Protein AF-A0A536XJC6-F1 (afdb_monomer)

Sequence (655 aa):
GGSTFFTGIAMALMGKYRGGPAKIAIVGSSLFGSISGNIVSNVMTVGTVTIPLMKRAGFRPHLAAAIEACASTGGQITPPVMGIAAFIMAEFLQVPFYEVALAAVIPALLFYVALFIQVDLEAAKSKILPMPKEEIPRLGQVLREGWYFLLPLVALVYALFGLNYEPEMAGLVATAIVLVLGVVFPFQGKRIGLRDLYAMLRDAGTSVLDLFMLGAAAGIMIGALNYSGVGFTLTLVLILLAGGSLVALLVLSAIANIILGLGLPTVGVYIVLATLVAPALVKMGIAPMAAHMFIMYYGCLSMISPPVAIAAFVAANLAGADPNRTGWVAMAFGWTLFVIPFPRVLSGSQPASATASRACGYSCRRTPSAPDAGSMRRESAWPSRCSSGRRPSAGGLSPPGDEEPGSMVHKAEGVKIIRLVKRRADLTLAQFKDYWLTRHALHERRAIETTPLQKVVASIATGEVALGGTVPPFDGMVALHFGSLEDARAAMSGPGTAAMREDAKNFVDPRSSPQIFADEYLVSEKEDASGTIRRSGQLKTIRTITRRRDLTRAQFKDYWLNQHSRLEREVIETTGMQRIIASFALPENPVVPEFDGLAELYFAKVEDIRAMFAGPVPGMMRKDEENFVQMNAPAVRLVAEEYVIGDKDPTGSEK

Structure (mmCIF, N/CA/C/O backbone):
data_AF-A0A536XJC6-F1
#
_entry.id   AF-A0A536XJC6-F1
#
loop_
_atom_site.group_PDB
_atom_site.id
_atom_site.type_symbol
_atom_site.label_atom_id
_atom_site.label_alt_id
_atom_site.label_comp_id
_atom_site.label_asym_id
_atom_site.label_entity_id
_atom_site.label_seq_id
_atom_site.pdbx_PDB_ins_code
_atom_site.Cartn_x
_atom_site.Cartn_y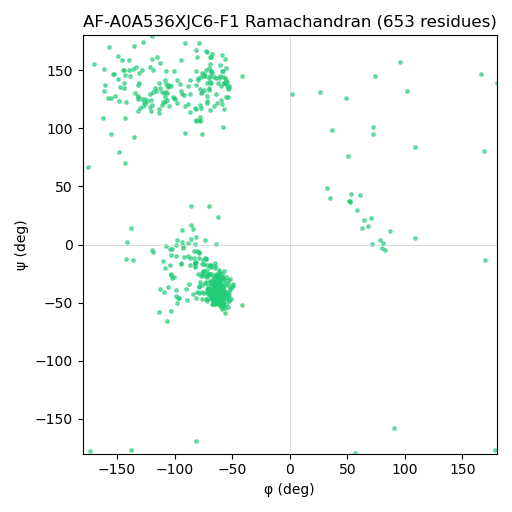
_atom_site.Cartn_z
_atom_site.occupancy
_atom_site.B_iso_or_equiv
_atom_site.auth_seq_id
_atom_site.auth_comp_id
_atom_site.auth_asym_id
_atom_site.auth_atom_id
_atom_site.pdbx_PDB_model_num
ATOM 1 N N . GLY A 1 1 ? -20.977 9.485 13.767 1.00 75.94 1 GLY A N 1
ATOM 2 C CA . GLY A 1 1 ? -21.673 8.433 13.003 1.00 75.94 1 GLY A CA 1
ATOM 3 C C . GLY A 1 1 ? -20.894 7.139 13.071 1.00 75.94 1 GLY A C 1
ATOM 4 O O . GLY A 1 1 ? -20.963 6.465 14.090 1.00 75.94 1 GLY A O 1
ATOM 5 N N . GLY A 1 2 ? -20.084 6.851 12.046 1.00 80.06 2 GLY A N 1
ATOM 6 C CA . GLY A 1 2 ? -19.340 5.588 11.919 1.00 80.06 2 GLY A CA 1
ATOM 7 C C . GLY A 1 2 ? -18.487 5.207 13.134 1.00 80.06 2 GLY A C 1
ATOM 8 O O . GLY A 1 2 ? -18.622 4.098 13.631 1.00 80.06 2 GLY A O 1
ATOM 9 N N . SER A 1 3 ? -17.681 6.127 13.682 1.00 76.88 3 SER A N 1
ATOM 10 C CA . SER A 1 3 ? -16.865 5.854 14.885 1.00 76.88 3 SER A CA 1
ATOM 11 C C . SER A 1 3 ? -17.708 5.355 16.073 1.00 76.88 3 SER A C 1
ATOM 13 O O . SER A 1 3 ? -17.364 4.353 16.697 1.00 76.88 3 SER A O 1
ATOM 15 N N . THR A 1 4 ? -18.867 5.968 16.333 1.00 82.44 4 THR A N 1
ATOM 16 C CA . THR A 1 4 ? -19.795 5.542 17.395 1.00 82.44 4 THR A CA 1
ATOM 17 C C . THR A 1 4 ? -20.373 4.154 17.126 1.00 82.44 4 THR A C 1
ATOM 19 O O . THR A 1 4 ? -20.483 3.349 18.046 1.00 82.44 4 THR A O 1
ATOM 22 N N . PHE A 1 5 ? -20.703 3.850 15.869 1.00 86.81 5 PHE A N 1
ATOM 23 C CA . PHE A 1 5 ? -21.199 2.536 15.462 1.00 86.81 5 PHE A CA 1
ATOM 24 C C . PHE A 1 5 ? -20.136 1.438 15.626 1.00 86.81 5 PHE A C 1
ATOM 26 O O . PHE A 1 5 ? -20.393 0.438 16.296 1.00 86.81 5 PHE A O 1
ATOM 33 N N . PHE A 1 6 ? -18.924 1.637 15.096 1.00 87.38 6 PHE A N 1
ATOM 34 C CA . PHE A 1 6 ? -17.830 0.665 15.219 1.00 87.38 6 PHE A CA 1
ATOM 35 C C . PHE A 1 6 ? -17.394 0.472 16.674 1.00 87.38 6 PHE A C 1
ATOM 37 O O . PHE A 1 6 ? -17.200 -0.662 17.112 1.00 87.38 6 PHE A O 1
ATOM 44 N N . THR A 1 7 ? -17.321 1.555 17.455 1.00 85.56 7 THR A N 1
ATOM 45 C CA . THR A 1 7 ? -17.036 1.465 18.894 1.00 85.56 7 THR A CA 1
ATOM 46 C C . THR A 1 7 ? -18.169 0.748 19.632 1.00 85.56 7 THR A C 1
ATOM 48 O O . THR A 1 7 ? -17.899 -0.072 20.501 1.00 85.56 7 THR A O 1
ATOM 51 N N . GLY A 1 8 ? -19.433 0.968 19.259 1.00 89.62 8 GLY A N 1
ATOM 52 C CA . GLY A 1 8 ? -20.581 0.246 19.817 1.00 89.62 8 GLY A CA 1
ATOM 53 C C . GLY A 1 8 ? -20.545 -1.259 19.530 1.00 89.62 8 GLY A C 1
ATOM 54 O O . GLY A 1 8 ? -20.809 -2.061 20.427 1.00 89.62 8 GLY A O 1
ATOM 55 N N . ILE A 1 9 ? -20.152 -1.660 18.314 1.00 91.50 9 ILE A N 1
ATOM 56 C CA . ILE A 1 9 ? -19.907 -3.071 17.968 1.00 91.50 9 ILE A CA 1
ATOM 57 C C . ILE A 1 9 ? -18.784 -3.629 18.843 1.00 91.50 9 ILE A C 1
ATOM 59 O O . ILE A 1 9 ? -18.946 -4.688 19.451 1.00 91.50 9 ILE A O 1
ATOM 63 N N . ALA A 1 10 ? -17.667 -2.907 18.951 1.00 92.50 10 ALA A N 1
ATOM 64 C CA . ALA A 1 10 ? -16.544 -3.308 19.787 1.00 92.50 10 ALA A CA 1
ATOM 65 C C . ALA A 1 10 ? -16.967 -3.482 21.258 1.00 92.50 10 ALA A C 1
ATOM 67 O O . ALA A 1 10 ? -16.645 -4.507 21.860 1.00 92.50 10 ALA A O 1
ATOM 68 N N . MET A 1 11 ? -17.754 -2.550 21.812 1.00 91.50 11 MET A N 1
ATOM 69 C CA . MET A 1 11 ? -18.333 -2.634 23.161 1.00 91.50 11 MET A CA 1
ATOM 70 C C . MET A 1 11 ? -19.196 -3.882 23.339 1.00 91.50 11 M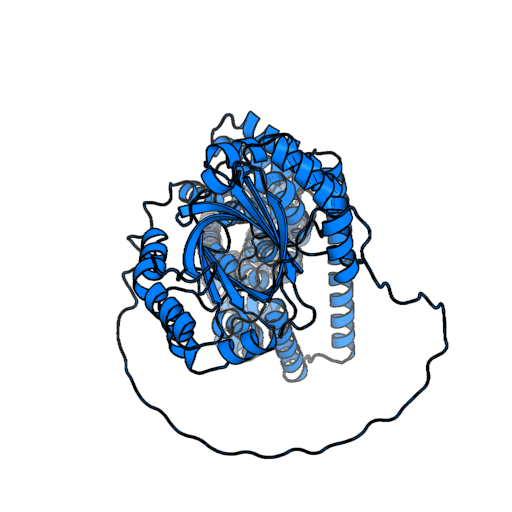ET A C 1
ATOM 72 O O . MET A 1 11 ? -18.979 -4.644 24.282 1.00 91.50 11 MET A O 1
ATOM 76 N N . ALA A 1 12 ? -20.125 -4.129 22.415 1.00 92.88 12 ALA A N 1
ATOM 77 C CA . ALA A 1 12 ? -21.025 -5.276 22.473 1.00 92.88 12 ALA A CA 1
ATOM 78 C C . ALA A 1 12 ? -20.282 -6.623 22.387 1.00 92.88 12 ALA A C 1
ATOM 80 O O . ALA A 1 12 ? -20.664 -7.593 23.046 1.00 92.88 12 ALA A O 1
ATOM 81 N N . LEU A 1 13 ? -19.215 -6.696 21.585 1.00 93.50 13 LEU A N 1
ATOM 82 C CA . LEU A 1 13 ? -18.425 -7.916 21.413 1.00 93.50 13 LEU A CA 1
ATOM 83 C C . LEU A 1 13 ? -17.460 -8.157 22.579 1.00 93.50 13 LEU A C 1
ATOM 85 O O . LEU A 1 13 ? -17.317 -9.301 23.019 1.00 93.50 13 LEU A O 1
ATOM 89 N N . MET A 1 14 ? -16.804 -7.102 23.074 1.00 94.75 14 MET A N 1
ATOM 90 C CA . MET A 1 14 ? -15.635 -7.224 23.949 1.00 94.75 14 MET A CA 1
ATOM 91 C C . MET A 1 14 ? -15.879 -6.856 25.416 1.00 94.75 14 MET A C 1
ATOM 93 O O . MET A 1 14 ? -15.129 -7.319 26.277 1.00 94.75 14 MET A O 1
ATOM 97 N N . GLY A 1 15 ? -16.924 -6.086 25.737 1.00 90.44 15 GLY A N 1
ATOM 98 C CA . GLY A 1 15 ? -17.149 -5.543 27.086 1.00 90.44 15 GLY A CA 1
ATOM 99 C C . GLY A 1 15 ? -17.291 -6.596 28.192 1.00 90.44 15 GLY A C 1
ATOM 100 O O . GLY A 1 15 ? -16.908 -6.352 29.335 1.00 90.44 15 GLY A O 1
ATOM 101 N N . LYS A 1 16 ? -17.767 -7.799 27.845 1.00 92.00 16 LYS A N 1
ATOM 102 C CA . LYS A 1 16 ? -17.973 -8.922 28.779 1.00 92.00 16 LYS A CA 1
ATOM 103 C C . LYS A 1 16 ? -16.691 -9.640 29.213 1.00 92.00 16 LYS A C 1
ATOM 105 O O . LYS A 1 16 ? -16.739 -10.463 30.124 1.00 92.00 16 LYS A O 1
ATOM 110 N N . TYR A 1 17 ? -15.566 -9.395 28.546 1.00 92.44 17 TYR A N 1
ATOM 111 C CA . TYR A 1 17 ? -14.306 -10.069 28.851 1.00 92.44 17 TYR A CA 1
ATOM 112 C C . TYR A 1 17 ? -13.451 -9.250 29.820 1.00 92.44 17 TYR A C 1
ATOM 114 O O . TYR A 1 17 ? -13.577 -8.029 29.923 1.00 92.44 17 TYR A O 1
ATOM 122 N N . ARG A 1 18 ? -12.517 -9.925 30.498 1.00 91.06 18 ARG A N 1
ATOM 123 C CA . ARG A 1 18 ? -11.459 -9.266 31.277 1.00 91.06 18 ARG A CA 1
ATOM 124 C C . ARG A 1 18 ? -10.696 -8.275 30.397 1.00 91.06 18 ARG A C 1
ATOM 126 O O . ARG A 1 18 ? -10.386 -8.591 29.245 1.00 91.06 18 ARG A O 1
ATOM 133 N N . GLY A 1 19 ? -10.421 -7.082 30.929 1.00 90.19 19 GLY A N 1
ATOM 134 C CA . GLY A 1 19 ? -9.799 -5.999 30.161 1.00 90.19 19 GLY A CA 1
ATOM 135 C C . GLY A 1 19 ? -10.673 -5.477 29.015 1.00 90.19 19 GLY A C 1
ATOM 136 O O . GLY A 1 19 ? -10.143 -4.883 28.078 1.00 90.19 19 GLY A O 1
ATOM 137 N N . GLY A 1 20 ? -11.992 -5.707 29.073 1.00 92.25 20 GLY A N 1
ATOM 138 C CA . GLY A 1 20 ? -12.970 -5.341 28.046 1.00 92.25 20 GLY A CA 1
ATOM 139 C C . GLY A 1 20 ? -12.744 -3.951 27.444 1.00 92.25 20 GLY A C 1
ATOM 140 O O . GLY A 1 20 ? -12.573 -3.873 26.234 1.00 92.25 20 GLY A O 1
ATOM 141 N N . PRO A 1 21 ? -12.617 -2.873 28.238 1.00 92.62 21 PRO A N 1
ATOM 142 C CA . PRO A 1 21 ? -12.362 -1.514 27.742 1.00 92.62 21 PRO A CA 1
ATOM 143 C C . PRO A 1 21 ? -11.156 -1.368 26.812 1.00 92.62 21 PRO A C 1
ATOM 145 O O . PRO A 1 21 ? -11.234 -0.678 25.800 1.00 92.62 21 PRO A O 1
ATOM 148 N N . ALA A 1 22 ? -10.052 -2.048 27.112 1.00 94.69 22 ALA A N 1
ATOM 149 C CA . ALA A 1 22 ? -8.863 -2.011 26.271 1.00 94.69 22 ALA A CA 1
ATOM 150 C C . ALA A 1 22 ? -9.011 -2.903 25.029 1.00 94.69 22 ALA A C 1
ATOM 152 O O . ALA A 1 22 ? -8.544 -2.554 23.951 1.00 94.69 22 ALA A O 1
ATOM 153 N N . LYS A 1 23 ? -9.745 -4.016 25.125 1.00 95.62 23 LYS A N 1
ATOM 154 C CA . LYS A 1 23 ? -10.125 -4.820 23.950 1.00 95.62 23 LYS A CA 1
ATOM 155 C C . LYS A 1 23 ? -11.090 -4.072 23.026 1.00 95.62 23 LYS A C 1
ATOM 157 O O . LYS A 1 23 ? -11.012 -4.223 21.812 1.00 95.62 23 LYS A O 1
ATOM 162 N N . ILE A 1 24 ? -11.967 -3.241 23.588 1.00 94.62 24 ILE A N 1
ATOM 163 C CA . ILE A 1 24 ? -12.851 -2.339 22.842 1.00 94.62 24 ILE A CA 1
ATOM 164 C C . ILE A 1 24 ? -12.018 -1.315 22.072 1.00 94.62 24 ILE A C 1
ATOM 166 O O . ILE A 1 24 ? -12.289 -1.113 20.894 1.00 94.62 24 ILE A O 1
ATOM 170 N N . ALA A 1 25 ? -10.987 -0.740 22.704 1.00 94.75 25 ALA A N 1
ATOM 171 C CA . ALA A 1 25 ? -10.012 0.120 22.033 1.00 94.75 25 ALA A CA 1
ATOM 172 C C . ALA A 1 25 ? -9.364 -0.594 20.840 1.00 94.75 25 ALA A C 1
ATOM 174 O O . ALA A 1 25 ? -9.425 -0.111 19.717 1.00 94.75 25 ALA A O 1
ATOM 175 N N . ILE A 1 26 ? -8.852 -1.811 21.048 1.00 95.44 26 ILE A N 1
ATOM 176 C CA . ILE A 1 26 ? -8.211 -2.586 19.979 1.00 95.44 26 ILE A CA 1
ATOM 177 C C . ILE A 1 26 ? -9.163 -2.840 18.801 1.00 95.44 26 ILE A C 1
ATOM 179 O O . ILE A 1 26 ? -8.820 -2.537 17.660 1.00 95.44 26 ILE A O 1
ATOM 183 N N . VAL A 1 27 ? -10.365 -3.369 19.056 1.00 94.44 27 VAL A N 1
ATOM 184 C CA . VAL A 1 27 ? -11.327 -3.678 17.983 1.00 94.44 27 VAL A CA 1
ATOM 185 C C . VAL A 1 27 ? -11.824 -2.405 17.309 1.00 94.44 27 VAL A C 1
ATOM 187 O O . VAL A 1 27 ? -11.809 -2.330 16.083 1.00 94.44 27 VAL A O 1
ATOM 190 N N . GLY A 1 28 ? -12.229 -1.401 18.087 1.00 92.38 28 GLY A N 1
ATOM 191 C CA . GLY A 1 28 ? -12.745 -0.135 17.572 1.00 92.38 28 GLY A CA 1
ATOM 192 C C . GLY A 1 28 ? -11.730 0.565 16.674 1.00 92.38 28 GLY A C 1
ATOM 193 O O . GLY A 1 28 ? -12.053 0.892 15.531 1.00 92.38 28 GLY A O 1
ATOM 194 N N . SER A 1 29 ? -10.489 0.706 17.145 1.00 93.06 29 SER A N 1
ATOM 195 C CA . SER A 1 29 ? -9.424 1.378 16.399 1.00 93.06 29 SER A CA 1
ATOM 196 C C . SER A 1 29 ? -8.914 0.527 15.235 1.00 93.06 29 SER A C 1
ATOM 198 O O . SER A 1 29 ? -8.505 1.094 14.227 1.00 93.06 29 SER A O 1
ATOM 200 N N . SER A 1 30 ? -8.997 -0.809 15.287 1.00 92.19 30 SER A N 1
ATOM 201 C CA . SER A 1 30 ? -8.696 -1.661 14.120 1.00 92.19 30 SER A CA 1
ATOM 202 C C . SER A 1 30 ? -9.728 -1.513 12.997 1.00 92.19 30 SER A C 1
ATOM 204 O O . SER A 1 30 ? -9.362 -1.314 11.838 1.00 92.19 30 SER A O 1
ATOM 206 N N . LEU A 1 31 ? -11.023 -1.526 13.331 1.00 89.62 31 LEU A N 1
ATOM 207 C CA . LEU A 1 31 ? -12.110 -1.376 12.363 1.00 89.62 31 LEU A CA 1
ATOM 208 C C . LEU A 1 31 ? -12.129 0.033 11.773 1.00 89.62 31 LEU A C 1
ATOM 210 O O . LEU A 1 31 ? -12.213 0.192 10.563 1.00 89.62 31 LEU A O 1
ATOM 214 N N . PHE A 1 32 ? -12.017 1.063 12.611 1.00 87.44 32 PHE A N 1
ATOM 215 C CA . PHE A 1 32 ? -11.993 2.440 12.129 1.00 87.44 32 PHE A CA 1
ATOM 216 C C . PHE A 1 32 ? -10.674 2.778 11.417 1.00 87.44 32 PHE A C 1
ATOM 218 O O . PHE A 1 32 ? -10.667 3.474 10.402 1.00 87.44 32 PHE A O 1
ATOM 225 N N . GLY A 1 33 ? -9.549 2.271 11.919 1.00 87.44 33 GLY A N 1
ATOM 226 C CA . GLY A 1 33 ? -8.215 2.530 11.380 1.00 87.44 33 GLY A CA 1
ATOM 227 C C . GLY A 1 33 ? -7.969 1.883 10.023 1.00 87.44 33 GLY A C 1
ATOM 228 O O . GLY A 1 33 ? -7.412 2.539 9.150 1.00 87.44 33 GLY A O 1
ATOM 229 N N . SER A 1 34 ? -8.449 0.655 9.815 1.00 87.75 34 SER A N 1
ATOM 230 C CA . SER A 1 34 ? -8.354 -0.040 8.518 1.00 87.75 34 SER A CA 1
ATOM 231 C C . SER A 1 34 ? -9.147 0.632 7.394 1.00 87.75 34 SER A C 1
ATOM 233 O O . SER A 1 34 ? -8.912 0.336 6.223 1.00 87.75 34 SER A O 1
ATOM 235 N N . ILE A 1 35 ? -10.070 1.536 7.750 1.00 83.06 35 ILE A N 1
ATOM 236 C CA . ILE A 1 35 ? -10.866 2.346 6.822 1.00 83.06 35 ILE A CA 1
ATOM 237 C C . ILE A 1 35 ? -10.265 3.745 6.660 1.00 83.06 35 ILE A C 1
ATOM 239 O O . ILE A 1 35 ? -10.098 4.224 5.545 1.00 83.06 35 ILE A O 1
ATOM 243 N N . SER A 1 36 ? -9.970 4.420 7.774 1.00 80.12 36 SER A N 1
ATOM 244 C CA . SER A 1 36 ? -9.485 5.808 7.771 1.00 80.12 36 SER A CA 1
ATOM 245 C C . SER A 1 36 ? -8.016 5.938 7.376 1.00 80.12 36 SER A C 1
ATOM 247 O O . SER A 1 36 ? -7.604 6.999 6.911 1.00 80.12 36 SER A O 1
ATOM 249 N N . GLY A 1 37 ? -7.206 4.900 7.602 1.00 80.25 37 GLY A N 1
ATOM 250 C CA . GLY A 1 37 ? -5.807 4.865 7.193 1.00 80.25 37 GLY A CA 1
ATOM 251 C C . GLY A 1 37 ? -4.911 5.927 7.850 1.00 80.25 37 GLY A C 1
ATOM 252 O O . GLY A 1 37 ? -3.798 6.159 7.375 1.00 80.25 37 GLY A O 1
ATOM 253 N N . ASN A 1 38 ? -5.377 6.589 8.917 1.00 85.62 38 ASN A N 1
ATOM 254 C CA . ASN A 1 38 ? -4.702 7.707 9.579 1.00 85.62 38 ASN A CA 1
ATOM 255 C C . ASN A 1 38 ? -4.674 7.507 11.100 1.00 85.62 38 ASN A C 1
ATOM 257 O O . ASN A 1 38 ? -5.707 7.541 11.769 1.00 85.62 38 ASN A O 1
ATOM 261 N N . ILE A 1 39 ? -3.468 7.346 11.649 1.00 89.88 39 ILE A N 1
ATOM 262 C CA . ILE A 1 39 ? -3.247 7.017 13.064 1.00 89.88 39 ILE A CA 1
ATOM 263 C C . ILE A 1 39 ? -3.751 8.128 13.987 1.00 89.88 39 ILE A C 1
ATOM 265 O O . ILE A 1 39 ? -4.463 7.849 14.947 1.00 89.88 39 ILE A O 1
ATOM 269 N N . VAL A 1 40 ? -3.407 9.389 13.711 1.00 88.00 40 VAL A N 1
ATOM 270 C CA . VAL A 1 40 ? -3.755 10.514 14.595 1.00 88.00 40 VAL A CA 1
ATOM 271 C C . VAL A 1 40 ? -5.261 10.765 14.571 1.00 88.00 40 VAL A C 1
ATOM 273 O O . VAL A 1 40 ? -5.868 10.953 15.622 1.00 88.00 40 VAL A O 1
ATOM 276 N N . SER A 1 41 ? -5.883 10.695 13.391 1.00 86.94 41 SER A N 1
ATOM 277 C CA . SER A 1 41 ? -7.342 10.787 13.256 1.00 86.94 41 SER A CA 1
ATOM 278 C C . SER A 1 41 ? -8.057 9.675 14.031 1.00 86.94 41 SER A C 1
ATOM 280 O O . SER A 1 41 ? -9.044 9.931 14.720 1.00 86.94 41 SER A O 1
ATOM 282 N N . ASN A 1 42 ? -7.526 8.451 13.990 1.00 91.50 42 ASN A N 1
ATOM 283 C CA . ASN A 1 42 ? -8.065 7.320 14.740 1.00 91.50 42 ASN A CA 1
ATOM 284 C C . ASN A 1 42 ? -8.002 7.560 16.260 1.00 91.50 42 ASN A C 1
ATOM 286 O O . ASN A 1 42 ? -9.028 7.485 16.936 1.00 91.50 42 ASN A O 1
ATOM 290 N N . VAL A 1 43 ? -6.851 8.005 16.781 1.00 93.19 43 VAL A N 1
ATOM 291 C CA . VAL A 1 43 ? -6.703 8.382 18.200 1.00 93.19 43 VAL A CA 1
ATOM 292 C C . VAL A 1 43 ? -7.675 9.505 18.587 1.00 93.19 43 VAL A C 1
ATOM 294 O O . VAL A 1 43 ? -8.321 9.436 19.629 1.00 93.19 43 VAL A O 1
ATOM 297 N N . MET A 1 44 ? -7.830 10.535 17.751 1.00 90.38 44 MET A N 1
ATOM 298 C CA . MET A 1 44 ? -8.736 11.661 18.024 1.00 90.38 44 MET A CA 1
ATOM 299 C C . MET A 1 44 ? -10.222 11.319 17.880 1.00 90.38 44 MET A C 1
ATOM 301 O O . MET A 1 44 ? -11.068 12.110 18.286 1.00 90.38 44 MET A O 1
ATOM 305 N N . THR A 1 45 ? -10.567 10.170 17.304 1.00 89.56 45 THR A N 1
ATOM 306 C CA . THR A 1 45 ? -11.962 9.753 17.128 1.00 89.56 45 THR A CA 1
ATOM 307 C C . THR A 1 45 ? -12.307 8.637 18.098 1.00 89.56 45 THR A C 1
ATOM 309 O O . THR A 1 45 ? -13.088 8.859 19.021 1.00 89.56 45 THR A O 1
ATOM 312 N N . VAL A 1 46 ? -11.695 7.463 17.957 1.00 92.06 46 VAL A N 1
ATOM 313 C CA . VAL A 1 46 ? -11.950 6.307 18.823 1.00 92.06 46 VAL A CA 1
ATOM 314 C C . VAL A 1 46 ? -11.406 6.554 20.234 1.00 92.06 46 VAL A C 1
ATOM 316 O O . VAL A 1 46 ? -12.135 6.366 21.213 1.00 92.06 46 VAL A O 1
ATOM 319 N N . GLY A 1 47 ? -10.192 7.105 20.342 1.00 92.06 47 GLY A N 1
ATOM 320 C CA . GLY A 1 47 ? -9.531 7.405 21.617 1.00 92.06 47 GLY A CA 1
ATOM 321 C C . GLY A 1 47 ? -10.310 8.333 22.549 1.00 92.06 47 GLY A C 1
ATOM 322 O O . GLY A 1 47 ? -10.234 8.180 23.768 1.00 92.06 47 GLY A O 1
ATOM 323 N N . THR A 1 48 ? -11.126 9.246 22.012 1.00 91.50 48 THR A N 1
ATOM 324 C CA . THR A 1 48 ? -11.971 10.140 22.833 1.00 91.50 48 THR A CA 1
ATOM 325 C C . THR A 1 48 ? -13.008 9.387 23.663 1.00 91.50 48 THR A C 1
ATOM 327 O O . THR A 1 48 ? -13.419 9.865 24.718 1.00 91.50 48 THR A O 1
ATOM 330 N N . VAL A 1 49 ? -13.401 8.190 23.221 1.00 89.94 49 VAL A N 1
ATOM 331 C CA . VAL A 1 49 ? -14.351 7.321 23.922 1.00 89.94 49 VAL A CA 1
ATOM 332 C C . VAL A 1 49 ? -13.613 6.240 24.709 1.00 89.94 49 VAL A C 1
ATOM 334 O O . VAL A 1 49 ? -13.941 5.973 25.868 1.00 89.94 49 VAL A O 1
ATOM 337 N N . THR A 1 50 ? -12.606 5.614 24.105 1.00 93.19 50 THR A N 1
ATOM 338 C CA . THR A 1 50 ? -11.945 4.423 24.654 1.00 93.19 50 THR A CA 1
ATOM 339 C C . THR A 1 50 ? -10.946 4.754 25.759 1.00 93.19 50 THR A C 1
ATOM 341 O O . THR A 1 50 ? -10.891 4.023 26.748 1.00 93.19 50 THR A O 1
ATOM 344 N N . ILE A 1 51 ? -10.216 5.873 25.680 1.00 95.81 51 ILE A N 1
ATOM 345 C CA . ILE A 1 51 ? -9.261 6.278 26.726 1.00 95.81 51 ILE A CA 1
ATOM 346 C C . ILE A 1 51 ? -9.981 6.570 28.053 1.00 95.81 51 ILE A C 1
ATOM 348 O O . ILE A 1 51 ? -9.598 5.980 29.071 1.00 95.81 51 ILE A O 1
ATOM 352 N N . PRO A 1 52 ? -11.048 7.399 28.103 1.00 93.25 52 PRO A N 1
ATOM 353 C CA . PRO A 1 52 ? -11.805 7.593 29.339 1.00 93.25 52 PRO A CA 1
ATOM 354 C C . PRO A 1 52 ? -12.450 6.302 29.851 1.00 93.25 52 PRO A C 1
ATOM 356 O O . PRO A 1 52 ? -12.506 6.085 31.061 1.00 93.25 52 PRO A O 1
ATOM 359 N N . LEU A 1 53 ? -12.921 5.427 28.956 1.00 91.75 53 LEU A N 1
ATOM 360 C CA . LEU A 1 53 ? -13.482 4.128 29.328 1.00 91.75 53 LEU A CA 1
ATOM 361 C C . LEU A 1 53 ? -12.438 3.231 30.012 1.00 91.75 53 LEU A C 1
ATOM 363 O O . LEU A 1 53 ? -12.701 2.696 31.086 1.00 91.75 53 LEU A O 1
ATOM 367 N N . MET A 1 54 ? -11.237 3.118 29.438 1.00 95.25 54 MET A N 1
ATOM 368 C CA . MET A 1 54 ? -10.119 2.383 30.035 1.00 95.25 54 MET A CA 1
ATOM 369 C C . MET A 1 54 ? -9.734 2.958 31.402 1.00 95.25 54 MET A C 1
ATOM 371 O O . MET A 1 54 ? -9.581 2.207 32.366 1.00 95.25 54 MET A O 1
ATOM 375 N N . LYS A 1 55 ? -9.637 4.288 31.520 1.00 95.44 55 LYS A N 1
ATOM 376 C CA . LYS A 1 55 ? -9.329 4.952 32.796 1.00 95.44 55 LYS A CA 1
ATOM 377 C C . LYS A 1 55 ? -10.373 4.647 33.874 1.00 95.44 55 LYS A C 1
ATOM 379 O O . LYS A 1 55 ? -9.996 4.294 34.986 1.00 95.44 55 LYS A O 1
ATOM 384 N N . ARG A 1 56 ? -11.671 4.734 33.549 1.00 92.25 56 ARG A N 1
ATOM 385 C CA . ARG A 1 56 ? -12.766 4.418 34.490 1.00 92.25 56 ARG A CA 1
ATOM 386 C C . ARG A 1 56 ? -12.738 2.967 34.966 1.00 92.25 56 ARG A C 1
ATOM 388 O O . ARG A 1 56 ? -13.076 2.702 36.111 1.00 92.25 56 ARG A O 1
ATOM 395 N N . ALA A 1 57 ? -12.287 2.049 34.116 1.00 90.62 57 ALA A N 1
ATOM 396 C CA . ALA A 1 57 ? -12.138 0.642 34.470 1.00 90.62 57 ALA A CA 1
ATOM 397 C C . ALA A 1 57 ? -10.874 0.320 35.288 1.00 90.62 57 ALA A C 1
ATOM 399 O O . ALA A 1 57 ? -10.725 -0.808 35.748 1.00 90.62 57 ALA A O 1
ATOM 400 N N . GLY A 1 58 ? -9.967 1.285 35.474 1.00 92.25 58 GLY A N 1
ATOM 401 C CA . GLY A 1 58 ? -8.775 1.134 36.314 1.00 92.25 58 GLY A CA 1
ATOM 402 C C . GLY A 1 58 ? -7.445 1.052 35.562 1.00 92.25 58 GLY A C 1
ATOM 403 O O . GLY A 1 58 ? -6.407 0.865 36.197 1.00 92.25 58 GLY A O 1
ATOM 404 N N . PHE A 1 59 ? -7.419 1.224 34.234 1.00 94.94 59 PHE A N 1
ATOM 405 C CA . PHE A 1 59 ? -6.148 1.367 33.517 1.00 94.94 59 PHE A CA 1
ATOM 406 C C . PHE A 1 59 ? -5.469 2.690 33.890 1.00 94.94 59 PHE A C 1
ATOM 408 O O . PHE A 1 59 ? -6.099 3.749 33.955 1.00 94.94 59 PHE A O 1
ATOM 415 N N . ARG A 1 60 ? -4.145 2.652 34.079 1.00 95.44 60 ARG A N 1
ATOM 416 C CA . ARG A 1 60 ? -3.352 3.868 34.306 1.00 95.44 60 ARG A CA 1
ATOM 417 C C . ARG A 1 60 ? -3.452 4.801 33.087 1.00 95.44 60 ARG A C 1
ATOM 419 O O . ARG A 1 60 ? -3.408 4.299 31.965 1.00 95.44 60 ARG A O 1
ATOM 426 N N . PRO A 1 61 ? -3.484 6.137 33.264 1.00 96.88 61 PRO A N 1
ATOM 427 C CA . PRO A 1 61 ? -3.661 7.079 32.154 1.00 96.88 61 PRO A CA 1
ATOM 428 C C . PRO A 1 61 ? -2.667 6.901 30.993 1.00 96.88 61 PRO A C 1
ATOM 430 O O . PRO A 1 61 ? -3.080 6.811 29.842 1.00 96.88 61 PRO A O 1
ATOM 433 N N . HIS A 1 62 ? -1.371 6.766 31.293 1.00 96.25 62 HIS A N 1
ATOM 434 C CA . HIS A 1 62 ? -0.324 6.550 30.283 1.00 96.25 62 HIS A CA 1
ATOM 435 C C . HIS A 1 62 ? -0.461 5.201 29.564 1.00 96.25 62 HIS A C 1
ATOM 437 O O . HIS A 1 62 ? -0.156 5.101 28.383 1.00 96.25 62 HIS A O 1
ATOM 443 N N . LEU A 1 63 ? -0.940 4.163 30.256 1.00 95.88 63 LEU A N 1
ATOM 444 C CA . LEU A 1 63 ? -1.156 2.849 29.654 1.00 95.88 63 LEU A CA 1
ATOM 445 C C . LEU A 1 63 ? -2.391 2.853 28.744 1.00 95.88 63 LEU A C 1
ATOM 447 O O . LEU A 1 63 ? -2.332 2.318 27.645 1.00 95.88 63 LEU A O 1
ATOM 451 N N . ALA A 1 64 ? -3.484 3.495 29.165 1.00 97.00 64 ALA A N 1
ATOM 452 C CA . ALA A 1 64 ? -4.675 3.666 28.333 1.00 97.00 64 ALA A CA 1
ATOM 453 C C . ALA A 1 64 ? -4.347 4.422 27.033 1.00 97.00 64 ALA A C 1
ATOM 455 O O . ALA A 1 64 ? -4.731 3.986 25.950 1.00 97.00 64 ALA A O 1
ATOM 456 N N . ALA A 1 65 ? -3.579 5.512 27.133 1.00 97.06 65 ALA A N 1
ATOM 457 C CA . ALA A 1 65 ? -3.094 6.250 25.970 1.00 97.06 65 ALA A CA 1
ATOM 458 C C . ALA A 1 65 ? -2.176 5.403 25.072 1.00 97.06 65 ALA A C 1
ATOM 460 O O . ALA A 1 65 ? -2.336 5.403 23.854 1.00 97.06 65 ALA A O 1
ATOM 461 N N . ALA A 1 66 ? -1.246 4.647 25.663 1.00 96.69 66 ALA A N 1
ATOM 462 C CA . ALA A 1 66 ? -0.335 3.776 24.926 1.00 96.69 66 ALA A CA 1
ATOM 463 C C . ALA A 1 66 ? -1.066 2.662 24.158 1.00 96.69 66 ALA A C 1
ATOM 465 O O . ALA A 1 66 ? -0.755 2.427 22.991 1.00 96.69 66 ALA A O 1
ATOM 466 N N . ILE A 1 67 ? -2.052 2.006 24.781 1.00 96.50 67 ILE A N 1
ATOM 467 C CA . ILE A 1 67 ? -2.870 0.963 24.142 1.00 96.50 67 ILE A CA 1
ATOM 468 C C . ILE A 1 67 ? -3.624 1.542 22.943 1.00 96.50 67 ILE A C 1
ATOM 470 O O . ILE A 1 67 ? -3.582 0.956 21.863 1.00 96.50 67 ILE A O 1
ATOM 474 N N . GLU A 1 68 ? -4.266 2.701 23.114 1.00 96.00 68 GLU A N 1
ATOM 475 C CA . GLU A 1 68 ? -4.997 3.372 22.035 1.00 96.00 68 GLU A CA 1
ATOM 476 C C . GLU A 1 68 ? -4.071 3.772 20.878 1.00 96.00 68 GLU A C 1
ATOM 478 O O . GLU A 1 68 ? -4.385 3.522 19.713 1.00 96.00 68 GLU A O 1
ATOM 483 N N . ALA A 1 69 ? -2.899 4.334 21.186 1.00 95.38 69 ALA A N 1
ATOM 484 C CA . ALA A 1 69 ? -1.910 4.714 20.181 1.00 95.38 69 ALA A CA 1
ATOM 485 C C . ALA A 1 69 ? -1.382 3.494 19.405 1.00 95.38 69 ALA A C 1
ATOM 487 O O . ALA A 1 69 ? -1.283 3.539 18.177 1.00 95.38 69 ALA A O 1
ATOM 488 N N . CYS A 1 70 ? -1.102 2.379 20.089 1.00 95.19 70 CYS A N 1
ATOM 489 C CA . CYS A 1 70 ? -0.676 1.131 19.448 1.00 95.19 70 CYS A CA 1
ATOM 490 C C . CYS A 1 70 ? -1.784 0.539 18.567 1.00 95.19 70 CYS A C 1
ATOM 492 O O . CYS A 1 70 ? -1.536 0.187 17.414 1.00 95.19 70 CYS A O 1
ATOM 494 N N . ALA A 1 71 ? -3.015 0.464 19.082 1.00 94.88 71 ALA A N 1
ATOM 495 C CA . ALA A 1 71 ? -4.164 -0.048 18.340 1.00 94.88 71 ALA A CA 1
ATOM 496 C C . ALA A 1 71 ? -4.450 0.786 17.082 1.00 94.88 71 ALA A C 1
ATOM 498 O O . ALA A 1 71 ? -4.703 0.224 16.013 1.00 94.88 71 ALA A O 1
ATOM 499 N N . SER A 1 72 ? -4.345 2.111 17.202 1.00 93.50 72 SER A N 1
ATOM 500 C CA . SER A 1 72 ? -4.493 3.052 16.091 1.00 93.50 72 SER A CA 1
ATOM 501 C C . SER A 1 72 ? -3.383 2.914 15.051 1.00 93.50 72 SER A C 1
ATOM 503 O O . SER A 1 72 ? -3.664 2.969 13.855 1.00 93.50 72 SER A O 1
ATOM 505 N N . THR A 1 73 ? -2.143 2.682 15.497 1.00 91.75 73 THR A N 1
ATOM 506 C CA . THR A 1 73 ? -0.979 2.456 14.621 1.00 91.75 73 THR A CA 1
ATOM 507 C C . THR A 1 73 ? -1.151 1.195 13.781 1.00 91.75 73 THR A C 1
ATOM 509 O O . THR A 1 73 ? -0.959 1.235 12.567 1.00 91.75 73 THR A O 1
ATOM 512 N N . GLY A 1 74 ? -1.614 0.099 14.390 1.00 90.44 74 GLY A N 1
ATOM 513 C CA . GLY A 1 74 ? -1.952 -1.120 13.650 1.00 90.44 74 GLY A CA 1
ATOM 514 C C . GLY A 1 74 ? -3.052 -0.919 12.610 1.00 90.44 74 GLY A C 1
ATOM 515 O O . GLY A 1 74 ? -3.032 -1.558 11.561 1.00 90.44 74 GLY A O 1
ATOM 516 N N . GLY A 1 75 ? -3.983 0.006 12.856 1.00 89.38 75 GLY A N 1
ATOM 517 C CA . GLY A 1 75 ? -5.109 0.249 11.959 1.00 89.38 75 GLY A CA 1
ATOM 518 C C . GLY A 1 75 ? -4.650 0.727 10.583 1.00 89.38 75 GLY A C 1
ATOM 519 O O . GLY A 1 75 ? -5.182 0.281 9.573 1.00 89.38 75 GLY A O 1
ATOM 520 N N . GLN A 1 76 ? -3.599 1.551 10.532 1.00 88.94 76 GLN A N 1
ATOM 521 C CA . GLN A 1 76 ? -3.053 2.081 9.279 1.00 88.94 76 GLN A CA 1
ATOM 522 C C . GLN A 1 76 ? -2.427 1.000 8.381 1.00 88.94 76 GLN A C 1
ATOM 524 O O . GLN A 1 76 ? -2.422 1.148 7.158 1.00 88.94 76 GLN A O 1
ATOM 529 N N . ILE A 1 77 ? -1.925 -0.087 8.968 1.00 87.81 77 ILE A N 1
ATOM 530 C CA . ILE A 1 77 ? -1.309 -1.206 8.236 1.00 87.81 77 ILE A CA 1
ATOM 531 C C . ILE A 1 77 ? -2.276 -2.376 8.013 1.00 87.81 77 ILE A C 1
ATOM 533 O O . ILE A 1 77 ? -1.872 -3.413 7.493 1.00 87.81 77 ILE A O 1
ATOM 537 N N . THR A 1 78 ? -3.543 -2.232 8.407 1.00 90.69 78 THR A N 1
ATOM 538 C CA . THR A 1 78 ? -4.538 -3.306 8.343 1.00 90.69 78 THR A CA 1
ATOM 539 C C . THR A 1 78 ? -5.455 -3.127 7.129 1.00 90.69 78 THR A C 1
ATOM 541 O O . THR A 1 78 ? -6.041 -2.055 6.972 1.00 90.69 78 THR A O 1
ATOM 544 N N . PRO A 1 79 ? -5.612 -4.153 6.270 1.00 88.56 79 PRO A N 1
ATOM 545 C CA . PRO A 1 79 ? -6.594 -4.151 5.178 1.00 88.56 79 PRO A CA 1
ATOM 546 C C . PRO A 1 79 ? -8.029 -3.895 5.680 1.00 88.56 79 PRO A C 1
ATOM 548 O O . PRO A 1 79 ? -8.335 -4.272 6.813 1.00 88.56 79 PRO A O 1
ATOM 551 N N . PRO A 1 80 ? -8.938 -3.312 4.870 1.00 79.56 80 PRO A N 1
ATOM 552 C CA . PRO A 1 80 ? -8.898 -3.298 3.404 1.00 79.56 80 PRO A CA 1
ATOM 553 C C . PRO A 1 80 ? -8.440 -1.995 2.739 1.00 79.56 80 PRO A C 1
ATOM 555 O O . PRO A 1 80 ? -7.954 -2.079 1.620 1.00 79.56 80 PRO A O 1
ATOM 558 N N . VAL A 1 81 ? -8.589 -0.819 3.365 1.00 81.00 81 VAL A N 1
ATOM 559 C CA . VAL A 1 81 ? -8.137 0.452 2.753 1.00 81.00 81 VAL A CA 1
ATOM 560 C C . VAL A 1 81 ? -6.659 0.658 3.023 1.00 81.00 81 VAL A C 1
ATOM 562 O O . VAL A 1 81 ? -5.920 1.055 2.128 1.00 81.00 81 VAL A O 1
ATOM 565 N N . MET A 1 82 ? -6.237 0.368 4.260 1.00 84.00 82 MET A N 1
ATOM 566 C CA . MET A 1 82 ? -4.916 0.750 4.762 1.00 84.00 82 MET A CA 1
ATOM 567 C C . MET A 1 82 ? -4.709 2.281 4.650 1.00 84.00 82 MET A C 1
ATOM 569 O O . MET A 1 82 ? -5.606 3.036 4.283 1.00 84.00 82 MET A O 1
ATOM 573 N N . GLY A 1 83 ? -3.550 2.800 5.048 1.00 79.81 83 GLY A N 1
ATOM 574 C CA . GLY A 1 83 ? -3.213 4.212 4.821 1.00 79.81 83 GLY A CA 1
ATOM 575 C C . GLY A 1 83 ? -2.970 4.551 3.349 1.00 79.81 83 GLY A C 1
ATOM 576 O O . GLY A 1 83 ? -2.591 3.680 2.573 1.00 79.81 83 GLY A O 1
ATOM 577 N N . ILE A 1 84 ? -3.045 5.844 2.992 1.00 79.62 84 ILE A N 1
ATOM 578 C CA . ILE A 1 84 ? -2.671 6.363 1.652 1.00 79.62 84 ILE A CA 1
ATOM 579 C C . ILE A 1 84 ? -1.295 5.847 1.204 1.00 79.62 84 ILE A C 1
ATOM 581 O O . ILE A 1 84 ? -1.078 5.532 0.037 1.00 79.62 84 ILE A O 1
ATOM 585 N N . ALA A 1 85 ? -0.371 5.699 2.151 1.00 82.81 85 ALA A N 1
ATOM 586 C CA . ALA A 1 85 ? 0.965 5.188 1.894 1.00 82.81 85 ALA A CA 1
ATOM 587 C C . ALA A 1 85 ? 0.973 3.766 1.279 1.00 82.81 85 ALA A C 1
ATOM 589 O O . ALA A 1 85 ? 1.914 3.427 0.569 1.00 82.81 85 ALA A O 1
ATOM 590 N N . ALA A 1 86 ? -0.058 2.940 1.494 1.00 86.94 86 ALA A N 1
ATOM 591 C CA . ALA A 1 86 ? -0.175 1.619 0.872 1.00 86.94 86 ALA A CA 1
ATOM 592 C C . ALA A 1 86 ? -0.539 1.700 -0.623 1.00 86.94 86 ALA A C 1
ATOM 594 O O . ALA A 1 86 ? -0.048 0.891 -1.407 1.00 86.94 86 ALA A O 1
ATOM 595 N N . PHE A 1 87 ? -1.326 2.699 -1.042 1.00 83.50 87 PHE A N 1
ATOM 596 C CA . PHE A 1 87 ? -1.559 2.974 -2.467 1.00 83.50 87 PHE A CA 1
ATOM 597 C C . PHE A 1 87 ? -0.283 3.455 -3.146 1.00 83.50 87 PHE A C 1
ATOM 599 O O . PHE A 1 87 ? 0.098 2.928 -4.185 1.00 83.50 87 PHE A O 1
ATOM 606 N N . ILE A 1 88 ? 0.438 4.370 -2.492 1.00 83.56 88 ILE A N 1
ATOM 607 C CA . ILE A 1 88 ? 1.747 4.826 -2.969 1.00 83.56 88 ILE A CA 1
ATOM 608 C C . ILE A 1 88 ? 2.712 3.636 -3.045 1.00 83.56 88 ILE A C 1
ATOM 610 O O . ILE A 1 88 ? 3.495 3.536 -3.977 1.00 83.56 88 ILE A O 1
ATOM 614 N N . MET A 1 89 ? 2.645 2.680 -2.115 1.00 88.56 89 MET A N 1
ATOM 615 C CA . MET A 1 89 ? 3.429 1.449 -2.208 1.00 88.56 89 MET A CA 1
ATOM 616 C C . MET A 1 89 ? 3.079 0.594 -3.420 1.00 88.56 89 MET A C 1
ATOM 618 O O . MET A 1 89 ? 3.998 0.146 -4.103 1.00 88.56 89 MET A O 1
ATOM 622 N N . ALA A 1 90 ? 1.792 0.381 -3.688 1.00 84.38 90 ALA A N 1
ATOM 623 C CA . ALA A 1 90 ? 1.341 -0.346 -4.870 1.00 84.38 90 ALA A CA 1
ATOM 624 C C . ALA A 1 90 ? 1.867 0.313 -6.156 1.00 84.38 90 ALA A C 1
ATOM 626 O O . ALA A 1 90 ? 2.396 -0.371 -7.028 1.00 84.38 90 ALA A O 1
ATOM 627 N N . GLU A 1 91 ? 1.828 1.646 -6.217 1.00 80.25 91 GLU A N 1
ATOM 628 C CA . GLU A 1 91 ? 2.354 2.421 -7.339 1.00 80.25 91 GLU A CA 1
ATOM 629 C C . GLU A 1 91 ? 3.885 2.347 -7.440 1.00 80.25 91 GLU A C 1
ATOM 631 O O . GLU A 1 91 ? 4.414 2.060 -8.507 1.00 80.25 91 GLU A O 1
ATOM 636 N N . PHE A 1 92 ? 4.628 2.498 -6.342 1.00 81.88 92 PHE A N 1
ATOM 637 C CA . PHE A 1 92 ? 6.092 2.347 -6.353 1.00 81.88 92 PHE A CA 1
ATOM 638 C C . PHE A 1 92 ? 6.536 0.947 -6.794 1.00 81.88 92 PHE A C 1
ATOM 640 O O . PHE A 1 92 ? 7.540 0.808 -7.488 1.00 81.88 92 PHE A O 1
ATOM 647 N N . LEU A 1 93 ? 5.805 -0.090 -6.380 1.00 85.06 93 LEU A N 1
ATOM 648 C CA . LEU A 1 93 ? 6.089 -1.479 -6.736 1.00 85.06 93 LEU A CA 1
ATOM 649 C C . LEU A 1 93 ? 5.521 -1.878 -8.104 1.00 85.06 93 LEU A C 1
ATOM 651 O O . LEU A 1 93 ? 5.887 -2.941 -8.601 1.00 85.06 93 LEU A O 1
ATOM 655 N N . GLN A 1 94 ? 4.658 -1.047 -8.701 1.00 81.31 94 GLN A N 1
ATOM 656 C CA . GLN A 1 94 ? 3.922 -1.336 -9.936 1.00 81.31 94 GLN A CA 1
ATOM 657 C C . GLN A 1 94 ? 3.145 -2.661 -9.852 1.00 81.31 94 GLN A C 1
ATOM 659 O O . GLN A 1 94 ? 3.147 -3.469 -10.779 1.00 81.31 94 GLN A O 1
ATOM 664 N N . VAL A 1 95 ? 2.487 -2.892 -8.713 1.00 81.88 95 VAL A N 1
ATOM 665 C CA . VAL A 1 95 ? 1.646 -4.073 -8.470 1.00 81.88 95 VAL A CA 1
ATOM 666 C C . VAL A 1 95 ? 0.216 -3.654 -8.146 1.00 81.88 95 VAL A C 1
ATOM 668 O O . VAL A 1 95 ? 0.002 -2.577 -7.583 1.00 81.88 95 VAL A O 1
ATOM 671 N N . PRO A 1 96 ? -0.785 -4.501 -8.431 1.00 80.81 96 PRO A N 1
ATOM 672 C CA . PRO A 1 96 ? -2.146 -4.249 -7.984 1.00 80.81 96 PRO A CA 1
ATOM 673 C C . PRO A 1 96 ? -2.227 -4.088 -6.458 1.00 80.81 96 PRO A C 1
ATOM 675 O O . PRO A 1 96 ? -1.628 -4.856 -5.703 1.00 80.81 96 PRO A O 1
ATOM 678 N N . PHE A 1 97 ? -3.029 -3.133 -5.977 1.00 83.06 97 PHE A N 1
ATOM 679 C CA . PHE A 1 97 ? -3.163 -2.857 -4.538 1.00 83.06 97 PHE A CA 1
ATOM 680 C C . PHE A 1 97 ? -3.593 -4.082 -3.716 1.00 83.06 97 PHE A C 1
ATOM 682 O O . PHE A 1 97 ? -3.164 -4.237 -2.571 1.00 83.06 97 PHE A O 1
ATOM 689 N N . TYR A 1 98 ? -4.405 -4.980 -4.286 1.00 81.12 98 TYR A N 1
ATOM 690 C CA . TYR A 1 98 ? -4.834 -6.187 -3.581 1.00 81.12 98 TYR A CA 1
ATOM 691 C C . TYR A 1 98 ? -3.637 -7.044 -3.130 1.00 81.12 98 TYR A C 1
ATOM 693 O O . TYR A 1 98 ? -3.730 -7.707 -2.099 1.00 81.12 98 TYR A O 1
ATOM 701 N N . GLU A 1 99 ? -2.504 -7.017 -3.844 1.00 83.75 99 GLU A N 1
ATOM 702 C CA . GLU A 1 99 ? -1.293 -7.751 -3.458 1.00 83.75 99 GLU A CA 1
ATOM 703 C C . GLU A 1 99 ? -0.652 -7.158 -2.207 1.00 83.75 99 GLU A C 1
ATOM 705 O O . GLU A 1 99 ? -0.267 -7.898 -1.298 1.00 83.75 99 GLU A O 1
ATOM 710 N N . VAL A 1 100 ? -0.603 -5.825 -2.124 1.00 87.69 100 VAL A N 1
ATOM 711 C CA . VAL A 1 100 ? -0.162 -5.101 -0.923 1.00 87.69 100 VAL A CA 1
ATOM 712 C C . VAL A 1 100 ? -1.093 -5.431 0.244 1.00 87.69 100 VAL A C 1
ATOM 714 O O . VAL A 1 100 ? -0.628 -5.807 1.323 1.00 87.69 100 VAL A O 1
ATOM 717 N N . ALA A 1 101 ? -2.408 -5.376 0.021 1.00 87.38 101 ALA A N 1
ATOM 718 C CA . ALA A 1 101 ? -3.398 -5.689 1.043 1.00 87.38 101 ALA A CA 1
ATOM 719 C C . ALA A 1 101 ? -3.262 -7.133 1.552 1.00 87.38 101 ALA A C 1
ATOM 721 O O . ALA A 1 101 ? -3.164 -7.354 2.759 1.00 87.38 101 ALA A O 1
ATOM 722 N N . LEU A 1 102 ? -3.175 -8.120 0.655 1.00 85.50 102 LEU A N 1
ATOM 723 C CA . LEU A 1 102 ? -2.993 -9.528 1.019 1.00 85.50 102 LEU A CA 1
ATOM 724 C C . LEU A 1 102 ? -1.677 -9.766 1.767 1.00 85.50 102 LEU A C 1
ATOM 726 O O . LEU A 1 102 ? -1.655 -10.514 2.747 1.00 85.50 102 LEU A O 1
ATOM 730 N N . ALA A 1 103 ? -0.593 -9.104 1.356 1.00 87.12 103 ALA A N 1
ATOM 731 C CA . ALA A 1 103 ? 0.694 -9.201 2.034 1.00 87.12 103 ALA A CA 1
ATOM 732 C C . ALA A 1 103 ? 0.648 -8.668 3.480 1.00 87.12 103 ALA A C 1
ATOM 734 O O . ALA A 1 103 ? 1.410 -9.153 4.321 1.00 87.12 103 ALA A O 1
ATOM 735 N N . ALA A 1 104 ? -0.251 -7.724 3.785 1.00 89.38 104 ALA A N 1
ATOM 736 C CA . ALA A 1 104 ? -0.419 -7.141 5.115 1.00 89.38 104 ALA A CA 1
ATOM 737 C C . ALA A 1 104 ? -1.363 -7.923 6.048 1.00 89.38 104 ALA A C 1
ATOM 739 O O . ALA A 1 104 ? -1.280 -7.743 7.263 1.00 89.38 104 ALA A O 1
ATOM 740 N N . VAL A 1 105 ? -2.218 -8.818 5.531 1.00 88.81 105 VAL A N 1
ATOM 741 C CA . VAL A 1 105 ? -3.214 -9.549 6.346 1.00 88.81 105 VAL A CA 1
ATOM 742 C C . VAL A 1 105 ? -2.563 -10.325 7.491 1.00 88.81 105 VAL A C 1
ATOM 744 O O . VAL A 1 105 ? -2.941 -10.157 8.649 1.00 88.81 105 VAL A O 1
ATOM 747 N N . ILE A 1 106 ? -1.582 -11.182 7.185 1.00 87.88 106 ILE A N 1
ATOM 748 C CA . ILE A 1 106 ? -0.947 -12.040 8.197 1.00 87.88 106 ILE A CA 1
ATOM 749 C C . ILE A 1 106 ? -0.223 -11.192 9.258 1.00 87.88 106 ILE A C 1
ATOM 751 O O . ILE A 1 106 ? -0.489 -11.395 10.445 1.00 87.88 106 ILE A O 1
ATOM 755 N N . PRO A 1 107 ? 0.642 -10.227 8.886 1.00 87.19 107 PRO A N 1
ATOM 756 C CA . PRO A 1 107 ? 1.265 -9.342 9.863 1.00 87.19 107 PRO A CA 1
ATOM 757 C C . PRO A 1 107 ? 0.275 -8.567 10.740 1.00 87.19 107 PRO A C 1
ATOM 759 O O . PRO A 1 107 ? 0.469 -8.501 11.954 1.00 87.19 107 PRO A O 1
ATOM 762 N N . ALA A 1 108 ? -0.799 -8.026 10.157 1.00 90.19 108 ALA A N 1
ATOM 763 C CA . ALA A 1 108 ? -1.817 -7.281 10.893 1.00 90.19 108 ALA A CA 1
ATOM 764 C C . ALA A 1 108 ? -2.545 -8.166 11.918 1.00 90.19 108 ALA A C 1
ATOM 766 O O . ALA A 1 108 ? -2.723 -7.772 13.073 1.00 90.19 108 ALA A O 1
ATOM 767 N N . LEU A 1 109 ? -2.911 -9.392 11.529 1.00 90.56 109 LEU A N 1
ATOM 768 C CA . LEU A 1 109 ? -3.529 -10.361 12.436 1.00 90.56 109 LEU A CA 1
ATOM 769 C C . LEU A 1 109 ? -2.592 -10.730 13.588 1.00 90.56 109 LEU A C 1
ATOM 771 O O . LEU A 1 109 ? -3.015 -10.715 14.743 1.00 90.56 109 LEU A O 1
ATOM 775 N N . LEU A 1 110 ? -1.321 -11.022 13.295 1.00 90.75 110 LEU A N 1
ATOM 776 C CA . LEU A 1 110 ? -0.326 -11.340 14.322 1.00 90.75 110 LEU A CA 1
ATOM 777 C C . LEU A 1 110 ? -0.133 -10.178 15.299 1.00 90.75 110 LEU A C 1
ATOM 779 O O . LEU A 1 110 ? -0.099 -10.403 16.509 1.00 90.75 110 LEU A O 1
ATOM 783 N N . PHE A 1 111 ? -0.061 -8.946 14.787 1.00 91.06 111 PHE A N 1
ATOM 784 C CA . PHE A 1 111 ? 0.040 -7.751 15.617 1.00 91.06 111 PHE A CA 1
ATOM 785 C C . PHE A 1 111 ? -1.143 -7.642 16.578 1.00 91.06 111 PHE A C 1
ATOM 787 O O . PHE A 1 111 ? -0.946 -7.539 17.789 1.00 91.06 111 PHE A O 1
ATOM 794 N N . TYR A 1 112 ? -2.371 -7.711 16.062 1.00 93.06 112 TYR A N 1
ATOM 795 C CA . TYR A 1 112 ? -3.546 -7.550 16.905 1.00 93.06 112 TYR A CA 1
ATOM 796 C C . TYR A 1 112 ? -3.723 -8.695 17.891 1.00 93.06 112 TYR A C 1
ATOM 798 O O . TYR A 1 112 ? -4.030 -8.428 19.048 1.00 93.06 112 TYR A O 1
ATOM 806 N N . VAL A 1 113 ? -3.471 -9.945 17.495 1.00 93.19 113 VAL A N 1
ATOM 807 C CA . VAL A 1 113 ? -3.490 -11.086 18.424 1.00 93.19 113 VAL A CA 1
ATOM 808 C C . VAL A 1 113 ? -2.494 -10.866 19.561 1.00 93.19 113 VAL A C 1
ATOM 810 O O . VAL A 1 113 ? -2.847 -11.029 20.730 1.00 93.19 113 VAL A O 1
ATOM 813 N N . ALA A 1 114 ? -1.272 -10.435 19.248 1.00 92.94 114 ALA A N 1
ATOM 814 C CA . ALA A 1 114 ? -0.273 -10.164 20.268 1.00 92.94 114 ALA A CA 1
ATOM 815 C C . ALA A 1 114 ? -0.675 -8.980 21.168 1.00 92.94 114 ALA A C 1
ATOM 817 O O . ALA A 1 114 ? -0.511 -9.050 22.385 1.00 92.94 114 ALA A O 1
ATOM 818 N N . LEU A 1 115 ? -1.258 -7.919 20.604 1.00 93.31 115 LEU A N 1
ATOM 819 C CA . LEU A 1 115 ? -1.778 -6.777 21.360 1.00 93.31 115 LEU A CA 1
ATOM 820 C C . LEU A 1 115 ? -2.935 -7.186 22.292 1.00 93.31 115 LEU A C 1
ATOM 822 O O . LEU A 1 115 ? -2.983 -6.764 23.447 1.00 93.31 115 LEU A O 1
ATOM 826 N N . PHE A 1 116 ? -3.826 -8.064 21.825 1.00 93.88 116 PHE A N 1
ATOM 827 C CA . PHE A 1 116 ? -4.918 -8.641 22.611 1.00 93.88 116 PHE A CA 1
ATOM 828 C C . PHE A 1 116 ? -4.410 -9.445 23.805 1.00 93.88 116 PHE A C 1
ATOM 830 O O . PHE A 1 116 ? -4.917 -9.273 24.915 1.00 93.88 116 PHE A O 1
ATOM 837 N N . ILE A 1 117 ? -3.414 -10.308 23.584 1.00 93.88 117 ILE A N 1
ATOM 838 C CA . ILE A 1 117 ? -2.794 -11.107 24.646 1.00 93.88 117 ILE A CA 1
ATOM 839 C C . ILE A 1 117 ? -2.140 -10.182 25.676 1.00 93.88 117 ILE A C 1
ATOM 841 O O . ILE A 1 117 ? -2.380 -10.334 26.871 1.00 93.88 117 ILE A O 1
ATOM 845 N N . GLN A 1 118 ? -1.372 -9.184 25.231 1.00 93.88 118 GLN A N 1
ATOM 846 C CA . GLN A 1 118 ? -0.709 -8.233 26.127 1.00 93.88 118 GLN A CA 1
ATOM 847 C C . GLN A 1 118 ? -1.706 -7.455 26.993 1.00 93.88 118 GLN A C 1
ATOM 849 O O . GLN A 1 118 ? -1.518 -7.351 28.205 1.00 93.88 118 GLN A O 1
ATOM 854 N N . VAL A 1 119 ? -2.797 -6.958 26.403 1.00 94.88 119 VAL A N 1
ATOM 855 C CA . VAL A 1 119 ? -3.855 -6.263 27.151 1.00 94.88 119 VAL A CA 1
ATOM 856 C C . VAL A 1 119 ? -4.539 -7.187 28.152 1.00 94.88 119 VAL A C 1
ATOM 858 O O . VAL A 1 119 ? -4.835 -6.766 29.270 1.00 94.88 119 VAL A O 1
ATOM 861 N N . ASP A 1 120 ? -4.801 -8.437 27.777 1.00 94.38 120 ASP A N 1
ATOM 862 C CA . ASP A 1 120 ? -5.452 -9.395 28.668 1.00 94.38 120 ASP A CA 1
ATOM 863 C C . ASP A 1 120 ? -4.569 -9.757 29.873 1.00 94.38 120 ASP A C 1
ATOM 865 O O . ASP A 1 120 ? -5.062 -9.798 31.004 1.00 94.38 120 ASP A O 1
ATOM 869 N N . LEU A 1 121 ? -3.264 -9.945 29.647 1.00 94.00 121 LEU A N 1
ATOM 870 C CA . LEU A 1 121 ? -2.273 -10.188 30.699 1.00 94.00 121 LEU A CA 1
ATOM 871 C C . LEU A 1 121 ? -2.112 -8.977 31.623 1.00 94.00 121 LEU A C 1
ATOM 873 O O . LEU A 1 121 ? -2.076 -9.132 32.844 1.00 94.00 121 LEU A O 1
ATOM 877 N N . GLU A 1 122 ? -2.070 -7.768 31.067 1.00 93.88 122 GLU A N 1
ATOM 878 C CA . GLU A 1 122 ? -1.964 -6.541 31.858 1.00 93.88 122 GLU A CA 1
ATOM 879 C C . GLU A 1 122 ? -3.238 -6.287 32.678 1.00 93.88 122 GLU A C 1
ATOM 881 O O . GLU A 1 122 ? -3.163 -5.929 33.854 1.00 93.88 122 GLU A O 1
ATOM 886 N N . ALA A 1 123 ? -4.417 -6.570 32.113 1.00 93.62 123 ALA A N 1
ATOM 887 C CA . ALA A 1 123 ? -5.679 -6.533 32.846 1.00 93.62 123 ALA A CA 1
ATOM 888 C C . ALA A 1 123 ? -5.727 -7.583 33.968 1.00 93.62 123 ALA A C 1
ATOM 890 O O . ALA A 1 123 ? -6.242 -7.297 35.048 1.00 93.62 123 ALA A O 1
ATOM 891 N N . ALA A 1 124 ? -5.164 -8.778 33.753 1.00 93.19 124 ALA A N 1
ATOM 892 C CA . ALA A 1 124 ? -5.032 -9.805 34.787 1.00 93.19 124 ALA A CA 1
ATOM 893 C C . ALA A 1 124 ? -4.145 -9.335 35.944 1.00 93.19 124 ALA A C 1
ATOM 895 O O . ALA A 1 124 ? -4.536 -9.419 37.108 1.00 93.19 124 ALA A O 1
ATOM 896 N N . LYS A 1 125 ? -2.968 -8.799 35.608 1.00 92.88 125 LYS A N 1
ATOM 897 C CA . LYS A 1 125 ? -1.982 -8.284 36.560 1.00 92.88 125 LYS A CA 1
ATOM 898 C C . LYS A 1 125 ? -2.536 -7.117 37.375 1.00 92.88 125 LYS A C 1
ATOM 900 O O . LYS A 1 125 ? -2.350 -7.071 38.589 1.00 92.88 125 LYS A O 1
ATOM 905 N N . SER A 1 126 ? -3.256 -6.214 36.717 1.00 91.19 126 SER A N 1
ATOM 906 C CA . SER A 1 126 ? -3.878 -5.038 37.332 1.00 91.19 126 SER A CA 1
ATOM 907 C C . SER A 1 126 ? -5.268 -5.314 37.924 1.00 91.19 126 SER A C 1
ATOM 909 O O . SER A 1 126 ? -5.912 -4.388 38.408 1.00 91.19 126 SER A O 1
ATOM 911 N N . LYS A 1 127 ? -5.733 -6.576 37.917 1.00 91.88 127 LYS A N 1
ATOM 912 C CA . LYS A 1 127 ? -7.040 -7.019 38.445 1.00 91.88 127 LYS A CA 1
ATOM 913 C C . LYS A 1 127 ? -8.235 -6.224 37.892 1.00 91.88 127 LYS A C 1
ATOM 915 O O . LYS A 1 127 ? -9.209 -5.977 38.598 1.00 91.88 127 LYS A O 1
ATOM 920 N N . ILE A 1 128 ? -8.167 -5.841 36.618 1.00 91.56 128 ILE A N 1
ATOM 921 C CA . ILE A 1 128 ? -9.210 -5.068 35.939 1.00 91.56 128 ILE A CA 1
ATOM 922 C C . ILE A 1 128 ? -10.363 -5.997 35.559 1.00 91.56 128 ILE A C 1
ATOM 924 O O . ILE A 1 128 ? -10.188 -6.961 34.806 1.00 91.56 128 ILE A O 1
ATOM 928 N N . LEU A 1 129 ? -11.550 -5.696 36.080 1.00 86.50 129 LEU A N 1
ATOM 929 C CA . LEU A 1 129 ? -12.757 -6.491 35.873 1.00 86.50 129 LEU A CA 1
ATOM 930 C C . LEU A 1 129 ? -13.421 -6.199 34.511 1.00 86.50 129 LEU A C 1
ATOM 932 O O . LEU A 1 129 ? -13.135 -5.176 33.881 1.00 86.50 129 LEU A O 1
ATOM 936 N N . PRO A 1 130 ? -14.293 -7.102 34.025 1.00 89.25 130 PRO A N 1
ATOM 937 C CA . PRO A 1 130 ? -15.175 -6.822 32.894 1.00 89.25 130 PRO A CA 1
ATOM 938 C C . PRO A 1 130 ? -16.102 -5.627 33.154 1.00 89.25 130 PRO A C 1
ATOM 940 O O . PRO A 1 130 ? -16.326 -5.244 34.302 1.00 89.25 130 PRO A O 1
ATOM 943 N N . MET A 1 131 ? -16.680 -5.070 32.088 1.00 89.50 131 MET A N 1
ATOM 944 C CA . MET A 1 131 ? -17.659 -3.988 32.224 1.00 89.50 131 MET A CA 1
ATOM 945 C C . MET A 1 131 ? -18.970 -4.486 32.862 1.00 89.50 131 MET A C 1
ATOM 947 O O . MET A 1 131 ? -19.356 -5.638 32.621 1.00 89.50 131 MET A O 1
ATOM 951 N N . PRO A 1 132 ? -19.686 -3.631 33.620 1.00 89.56 132 PRO A N 1
ATOM 952 C CA . PRO A 1 132 ? -21.046 -3.920 34.070 1.00 89.56 132 PRO A CA 1
ATOM 953 C C . PRO A 1 132 ? -21.951 -4.266 32.885 1.00 89.56 132 PRO A C 1
ATOM 955 O O . PRO A 1 132 ? -21.857 -3.644 31.824 1.00 89.56 132 PRO A O 1
ATOM 958 N N . LYS A 1 133 ? -22.838 -5.255 33.045 1.00 87.56 133 LYS A N 1
ATOM 959 C CA . LYS A 1 133 ? -23.705 -5.730 31.950 1.00 87.56 133 LYS A CA 1
ATOM 960 C C . LYS A 1 133 ? -24.643 -4.637 31.438 1.00 87.56 133 LYS A C 1
ATOM 962 O O . LYS A 1 133 ? -25.038 -4.676 30.278 1.00 87.56 133 LYS A O 1
ATOM 967 N N . GLU A 1 134 ? -24.970 -3.679 32.293 1.00 89.31 134 GLU A N 1
ATOM 968 C CA . GLU A 1 134 ? -25.854 -2.546 32.042 1.00 89.31 134 GLU A CA 1
ATOM 969 C C . GLU A 1 134 ? -25.211 -1.514 31.104 1.00 89.31 134 GLU A C 1
ATOM 971 O O . GLU A 1 134 ? -25.915 -0.841 30.356 1.00 89.31 134 GLU A O 1
ATOM 976 N N . GLU A 1 135 ? -23.877 -1.419 31.099 1.00 86.56 135 GLU A N 1
ATOM 977 C CA . GLU A 1 135 ? -23.121 -0.526 30.213 1.00 86.56 135 GLU A CA 1
ATOM 978 C C . GLU A 1 135 ? -22.813 -1.163 28.848 1.00 86.56 135 GLU A C 1
ATOM 980 O O . GLU A 1 135 ? -22.370 -0.474 27.928 1.00 86.56 135 GLU A O 1
ATOM 985 N N . ILE A 1 136 ? -23.030 -2.475 28.696 1.00 91.19 136 ILE A N 1
ATOM 986 C CA . ILE A 1 136 ? -22.750 -3.195 27.451 1.00 91.19 136 ILE A CA 1
ATOM 987 C C . ILE A 1 136 ? -23.973 -3.089 26.525 1.00 91.19 136 ILE A C 1
ATOM 989 O O . ILE A 1 136 ? -25.022 -3.671 26.818 1.00 91.19 136 ILE A O 1
ATOM 993 N N . PRO A 1 137 ? -23.862 -2.407 25.369 1.00 90.31 137 PRO A N 1
ATOM 994 C CA . PRO A 1 137 ? -24.970 -2.312 24.433 1.00 90.31 137 PRO A CA 1
ATOM 995 C C . PRO A 1 137 ? -25.277 -3.679 23.811 1.00 90.31 137 PRO A C 1
ATOM 997 O O . PRO A 1 137 ? -24.392 -4.504 23.567 1.00 90.31 137 PRO A O 1
ATOM 1000 N N . ARG A 1 138 ? -26.553 -3.927 23.499 1.00 91.12 138 ARG A N 1
ATOM 1001 C CA . ARG A 1 138 ? -26.962 -5.163 22.818 1.00 91.12 138 ARG A CA 1
ATOM 1002 C C . ARG A 1 138 ? -26.507 -5.121 21.361 1.00 91.12 138 ARG A C 1
ATOM 1004 O O . ARG A 1 138 ? -26.931 -4.242 20.615 1.00 91.12 138 ARG A O 1
ATOM 1011 N N . LEU A 1 139 ? -25.734 -6.120 20.925 1.00 90.12 139 LEU A N 1
ATOM 1012 C CA . LEU A 1 139 ? -25.209 -6.190 19.551 1.00 90.12 139 LEU A CA 1
ATOM 1013 C C . LEU A 1 139 ? -26.310 -6.041 18.489 1.00 90.12 139 LEU A C 1
ATOM 1015 O O . LEU A 1 139 ? -26.147 -5.292 17.532 1.00 90.12 139 LEU A O 1
ATOM 1019 N N . GLY A 1 140 ? -27.456 -6.701 18.684 1.00 90.00 140 GLY A N 1
ATOM 1020 C CA . GLY A 1 140 ? -28.586 -6.611 17.755 1.00 90.00 140 GLY A CA 1
ATOM 1021 C C . GLY A 1 140 ? -29.189 -5.206 17.642 1.00 90.00 140 GLY A C 1
ATOM 1022 O O . GLY A 1 140 ? -29.655 -4.838 16.568 1.00 90.00 140 GLY A O 1
ATOM 1023 N N . GLN A 1 141 ? -29.151 -4.407 18.714 1.00 88.25 141 GLN A N 1
ATOM 1024 C CA . GLN A 1 141 ? -29.597 -3.013 18.680 1.00 88.25 141 GLN A CA 1
ATOM 1025 C C . GLN A 1 141 ? -28.600 -2.147 17.906 1.00 88.25 141 GLN A C 1
ATOM 1027 O O . GLN A 1 141 ? -29.003 -1.441 16.987 1.00 88.25 141 GLN A O 1
ATOM 1032 N N . VAL A 1 142 ? -27.303 -2.272 18.209 1.00 89.94 142 VAL A N 1
ATOM 1033 C CA . VAL A 1 142 ? -26.242 -1.521 17.516 1.00 89.94 142 VAL A CA 1
ATOM 1034 C C . VAL A 1 142 ? -26.264 -1.808 16.014 1.00 89.94 142 VAL A C 1
ATOM 1036 O O . VAL A 1 142 ? -26.241 -0.881 15.207 1.00 89.94 142 VAL A O 1
ATOM 1039 N N . LEU A 1 143 ? -26.370 -3.086 15.626 1.00 90.19 143 LEU A N 1
ATOM 1040 C CA . LEU A 1 143 ? -26.472 -3.482 14.222 1.00 90.19 143 LEU A CA 1
ATOM 1041 C C . LEU A 1 143 ? -27.736 -2.920 13.567 1.00 90.19 143 LEU A C 1
ATOM 1043 O O . LEU A 1 143 ? -27.653 -2.389 12.468 1.00 90.19 143 LEU A O 1
ATOM 1047 N N . ARG A 1 144 ? -28.894 -2.966 14.234 1.00 87.75 144 ARG A N 1
ATOM 1048 C CA . ARG A 1 144 ? -30.137 -2.406 13.684 1.00 87.75 144 ARG A CA 1
ATOM 1049 C C . ARG A 1 144 ? -30.049 -0.894 13.456 1.00 87.75 144 ARG A C 1
ATOM 1051 O O . ARG A 1 144 ? -30.569 -0.410 12.458 1.00 87.75 144 ARG A O 1
ATOM 1058 N N . GLU A 1 145 ? -29.392 -0.165 14.353 1.00 85.00 145 GLU A N 1
ATOM 1059 C CA . GLU A 1 145 ? -29.260 1.294 14.273 1.00 85.00 145 GLU A CA 1
ATOM 1060 C C . GLU A 1 145 ? -28.239 1.763 13.224 1.00 85.00 145 GLU A C 1
ATOM 1062 O O . GLU A 1 145 ? -28.354 2.886 12.740 1.00 85.00 145 GLU A O 1
ATOM 1067 N N . GLY A 1 146 ? -27.251 0.936 12.858 1.00 85.25 146 GLY A N 1
ATOM 1068 C CA . GLY A 1 146 ? -26.143 1.367 11.996 1.00 85.25 146 GLY A CA 1
ATOM 1069 C C . GLY A 1 146 ? -25.695 0.391 10.907 1.00 85.25 146 GLY A C 1
ATOM 1070 O O . GLY A 1 146 ? -24.625 0.597 10.342 1.00 85.25 146 GLY A O 1
ATOM 1071 N N . TRP A 1 147 ? -26.472 -0.649 10.579 1.00 87.19 147 TRP A N 1
ATOM 1072 C CA . TRP A 1 147 ? -26.110 -1.672 9.576 1.00 87.19 147 TRP A CA 1
ATOM 1073 C C . TRP A 1 147 ? -25.625 -1.084 8.243 1.00 87.19 147 TRP A C 1
ATOM 1075 O O . TRP A 1 147 ? -24.726 -1.632 7.609 1.00 87.19 147 TRP A O 1
ATOM 1085 N N . TYR A 1 148 ? -26.178 0.058 7.835 1.00 87.62 148 TYR A N 1
ATOM 1086 C CA . TYR A 1 148 ? -25.841 0.733 6.587 1.00 87.62 148 TYR A CA 1
ATOM 1087 C C . TYR A 1 148 ? -24.417 1.314 6.572 1.00 87.62 148 TYR A C 1
ATOM 1089 O O . TYR A 1 148 ? -23.881 1.527 5.492 1.00 87.62 148 TYR A O 1
ATOM 1097 N N . PHE A 1 149 ? -23.744 1.497 7.718 1.00 86.31 149 PHE A N 1
ATOM 1098 C CA . PHE A 1 149 ? -22.314 1.845 7.750 1.00 86.31 149 PHE A CA 1
ATOM 1099 C C . PHE A 1 149 ? -21.404 0.698 7.287 1.00 86.31 149 PHE A C 1
ATOM 1101 O O . PHE A 1 149 ? -20.256 0.947 6.925 1.00 86.31 149 PHE A O 1
ATOM 1108 N N . LEU A 1 150 ? -21.901 -0.545 7.262 1.00 88.00 150 LEU A N 1
ATOM 1109 C CA . LEU A 1 150 ? -21.166 -1.685 6.709 1.00 88.00 150 LEU A CA 1
ATOM 1110 C C . LEU A 1 150 ? -21.245 -1.735 5.179 1.00 88.00 150 LEU A C 1
ATOM 1112 O O . LEU A 1 150 ? -20.334 -2.266 4.551 1.00 88.00 150 LEU A O 1
ATOM 1116 N N . LEU A 1 151 ? -22.291 -1.167 4.564 1.00 90.75 151 LEU A N 1
ATOM 1117 C CA . LEU A 1 151 ? -22.476 -1.211 3.110 1.00 90.75 151 LEU A CA 1
ATOM 1118 C C . LEU A 1 151 ? -21.332 -0.537 2.330 1.00 90.75 151 LEU A C 1
ATOM 1120 O O . LEU A 1 151 ? -20.820 -1.186 1.422 1.00 90.75 151 LEU A O 1
ATOM 1124 N N . PRO A 1 152 ? -20.870 0.689 2.664 1.00 88.81 152 PRO A N 1
ATOM 1125 C CA . PRO A 1 152 ? -19.708 1.291 2.010 1.00 88.81 152 PRO A CA 1
ATOM 1126 C C . PRO A 1 152 ? -18.451 0.428 2.116 1.00 88.81 152 PRO A C 1
ATOM 1128 O O . PRO A 1 152 ? -17.702 0.324 1.153 1.00 88.81 152 PRO A O 1
ATOM 1131 N N . LEU A 1 153 ? -18.234 -0.217 3.268 1.00 87.19 153 LEU A N 1
ATOM 1132 C CA . LEU A 1 153 ? -17.081 -1.089 3.487 1.00 87.19 153 LEU A CA 1
ATOM 1133 C C . LEU A 1 153 ? -17.160 -2.347 2.617 1.00 87.19 153 LEU A C 1
ATOM 1135 O O . LEU A 1 153 ? -16.186 -2.709 1.966 1.00 87.19 153 LEU A O 1
ATOM 1139 N N . VAL A 1 154 ? -18.323 -3.000 2.578 1.00 90.25 154 VAL A N 1
ATOM 1140 C CA . VAL A 1 154 ? -18.548 -4.176 1.727 1.00 90.25 154 VAL A CA 1
ATOM 1141 C C . VAL A 1 154 ? -18.427 -3.801 0.254 1.00 90.25 154 VAL A C 1
ATOM 1143 O O . VAL A 1 154 ? -17.781 -4.523 -0.497 1.00 90.25 154 VAL A O 1
ATOM 1146 N N . ALA A 1 155 ? -18.993 -2.666 -0.157 1.00 90.69 155 ALA A N 1
ATOM 1147 C CA . ALA A 1 155 ? -18.905 -2.178 -1.527 1.00 90.69 155 ALA A CA 1
ATOM 1148 C C . ALA A 1 155 ? -17.466 -1.843 -1.928 1.00 90.69 155 ALA A C 1
ATOM 1150 O O . ALA A 1 155 ? -17.051 -2.209 -3.021 1.00 90.69 155 ALA A O 1
ATOM 1151 N N . LEU A 1 156 ? -16.693 -1.219 -1.037 1.00 87.69 156 LEU A N 1
ATOM 1152 C CA . LEU A 1 156 ? -15.270 -0.969 -1.240 1.00 87.69 156 LEU A CA 1
ATOM 1153 C C . LEU A 1 156 ? -14.504 -2.282 -1.452 1.00 87.69 156 LEU A C 1
ATOM 1155 O O . LEU A 1 156 ? -13.796 -2.429 -2.443 1.00 87.69 156 LEU A O 1
ATOM 1159 N N . VAL A 1 157 ? -14.653 -3.239 -0.530 1.00 87.12 157 VAL A N 1
ATOM 1160 C CA . VAL A 1 157 ? -13.976 -4.543 -0.601 1.00 87.12 157 VAL A CA 1
ATOM 1161 C C . VAL A 1 157 ? -14.395 -5.286 -1.871 1.00 87.12 157 VAL A C 1
ATOM 1163 O O . VAL A 1 157 ? -13.556 -5.828 -2.581 1.00 87.12 157 VAL A O 1
ATOM 1166 N N . TYR A 1 158 ? -15.682 -5.282 -2.209 1.00 89.12 158 TYR A N 1
ATOM 1167 C CA . TYR A 1 158 ? -16.180 -5.938 -3.413 1.00 89.12 158 TYR A CA 1
ATOM 1168 C C . TYR A 1 158 ? -15.700 -5.257 -4.700 1.00 89.12 158 TYR A C 1
ATOM 1170 O O . TYR A 1 158 ? -15.310 -5.947 -5.637 1.00 89.12 158 TYR A O 1
ATOM 1178 N N . ALA A 1 159 ? -15.662 -3.925 -4.752 1.00 87.88 159 ALA A N 1
ATOM 1179 C CA . ALA A 1 159 ? -15.118 -3.199 -5.896 1.00 87.88 159 ALA A CA 1
ATOM 1180 C C . ALA A 1 159 ? -13.629 -3.517 -6.091 1.00 87.88 159 ALA A C 1
ATOM 1182 O O . ALA A 1 159 ? -13.198 -3.796 -7.206 1.00 87.88 159 ALA A O 1
ATOM 1183 N N . LEU A 1 160 ? -12.866 -3.554 -4.999 1.00 79.94 160 LEU A N 1
ATOM 1184 C CA . LEU A 1 160 ? -11.426 -3.774 -5.034 1.00 79.94 160 LEU A CA 1
ATOM 1185 C C . LEU A 1 160 ? -11.042 -5.224 -5.373 1.00 79.94 160 LEU A C 1
ATOM 1187 O O . LEU A 1 160 ? -10.173 -5.445 -6.207 1.00 79.94 160 LEU A O 1
ATOM 1191 N N . PHE A 1 161 ? -11.678 -6.213 -4.736 1.00 80.94 161 PHE A N 1
ATOM 1192 C CA . PHE A 1 161 ? -11.300 -7.630 -4.868 1.00 80.94 161 PHE A CA 1
ATOM 1193 C C . PHE A 1 161 ? -12.223 -8.437 -5.789 1.00 80.94 161 PHE A C 1
ATOM 1195 O O . PHE A 1 161 ? -11.803 -9.441 -6.355 1.00 80.94 161 PHE A O 1
ATOM 1202 N N . GLY A 1 162 ? -13.494 -8.050 -5.905 1.00 82.38 162 GLY A N 1
ATOM 1203 C CA . GLY A 1 162 ? -14.483 -8.746 -6.733 1.00 82.38 162 GLY A CA 1
ATOM 1204 C C . GLY A 1 162 ? -14.514 -8.223 -8.165 1.00 82.38 162 GLY A C 1
ATOM 1205 O O . GLY A 1 162 ? -14.473 -9.009 -9.108 1.00 82.38 162 GLY A O 1
ATOM 1206 N N . LEU A 1 163 ? -14.564 -6.897 -8.325 1.00 83.19 163 LEU A N 1
ATOM 1207 C CA . LEU A 1 163 ? -14.597 -6.237 -9.636 1.00 83.19 163 LEU A CA 1
ATOM 1208 C C . LEU A 1 163 ? -13.203 -5.873 -10.170 1.00 83.19 163 LEU A C 1
ATOM 1210 O O . LEU A 1 163 ? -13.092 -5.508 -11.336 1.00 83.19 163 LEU A O 1
ATOM 1214 N N . ASN A 1 164 ? -12.156 -5.983 -9.342 1.00 78.25 164 ASN A N 1
ATOM 1215 C CA . ASN A 1 164 ? -10.792 -5.538 -9.654 1.00 78.25 164 ASN A CA 1
ATOM 1216 C C . ASN A 1 164 ? -10.733 -4.077 -10.125 1.00 78.25 164 ASN A C 1
ATOM 1218 O O . ASN A 1 164 ? -9.976 -3.738 -11.033 1.00 78.25 164 ASN A O 1
ATOM 1222 N N . TYR A 1 165 ? -11.559 -3.212 -9.534 1.00 82.50 165 TYR A N 1
ATOM 1223 C CA . TYR A 1 165 ? -11.492 -1.782 -9.807 1.00 82.50 165 TYR A CA 1
ATOM 1224 C C . TYR A 1 165 ? -10.206 -1.193 -9.242 1.00 82.50 165 TYR A C 1
ATOM 1226 O O . TYR A 1 165 ? -9.706 -1.619 -8.197 1.00 82.50 165 TYR A O 1
ATOM 1234 N N . GLU A 1 166 ? -9.712 -0.158 -9.916 1.00 79.56 166 GLU A N 1
ATOM 1235 C CA . GLU A 1 166 ? -8.628 0.660 -9.393 1.00 79.56 166 GLU A CA 1
ATOM 1236 C C . GLU A 1 166 ? -9.034 1.259 -8.033 1.00 79.56 166 GLU A C 1
ATOM 1238 O O . GLU A 1 166 ? -10.212 1.587 -7.823 1.00 79.56 166 GLU A O 1
ATOM 1243 N N . PRO A 1 167 ? -8.097 1.401 -7.077 1.00 77.31 167 PRO A N 1
ATOM 1244 C CA . PRO A 1 167 ? -8.456 1.782 -5.714 1.00 77.31 167 PRO A CA 1
ATOM 1245 C C . PRO A 1 167 ? -9.163 3.131 -5.587 1.00 77.31 167 PRO A C 1
ATOM 1247 O O . PRO A 1 167 ? -10.039 3.296 -4.738 1.00 77.31 167 PRO A O 1
ATOM 1250 N N . GLU A 1 168 ? -8.819 4.079 -6.455 1.00 82.25 168 GLU A N 1
ATOM 1251 C CA . GLU A 1 168 ? -9.474 5.383 -6.552 1.00 82.25 168 GLU A CA 1
ATOM 1252 C C . GLU A 1 168 ? -10.959 5.262 -6.920 1.00 82.25 168 GLU A C 1
ATOM 1254 O O . GLU A 1 168 ? -11.816 5.849 -6.255 1.00 82.25 168 GLU A O 1
ATOM 1259 N N . MET A 1 169 ? -11.290 4.408 -7.893 1.00 85.44 169 MET A N 1
ATOM 1260 C CA . MET A 1 169 ? -12.672 4.127 -8.286 1.00 85.44 169 MET A CA 1
ATOM 1261 C C . MET A 1 169 ? -13.435 3.385 -7.187 1.00 85.44 169 MET A C 1
ATOM 1263 O O . MET A 1 169 ? -14.586 3.721 -6.899 1.00 85.44 169 MET A O 1
ATOM 1267 N N . ALA A 1 170 ? -12.800 2.414 -6.525 1.00 86.25 170 ALA A N 1
ATOM 1268 C CA . ALA A 1 170 ? -13.399 1.712 -5.390 1.00 86.25 170 ALA A CA 1
ATOM 1269 C C . ALA A 1 170 ? -13.724 2.679 -4.232 1.00 86.25 170 ALA A C 1
ATOM 1271 O O . ALA A 1 170 ? -14.815 2.621 -3.654 1.00 86.25 170 ALA A O 1
ATOM 1272 N N . GLY A 1 171 ? -12.813 3.613 -3.936 1.00 86.00 171 GLY A N 1
ATOM 1273 C CA . GLY A 1 171 ? -13.009 4.669 -2.943 1.00 86.00 171 GLY A CA 1
ATOM 1274 C C . GLY A 1 171 ? -14.141 5.634 -3.305 1.00 86.00 171 GLY A C 1
ATOM 1275 O O . GLY A 1 171 ? -14.963 5.965 -2.445 1.00 86.00 171 GLY A O 1
ATOM 1276 N N . LEU A 1 172 ? -14.243 6.038 -4.576 1.00 89.19 172 LEU A N 1
ATOM 1277 C CA . LEU A 1 172 ? -15.333 6.887 -5.071 1.00 89.19 172 LEU A CA 1
ATOM 1278 C C . LEU A 1 172 ? -16.698 6.208 -4.928 1.00 89.19 172 LEU A C 1
ATOM 1280 O O . LEU A 1 172 ? -17.636 6.826 -4.423 1.00 89.19 172 LEU A O 1
ATOM 1284 N N . VAL A 1 173 ? -16.806 4.929 -5.300 1.00 90.75 173 VAL A N 1
ATOM 1285 C CA . VAL A 1 173 ? -18.044 4.148 -5.148 1.00 90.75 173 VAL A CA 1
ATOM 1286 C C . VAL A 1 173 ? -18.448 4.051 -3.676 1.00 90.75 173 VAL A C 1
ATOM 1288 O O . VAL A 1 173 ? -19.595 4.337 -3.330 1.00 90.75 173 VAL A O 1
ATOM 1291 N N . ALA A 1 174 ? -17.514 3.712 -2.784 1.00 89.94 174 ALA A N 1
ATOM 1292 C CA . ALA A 1 174 ? -17.785 3.629 -1.350 1.00 89.94 174 ALA A CA 1
ATOM 1293 C C . ALA A 1 174 ? -18.213 4.983 -0.755 1.00 89.94 174 ALA A C 1
ATOM 1295 O O . ALA A 1 174 ? -19.152 5.049 0.045 1.00 89.94 174 ALA A O 1
ATOM 1296 N N . THR A 1 175 ? -17.571 6.071 -1.188 1.00 89.50 175 THR A N 1
ATOM 1297 C CA . THR A 1 175 ? -17.903 7.440 -0.769 1.00 89.50 175 THR A CA 1
ATOM 1298 C C . THR A 1 175 ? -19.290 7.852 -1.262 1.00 89.50 175 THR A C 1
ATOM 1300 O O . THR A 1 175 ? -20.093 8.371 -0.488 1.00 89.50 175 THR A O 1
ATOM 1303 N N . ALA A 1 176 ? -19.629 7.568 -2.520 1.00 91.44 176 ALA A N 1
ATOM 1304 C CA . ALA A 1 176 ? -20.961 7.835 -3.054 1.00 91.44 176 ALA A CA 1
ATOM 1305 C C . ALA A 1 176 ? -22.040 7.077 -2.264 1.00 91.44 176 ALA A C 1
ATOM 1307 O O . ALA A 1 176 ? -23.047 7.663 -1.867 1.00 91.44 176 ALA A O 1
ATOM 1308 N N . ILE A 1 177 ? -21.797 5.800 -1.954 1.00 92.06 177 ILE A N 1
ATOM 1309 C CA . ILE A 1 177 ? -22.713 4.978 -1.158 1.00 92.06 177 ILE A CA 1
ATOM 1310 C C . ILE A 1 177 ? -22.896 5.567 0.246 1.00 92.06 177 ILE A C 1
ATOM 1312 O O . ILE A 1 177 ? -24.035 5.716 0.688 1.00 92.06 177 ILE A O 1
ATOM 1316 N N . VAL A 1 178 ? -21.822 5.949 0.952 1.00 89.12 178 VAL A N 1
ATOM 1317 C CA . VAL A 1 178 ? -21.962 6.505 2.312 1.00 89.12 178 VAL A CA 1
ATOM 1318 C C . VAL A 1 178 ? -22.684 7.854 2.316 1.00 89.12 178 VAL A C 1
ATOM 1320 O O . VAL A 1 178 ? -23.477 8.108 3.223 1.00 89.12 178 VAL A O 1
ATOM 1323 N N . LEU A 1 179 ? -22.469 8.693 1.296 1.00 89.19 179 LEU A N 1
ATOM 1324 C CA . LEU A 1 179 ? -23.161 9.975 1.147 1.00 89.19 179 LEU A CA 1
ATOM 1325 C C . LEU A 1 179 ? -24.659 9.777 0.907 1.00 89.19 179 LEU A C 1
ATOM 1327 O O . LEU A 1 179 ? -25.473 10.370 1.615 1.00 89.19 179 LEU A O 1
ATOM 1331 N N . VAL A 1 180 ? -25.033 8.899 -0.029 1.00 90.44 180 VAL A N 1
ATOM 1332 C CA . VAL A 1 180 ? -26.443 8.578 -0.306 1.00 90.44 180 VAL A CA 1
ATOM 1333 C C . VAL A 1 180 ? -27.118 8.026 0.950 1.00 90.44 180 VAL A C 1
ATOM 1335 O O . VAL A 1 180 ? -28.175 8.512 1.354 1.00 90.44 180 VAL A O 1
ATOM 1338 N N . LEU A 1 181 ? -26.487 7.062 1.624 1.00 89.62 181 LEU A N 1
ATOM 1339 C CA . LEU A 1 181 ? -27.043 6.461 2.835 1.00 89.62 181 LEU A CA 1
ATOM 1340 C C . LEU A 1 181 ? -27.162 7.467 3.986 1.00 89.62 181 LEU A C 1
ATOM 1342 O O . LEU A 1 181 ? -28.157 7.435 4.703 1.00 89.62 181 LEU A O 1
ATOM 1346 N N . GLY A 1 182 ? -26.198 8.376 4.155 1.00 86.00 182 GLY A N 1
ATOM 1347 C CA . GLY A 1 182 ? -26.226 9.389 5.214 1.00 86.00 182 GLY A CA 1
ATOM 1348 C C . GLY A 1 182 ? -27.257 10.507 5.003 1.00 86.00 182 GLY A C 1
ATOM 1349 O O . GLY A 1 182 ? -27.686 11.139 5.973 1.00 86.00 182 GLY A O 1
ATOM 1350 N N . VAL A 1 183 ? -27.688 10.738 3.759 1.00 87.06 183 VAL A N 1
ATOM 1351 C CA . VAL A 1 183 ? -28.814 11.633 3.437 1.00 87.06 183 VAL A CA 1
ATOM 1352 C C . VAL A 1 183 ? -30.158 10.921 3.644 1.00 87.06 183 VAL A C 1
ATOM 1354 O O . VAL A 1 183 ? -31.094 11.511 4.188 1.00 87.06 183 VAL A O 1
ATOM 1357 N N . VAL A 1 184 ? -30.257 9.648 3.245 1.00 86.94 184 VAL A N 1
ATOM 1358 C CA . VAL A 1 184 ? -31.504 8.863 3.299 1.00 86.94 184 VAL A CA 1
ATOM 1359 C C . VAL A 1 184 ? -31.837 8.402 4.723 1.00 86.94 184 VAL A C 1
ATOM 1361 O O . VAL A 1 184 ? -32.976 8.558 5.175 1.00 86.94 184 VAL A O 1
ATOM 1364 N N . PHE A 1 185 ? -30.861 7.853 5.449 1.00 85.62 185 PHE A N 1
ATOM 1365 C CA . PHE A 1 185 ? -31.065 7.229 6.756 1.00 85.62 185 PHE A CA 1
ATOM 1366 C C . PHE A 1 185 ? -30.567 8.128 7.900 1.00 85.62 185 PHE A C 1
ATOM 1368 O O . PHE A 1 185 ? -29.374 8.431 7.975 1.00 85.62 185 PHE A O 1
ATOM 1375 N N . PRO A 1 186 ? -31.444 8.546 8.836 1.00 82.50 186 PRO A N 1
ATOM 1376 C CA . PRO A 1 186 ? -31.016 9.292 10.013 1.00 82.50 186 PRO A CA 1
ATOM 1377 C C . PRO A 1 186 ? -30.228 8.397 10.977 1.00 82.50 186 PRO A C 1
ATOM 1379 O O . PRO A 1 186 ? -30.697 7.325 11.349 1.00 82.50 186 PRO A O 1
ATOM 1382 N N . PHE A 1 187 ? -29.081 8.880 11.459 1.00 80.81 187 PHE A N 1
ATOM 1383 C CA . PHE A 1 187 ? -28.340 8.254 12.556 1.00 80.81 187 PHE A CA 1
ATOM 1384 C C . PHE A 1 187 ? -28.505 9.086 13.825 1.00 80.81 187 PHE A C 1
ATOM 1386 O O . PHE A 1 187 ? -28.203 10.279 13.816 1.00 80.81 187 PHE A O 1
ATOM 1393 N N . GLN A 1 188 ? -28.977 8.480 14.920 1.00 76.81 188 GLN A N 1
ATOM 1394 C CA . GLN A 1 188 ? -29.200 9.183 16.198 1.00 76.81 188 GLN A CA 1
ATOM 1395 C C . GLN A 1 188 ? -30.048 10.467 16.045 1.00 76.81 188 GLN A C 1
ATOM 1397 O O . GLN A 1 188 ? -29.782 11.491 16.671 1.00 76.81 188 GLN A O 1
ATOM 1402 N N . GLY A 1 189 ? -31.049 10.433 15.158 1.00 77.00 189 GLY A N 1
ATOM 1403 C CA . GLY A 1 189 ? -31.947 11.563 14.898 1.00 77.00 189 GLY A CA 1
ATOM 1404 C C . GLY A 1 189 ? -31.373 12.677 14.013 1.00 77.00 189 GLY A C 1
ATOM 1405 O O . GLY A 1 189 ? -32.062 13.667 13.788 1.00 77.00 189 GLY A O 1
ATOM 1406 N N . LYS A 1 190 ? -30.152 12.533 13.476 1.00 79.88 190 LYS A N 1
ATOM 1407 C CA . LYS A 1 190 ? -29.527 13.509 12.566 1.00 79.88 190 LYS A CA 1
ATOM 1408 C C . LYS A 1 190 ? -29.352 12.930 11.160 1.00 79.88 190 LYS A C 1
ATOM 1410 O O . LYS A 1 190 ? -28.965 11.773 11.007 1.00 79.88 190 LYS A O 1
ATOM 1415 N N . ARG A 1 191 ? -29.623 13.746 10.138 1.00 82.62 191 ARG A N 1
ATOM 1416 C CA . ARG A 1 191 ? -29.334 13.465 8.718 1.00 82.62 191 ARG A CA 1
ATOM 1417 C C . ARG A 1 191 ? -28.257 14.419 8.220 1.00 82.62 191 ARG A C 1
ATOM 1419 O O . ARG A 1 191 ? -28.123 15.506 8.778 1.00 82.62 191 ARG A O 1
ATOM 1426 N N . ILE A 1 192 ? -27.531 14.025 7.176 1.00 84.19 192 ILE A N 1
ATOM 1427 C CA . ILE A 1 192 ? -26.587 14.920 6.497 1.00 84.19 192 ILE A CA 1
ATOM 1428 C C . ILE A 1 192 ? -27.388 15.997 5.755 1.00 84.19 192 ILE A C 1
ATOM 1430 O O . ILE A 1 192 ? -28.160 15.686 4.848 1.00 84.19 192 ILE A O 1
ATOM 1434 N N . GLY A 1 193 ? -27.225 17.258 6.156 1.00 86.88 193 GLY A N 1
ATOM 1435 C CA . GLY A 1 193 ? -27.787 18.409 5.451 1.00 86.88 193 GLY A CA 1
ATOM 1436 C C . GLY A 1 193 ? -26.831 18.986 4.403 1.00 86.88 193 GLY A C 1
ATOM 1437 O O . GLY A 1 193 ? -25.656 18.632 4.337 1.00 86.88 193 GLY A O 1
ATOM 1438 N N . LEU A 1 194 ? -27.307 19.958 3.616 1.00 87.19 194 LEU A N 1
ATOM 1439 C CA . LEU A 1 194 ? -26.477 20.661 2.620 1.00 87.19 194 LEU A CA 1
ATOM 1440 C C . LEU A 1 194 ? -25.264 21.365 3.247 1.00 87.19 194 LEU A C 1
ATOM 1442 O O . LEU A 1 194 ? -24.187 21.396 2.658 1.00 87.19 194 LEU A O 1
ATOM 1446 N N . ARG A 1 195 ? -25.425 21.901 4.463 1.00 90.25 195 ARG A N 1
ATOM 1447 C CA . ARG A 1 195 ? -24.333 22.541 5.207 1.00 90.25 195 ARG A CA 1
ATOM 1448 C C . ARG A 1 195 ? -23.254 21.537 5.613 1.00 90.25 195 ARG A C 1
ATOM 1450 O O . ARG A 1 195 ? -22.075 21.866 5.535 1.00 90.25 195 ARG A O 1
ATOM 1457 N N . ASP A 1 196 ? -23.656 20.333 6.011 1.00 87.62 196 ASP A N 1
ATOM 1458 C CA . ASP A 1 196 ? -22.725 19.259 6.359 1.00 87.62 196 ASP A CA 1
ATOM 1459 C C . ASP A 1 196 ? -22.001 18.759 5.109 1.00 87.62 196 ASP A C 1
ATOM 1461 O O . ASP A 1 196 ? -20.794 18.561 5.149 1.00 87.62 196 ASP A O 1
ATOM 1465 N N . LEU A 1 197 ? -22.708 18.637 3.979 1.00 87.75 197 LEU A N 1
ATOM 1466 C CA . LEU A 1 197 ? -22.109 18.246 2.703 1.00 87.75 197 LEU A CA 1
ATOM 1467 C C . LEU A 1 197 ? -21.054 19.262 2.237 1.00 87.75 197 LEU A C 1
ATOM 1469 O O . LEU A 1 197 ? -19.958 18.876 1.839 1.00 87.75 197 LEU A O 1
ATOM 1473 N N . TYR A 1 198 ? -21.353 20.561 2.346 1.00 90.56 198 TYR A N 1
ATOM 1474 C CA . TYR A 1 198 ? -20.384 21.622 2.062 1.00 90.56 198 TYR A CA 1
ATOM 1475 C C . TYR A 1 198 ? -19.179 21.568 3.010 1.00 90.56 198 TYR A C 1
ATOM 1477 O O . TYR A 1 198 ? -18.041 21.699 2.564 1.00 90.56 198 TYR A O 1
ATOM 1485 N N . ALA A 1 199 ? -19.408 21.338 4.307 1.00 89.25 199 ALA A N 1
ATOM 1486 C CA . ALA A 1 199 ? -18.327 21.178 5.275 1.00 89.25 199 ALA A CA 1
ATOM 1487 C C . ALA A 1 199 ? -17.448 19.958 4.949 1.00 89.25 199 ALA A C 1
ATOM 1489 O O . ALA A 1 199 ? -16.230 20.086 4.939 1.00 89.25 199 ALA A O 1
ATOM 1490 N N . MET A 1 200 ? -18.046 18.818 4.587 1.00 88.38 200 MET A N 1
ATOM 1491 C CA . MET A 1 200 ? -17.321 17.614 4.166 1.00 88.38 200 MET A CA 1
ATOM 1492 C C . MET A 1 200 ? -16.475 17.858 2.911 1.00 88.38 200 MET A C 1
ATOM 1494 O O . MET A 1 200 ? -15.321 17.448 2.877 1.00 88.38 200 MET A O 1
ATOM 1498 N N . LEU A 1 201 ? -17.016 18.550 1.902 1.00 89.12 201 LEU A N 1
ATOM 1499 C CA . LEU A 1 201 ? -16.277 18.947 0.695 1.00 89.12 201 LEU A CA 1
ATOM 1500 C C . LEU A 1 201 ? -15.105 19.875 1.023 1.00 89.12 201 LEU A C 1
ATOM 1502 O O . LEU A 1 201 ? -14.004 19.678 0.511 1.00 89.12 201 LEU A O 1
ATOM 1506 N N . ARG A 1 202 ? -15.326 20.862 1.898 1.00 91.12 202 ARG A N 1
ATOM 1507 C CA . ARG A 1 202 ? -14.274 21.770 2.366 1.00 91.12 202 ARG A CA 1
ATOM 1508 C C . ARG A 1 202 ? -13.168 21.002 3.088 1.00 91.12 202 ARG A C 1
ATOM 1510 O O . ARG A 1 202 ? -12.003 21.185 2.755 1.00 91.12 202 ARG A O 1
ATOM 1517 N N . ASP A 1 203 ? -13.533 20.145 4.037 1.00 83.50 203 ASP A N 1
ATOM 1518 C CA . ASP A 1 203 ? -12.586 19.396 4.866 1.00 83.50 203 ASP A CA 1
ATOM 1519 C C . ASP A 1 203 ? -11.823 18.337 4.038 1.00 83.50 203 ASP A C 1
ATOM 1521 O O . ASP A 1 203 ? -10.628 18.106 4.250 1.00 83.50 203 ASP A O 1
ATOM 1525 N N . ALA A 1 204 ? -12.478 17.737 3.035 1.00 85.50 204 ALA A N 1
ATOM 1526 C CA . ALA A 1 204 ? -11.826 16.886 2.042 1.00 85.50 204 ALA A CA 1
ATOM 1527 C C . ALA A 1 204 ? -10.828 17.687 1.192 1.00 85.50 204 ALA A C 1
ATOM 1529 O O . ALA A 1 204 ? -9.684 17.267 1.036 1.00 85.50 204 ALA A O 1
ATOM 1530 N N . GLY A 1 205 ? -11.225 18.869 0.708 1.00 87.06 205 GLY A N 1
ATOM 1531 C CA . GLY A 1 205 ? -10.357 19.769 -0.051 1.00 87.06 205 GLY A CA 1
ATOM 1532 C C . GLY A 1 205 ? -9.113 20.190 0.733 1.00 87.06 205 GLY A C 1
ATOM 1533 O O . GLY A 1 205 ? -8.004 20.095 0.214 1.00 87.06 205 GLY A O 1
ATOM 1534 N N . THR A 1 206 ? -9.263 20.576 2.004 1.00 83.69 206 THR A N 1
ATOM 1535 C CA . THR A 1 206 ? -8.116 20.910 2.865 1.00 83.69 206 THR A CA 1
ATOM 1536 C C . THR A 1 206 ? -7.210 19.706 3.110 1.00 83.69 206 THR A C 1
ATOM 1538 O O . THR A 1 206 ? -5.994 19.844 3.044 1.00 83.69 206 THR A O 1
ATOM 1541 N N . SER A 1 207 ? -7.783 18.512 3.298 1.00 73.94 207 SER A N 1
ATOM 1542 C CA . SER A 1 207 ? -6.996 17.281 3.477 1.00 73.94 207 SER A CA 1
ATOM 1543 C C . SER A 1 207 ? -6.169 16.930 2.232 1.00 73.94 207 SER A C 1
ATOM 1545 O O . SER A 1 207 ? -5.042 16.450 2.346 1.00 73.94 207 SER A O 1
ATOM 1547 N N . VAL A 1 208 ? -6.707 17.184 1.033 1.00 82.69 208 VAL A N 1
ATOM 1548 C CA . VAL A 1 208 ? -5.988 16.985 -0.238 1.00 82.69 208 VAL A CA 1
ATOM 1549 C C . VAL A 1 208 ? -4.875 18.022 -0.417 1.00 82.69 208 VAL A C 1
ATOM 1551 O O . VAL A 1 208 ? -3.788 17.668 -0.873 1.00 82.69 208 VAL A O 1
ATOM 1554 N N . LEU A 1 209 ? -5.100 19.281 -0.023 1.00 83.81 209 LEU A N 1
ATOM 1555 C CA . LEU A 1 209 ? -4.065 20.321 -0.073 1.00 83.81 209 LEU A CA 1
ATOM 1556 C C . LEU A 1 209 ? -2.850 19.959 0.789 1.00 83.81 209 LEU A C 1
ATOM 1558 O O . LEU A 1 209 ? -1.719 20.103 0.323 1.00 83.81 209 LEU A O 1
ATOM 1562 N N . ASP A 1 210 ? -3.067 19.427 1.995 1.00 70.06 210 ASP A N 1
ATOM 1563 C CA . ASP A 1 210 ? -1.980 18.946 2.857 1.00 70.06 210 ASP A CA 1
ATOM 1564 C C . ASP A 1 210 ? -1.164 17.835 2.175 1.00 70.06 210 ASP A C 1
ATOM 1566 O O . ASP A 1 210 ? 0.068 17.826 2.242 1.00 70.06 210 ASP A O 1
ATOM 1570 N N . LEU A 1 211 ? -1.836 16.930 1.454 1.00 69.62 211 LEU A N 1
ATOM 1571 C CA . LEU A 1 211 ? -1.185 15.856 0.703 1.00 69.62 211 LEU A CA 1
ATOM 1572 C C . LEU A 1 211 ? -0.351 16.396 -0.469 1.00 69.62 211 LEU A C 1
ATOM 1574 O O . LEU A 1 211 ? 0.774 15.939 -0.678 1.00 69.62 211 LEU A O 1
ATOM 1578 N N . PHE A 1 212 ? -0.861 17.387 -1.205 1.00 80.44 212 PHE A N 1
ATOM 1579 C CA . PHE A 1 212 ? -0.124 18.032 -2.296 1.00 80.44 212 PHE A CA 1
ATOM 1580 C C . PHE A 1 212 ? 1.096 18.802 -1.801 1.00 80.44 212 PHE A C 1
ATOM 1582 O O . PHE A 1 212 ? 2.167 18.677 -2.393 1.00 80.44 212 PHE A O 1
ATOM 1589 N N . MET A 1 213 ? 0.972 19.554 -0.704 1.00 79.94 213 MET A N 1
ATOM 1590 C CA . MET A 1 213 ? 2.107 20.261 -0.105 1.00 79.94 213 MET A CA 1
ATOM 1591 C C . MET A 1 213 ? 3.187 19.280 0.366 1.00 79.94 213 MET A C 1
ATOM 1593 O O . MET A 1 213 ? 4.370 19.488 0.089 1.00 79.94 213 MET A O 1
ATOM 1597 N N . LEU A 1 214 ? 2.788 18.177 1.009 1.00 68.44 214 LEU A N 1
ATOM 1598 C CA . LEU A 1 214 ? 3.710 17.126 1.438 1.00 68.44 214 LEU A CA 1
ATOM 1599 C C . LEU A 1 214 ? 4.397 16.446 0.246 1.00 68.44 214 LEU A C 1
ATOM 1601 O O . LEU A 1 214 ? 5.608 16.236 0.279 1.00 68.44 214 LEU A O 1
ATOM 1605 N N . GLY A 1 215 ? 3.643 16.135 -0.812 1.00 70.56 215 GLY A N 1
ATOM 1606 C CA . GLY A 1 215 ? 4.170 15.554 -2.046 1.00 70.56 215 GLY A CA 1
ATOM 1607 C C . GLY A 1 215 ? 5.146 16.485 -2.766 1.00 70.56 215 GLY A C 1
ATOM 1608 O O . GLY A 1 215 ? 6.210 16.041 -3.188 1.00 70.56 215 GLY A O 1
ATOM 1609 N N . ALA A 1 216 ? 4.839 17.783 -2.844 1.00 80.69 216 ALA A N 1
ATOM 1610 C CA . ALA A 1 216 ? 5.725 18.786 -3.431 1.00 80.69 216 ALA A CA 1
ATOM 1611 C C . ALA A 1 216 ? 7.033 18.927 -2.636 1.00 80.69 216 ALA A C 1
ATOM 1613 O O . ALA A 1 216 ? 8.114 18.888 -3.221 1.00 80.69 216 ALA A O 1
ATOM 1614 N N . ALA A 1 217 ? 6.954 19.020 -1.304 1.00 76.38 217 ALA A N 1
ATOM 1615 C CA . ALA A 1 217 ? 8.131 19.092 -0.440 1.00 76.38 217 ALA A CA 1
ATOM 1616 C C . ALA A 1 217 ? 8.989 17.819 -0.532 1.00 76.38 217 ALA A C 1
ATOM 1618 O O . ALA A 1 217 ? 10.207 17.904 -0.699 1.00 76.38 217 ALA A O 1
ATOM 1619 N N . ALA A 1 218 ? 8.359 16.640 -0.494 1.00 67.25 218 ALA A N 1
ATOM 1620 C CA . ALA A 1 218 ? 9.046 15.366 -0.675 1.00 67.25 218 ALA A CA 1
ATOM 1621 C C . ALA A 1 218 ? 9.675 15.256 -2.072 1.00 67.25 218 ALA A C 1
ATOM 1623 O O . ALA A 1 218 ? 10.803 14.794 -2.187 1.00 67.25 218 ALA A O 1
ATOM 1624 N N . GLY A 1 219 ? 8.998 15.732 -3.120 1.00 71.94 219 GLY A N 1
ATOM 1625 C CA . GLY A 1 219 ? 9.513 15.766 -4.489 1.00 71.94 219 GLY A CA 1
ATOM 1626 C C . GLY A 1 219 ? 10.738 16.670 -4.645 1.00 71.94 219 GLY A C 1
ATOM 1627 O O . GLY A 1 219 ? 11.729 16.243 -5.231 1.00 71.94 219 GLY A O 1
ATOM 1628 N N . ILE A 1 220 ? 10.716 17.877 -4.066 1.00 83.00 220 ILE A N 1
ATOM 1629 C CA . ILE A 1 220 ? 11.879 18.784 -4.024 1.00 83.00 220 ILE A CA 1
ATOM 1630 C C . ILE A 1 220 ? 13.039 18.119 -3.281 1.00 83.00 220 ILE A C 1
ATOM 1632 O O . ILE A 1 220 ? 14.169 18.120 -3.766 1.00 83.00 220 ILE A O 1
ATOM 1636 N N . MET A 1 221 ? 12.758 17.514 -2.127 1.00 73.06 221 MET A N 1
ATOM 1637 C CA . MET A 1 221 ? 13.758 16.809 -1.333 1.00 73.06 221 MET A CA 1
ATOM 1638 C C . MET A 1 221 ? 14.355 15.623 -2.107 1.00 73.06 221 MET A C 1
ATOM 1640 O O . MET A 1 221 ? 15.574 15.515 -2.189 1.00 73.06 221 MET A O 1
ATOM 1644 N N . ILE A 1 222 ? 13.534 14.772 -2.733 1.00 69.38 222 ILE A N 1
ATOM 1645 C CA . ILE A 1 222 ? 13.991 13.656 -3.580 1.00 69.38 222 ILE A CA 1
ATOM 1646 C C . ILE A 1 222 ? 14.812 14.176 -4.763 1.00 69.38 222 ILE A C 1
ATOM 1648 O O . ILE A 1 222 ? 15.867 13.623 -5.062 1.00 69.38 222 ILE A O 1
ATOM 1652 N N . GLY A 1 223 ? 14.368 15.253 -5.414 1.00 73.62 223 GLY A N 1
ATOM 1653 C CA . GLY A 1 223 ? 15.095 15.901 -6.503 1.00 73.62 223 GLY A CA 1
ATOM 1654 C C . GLY A 1 223 ? 16.480 16.380 -6.064 1.00 73.62 223 GLY A C 1
ATOM 1655 O O . GLY A 1 223 ? 17.471 16.064 -6.718 1.00 73.62 223 GLY A O 1
ATOM 1656 N N . ALA A 1 224 ? 16.571 17.056 -4.916 1.00 82.12 224 ALA A N 1
ATOM 1657 C CA . ALA A 1 224 ? 17.835 17.503 -4.337 1.00 82.12 224 ALA A CA 1
ATOM 1658 C C . ALA A 1 224 ? 18.741 16.330 -3.919 1.00 82.12 224 ALA A C 1
ATOM 1660 O O . ALA A 1 224 ? 19.950 16.369 -4.146 1.00 82.12 224 ALA A O 1
ATOM 1661 N N . LEU A 1 225 ? 18.175 15.263 -3.347 1.00 73.50 225 LEU A N 1
ATOM 1662 C CA . LEU A 1 225 ? 18.904 14.049 -2.959 1.00 73.50 225 LEU A CA 1
ATOM 1663 C C . LEU A 1 225 ? 19.450 13.285 -4.171 1.00 73.50 225 LEU A C 1
ATOM 1665 O O . LEU A 1 225 ? 20.572 12.782 -4.121 1.00 73.50 225 LEU A O 1
ATOM 1669 N N . ASN A 1 226 ? 18.678 13.220 -5.257 1.00 70.94 226 ASN A N 1
ATOM 1670 C CA . ASN A 1 226 ? 19.102 12.603 -6.511 1.00 70.94 226 ASN A CA 1
ATOM 1671 C C . ASN A 1 226 ? 20.170 13.448 -7.210 1.00 70.94 226 ASN A C 1
ATOM 1673 O O . ASN A 1 226 ? 21.172 12.900 -7.657 1.00 70.94 226 ASN A O 1
ATOM 1677 N N . TYR A 1 227 ? 19.998 14.773 -7.245 1.00 81.44 227 TYR A N 1
ATOM 1678 C CA . TYR A 1 227 ? 20.975 15.694 -7.830 1.00 81.44 227 TYR A CA 1
ATOM 1679 C C . TYR A 1 227 ? 22.307 15.695 -7.066 1.00 81.44 227 TYR A C 1
ATOM 1681 O O . TYR A 1 227 ? 23.374 15.694 -7.670 1.00 81.44 227 TYR A O 1
ATOM 1689 N N . SER A 1 228 ? 22.257 15.652 -5.732 1.00 83.75 228 SER A N 1
ATOM 1690 C CA . SER A 1 228 ? 23.452 15.590 -4.878 1.00 83.75 228 SER A CA 1
ATOM 1691 C C . SER A 1 228 ? 24.083 14.194 -4.784 1.00 83.75 228 SER A C 1
ATOM 1693 O O . SER A 1 228 ? 25.178 14.059 -4.244 1.00 83.75 228 SER A O 1
ATOM 1695 N N . GLY A 1 229 ? 23.400 13.142 -5.254 1.00 76.94 229 GLY A N 1
ATOM 1696 C CA . GLY A 1 229 ? 23.841 11.748 -5.129 1.00 76.94 229 GLY A CA 1
ATOM 1697 C C . GLY A 1 229 ? 23.762 11.171 -3.706 1.00 76.94 229 GLY A C 1
ATOM 1698 O O . GLY A 1 229 ? 24.075 9.997 -3.502 1.00 76.94 229 GLY A O 1
ATOM 1699 N N . VAL A 1 230 ? 23.303 11.951 -2.719 1.00 77.38 230 VAL A N 1
ATOM 1700 C CA . VAL A 1 230 ? 23.246 11.553 -1.300 1.00 77.38 230 VAL A CA 1
ATOM 1701 C C . VAL A 1 230 ? 22.366 10.321 -1.088 1.00 77.38 230 VAL A C 1
ATOM 1703 O O . VAL A 1 230 ? 22.706 9.473 -0.264 1.00 77.38 230 VAL A O 1
ATOM 1706 N N . GLY A 1 231 ? 21.279 10.168 -1.853 1.00 70.12 231 GLY A N 1
ATOM 1707 C CA . GLY A 1 231 ? 20.408 8.992 -1.740 1.00 70.12 231 GLY A CA 1
ATOM 1708 C C . GLY A 1 231 ? 21.123 7.678 -2.072 1.00 70.12 231 GLY A C 1
ATOM 1709 O O . GLY A 1 231 ? 20.987 6.683 -1.355 1.00 70.12 231 GLY A O 1
ATOM 1710 N N . PHE A 1 232 ? 21.971 7.695 -3.103 1.00 72.00 232 PHE A N 1
ATOM 1711 C CA . PHE A 1 232 ? 22.801 6.549 -3.466 1.00 72.00 232 PHE A CA 1
ATOM 1712 C C . PHE A 1 232 ? 23.908 6.309 -2.433 1.00 72.00 232 PHE A C 1
ATOM 1714 O O . PHE A 1 232 ? 24.145 5.165 -2.039 1.00 72.00 232 PHE A O 1
ATOM 1721 N N . THR A 1 233 ? 24.534 7.380 -1.938 1.00 81.62 233 THR A N 1
ATOM 1722 C CA . THR A 1 233 ? 25.563 7.309 -0.892 1.00 81.62 233 THR A CA 1
ATOM 1723 C C . THR A 1 233 ? 25.020 6.704 0.397 1.00 81.62 233 THR A C 1
ATOM 1725 O O . THR A 1 233 ? 25.660 5.819 0.955 1.00 81.62 233 THR A O 1
ATOM 1728 N N . LEU A 1 234 ? 23.829 7.099 0.855 1.00 81.62 234 LEU A N 1
ATOM 1729 C CA . LEU A 1 234 ? 23.223 6.536 2.065 1.00 81.62 234 LEU A CA 1
ATOM 1730 C C . LEU A 1 234 ? 22.949 5.036 1.910 1.00 81.62 234 LEU A C 1
ATOM 1732 O O . LEU A 1 234 ? 23.274 4.256 2.803 1.00 81.62 234 LEU A O 1
ATOM 1736 N N . THR A 1 235 ? 22.428 4.620 0.751 1.00 81.31 235 THR A N 1
ATOM 1737 C CA . THR A 1 235 ? 22.260 3.199 0.422 1.00 81.31 235 THR A CA 1
ATOM 1738 C C . THR A 1 235 ? 23.589 2.438 0.517 1.00 81.31 235 THR A C 1
ATOM 1740 O O . THR A 1 235 ? 23.645 1.373 1.130 1.00 81.31 235 THR A O 1
ATOM 1743 N N . LEU A 1 236 ? 24.672 2.980 -0.051 1.00 83.56 236 LEU A N 1
ATOM 1744 C CA . LEU A 1 236 ? 25.996 2.353 0.011 1.00 83.56 236 LEU A CA 1
ATOM 1745 C C . LEU A 1 236 ? 26.562 2.311 1.431 1.00 83.56 236 LEU A C 1
ATOM 1747 O O . LEU A 1 236 ? 27.101 1.284 1.830 1.00 83.56 236 LEU A O 1
ATOM 1751 N N . VAL A 1 237 ? 26.420 3.394 2.198 1.00 87.62 237 VAL A N 1
ATOM 1752 C CA . VAL A 1 237 ? 26.885 3.472 3.588 1.00 87.62 237 VAL A CA 1
ATOM 1753 C C . VAL A 1 237 ? 26.175 2.431 4.447 1.00 87.62 237 VAL A C 1
ATOM 1755 O O . VAL A 1 237 ? 26.837 1.736 5.210 1.00 87.62 237 VAL A O 1
ATOM 1758 N N . LEU A 1 238 ? 24.857 2.260 4.295 1.00 87.12 238 LEU A N 1
ATOM 1759 C CA . LEU A 1 238 ? 24.110 1.232 5.024 1.00 87.12 238 LEU A CA 1
ATOM 1760 C C . LEU A 1 238 ? 24.616 -0.181 4.704 1.00 87.12 238 LEU A C 1
ATOM 1762 O O . LEU A 1 238 ? 24.816 -0.973 5.621 1.00 87.12 238 LEU A O 1
ATOM 1766 N N . ILE A 1 239 ? 24.868 -0.487 3.428 1.00 84.88 239 ILE A N 1
ATOM 1767 C CA . ILE A 1 239 ? 25.401 -1.793 3.001 1.00 84.88 239 ILE A CA 1
ATOM 1768 C C . ILE A 1 239 ? 26.833 -2.000 3.520 1.00 84.88 239 ILE A C 1
ATOM 1770 O O . ILE A 1 239 ? 27.163 -3.085 4.000 1.00 84.88 239 ILE A O 1
ATOM 1774 N N . LEU A 1 240 ? 27.672 -0.962 3.455 1.00 88.88 240 LEU A N 1
ATOM 1775 C CA . LEU A 1 240 ? 29.055 -0.996 3.928 1.00 88.88 240 LEU A CA 1
ATOM 1776 C C . LEU A 1 240 ? 29.117 -1.230 5.441 1.00 88.88 240 LEU A C 1
ATOM 1778 O O . LEU A 1 240 ? 29.830 -2.123 5.891 1.00 88.88 240 LEU A O 1
ATOM 1782 N N . LEU A 1 241 ? 28.335 -0.473 6.217 1.00 90.06 241 LEU A N 1
ATOM 1783 C CA . LEU A 1 241 ? 28.231 -0.628 7.670 1.00 90.06 241 LEU A CA 1
ATOM 1784 C C . LEU A 1 241 ? 27.629 -1.980 8.064 1.00 90.06 241 LEU A C 1
ATOM 1786 O O . LEU A 1 241 ? 28.002 -2.538 9.093 1.00 90.06 241 LEU A O 1
ATOM 1790 N N . ALA A 1 242 ? 26.722 -2.524 7.250 1.00 89.19 242 ALA A N 1
ATOM 1791 C CA . ALA A 1 242 ? 26.173 -3.856 7.466 1.00 89.19 242 ALA A CA 1
ATOM 1792 C C . ALA A 1 242 ? 27.211 -4.972 7.252 1.00 89.19 242 ALA A C 1
ATOM 1794 O O . ALA A 1 242 ? 26.992 -6.093 7.716 1.00 89.19 242 ALA A O 1
ATOM 1795 N N . GLY A 1 243 ? 28.321 -4.703 6.551 1.00 83.75 243 GLY A N 1
ATOM 1796 C CA . GLY A 1 243 ? 29.411 -5.662 6.352 1.00 83.75 243 GLY A CA 1
ATOM 1797 C C . GLY A 1 243 ? 28.968 -6.964 5.676 1.00 83.75 243 GLY A C 1
ATOM 1798 O O . GLY A 1 243 ? 29.504 -8.027 5.974 1.00 83.75 243 GLY A O 1
ATOM 1799 N N . GLY A 1 244 ? 27.934 -6.907 4.829 1.00 79.31 244 GLY A N 1
ATOM 1800 C CA . GLY A 1 244 ? 27.329 -8.081 4.186 1.00 79.31 244 GLY A CA 1
ATOM 1801 C C . GLY A 1 244 ? 26.348 -8.880 5.060 1.00 79.31 244 GLY A C 1
ATOM 1802 O O . GLY A 1 244 ? 25.713 -9.807 4.560 1.00 79.31 244 GLY A O 1
ATOM 1803 N N . SER A 1 245 ? 26.155 -8.521 6.334 1.00 86.12 245 SER A N 1
ATOM 1804 C CA . SER A 1 245 ? 25.154 -9.154 7.201 1.00 86.12 245 SER A CA 1
ATOM 1805 C C . SER A 1 245 ? 23.762 -8.571 6.959 1.00 86.12 245 SER A C 1
ATOM 1807 O O . SER A 1 245 ? 23.493 -7.406 7.253 1.00 86.12 245 SER A O 1
ATOM 1809 N N . LEU A 1 246 ? 22.839 -9.411 6.481 1.00 84.00 246 LEU A N 1
ATOM 1810 C CA . LEU A 1 246 ? 21.438 -9.034 6.266 1.00 84.00 246 LEU A CA 1
ATOM 1811 C C . LEU A 1 246 ? 20.769 -8.537 7.555 1.00 84.00 246 LEU A C 1
ATOM 1813 O O . LEU A 1 246 ? 20.030 -7.556 7.541 1.00 84.00 246 LEU A O 1
ATOM 1817 N N . VAL A 1 247 ? 21.052 -9.189 8.686 1.00 86.06 247 VAL A N 1
ATOM 1818 C CA . VAL A 1 247 ? 20.498 -8.801 9.991 1.00 86.06 247 VAL A CA 1
ATOM 1819 C C . VAL A 1 247 ? 21.029 -7.433 10.413 1.00 86.06 247 VAL A C 1
ATOM 1821 O O . VAL A 1 247 ? 20.251 -6.599 10.873 1.00 86.06 247 VAL A O 1
ATOM 1824 N N . ALA A 1 248 ? 22.325 -7.173 10.209 1.00 87.75 248 ALA A N 1
ATOM 1825 C CA . ALA A 1 248 ? 22.907 -5.866 10.500 1.00 87.75 248 ALA A CA 1
ATOM 1826 C C . ALA A 1 248 ? 22.278 -4.774 9.626 1.00 87.75 248 ALA A C 1
ATOM 1828 O O . ALA A 1 248 ? 21.902 -3.728 10.154 1.00 87.75 248 ALA A O 1
ATOM 1829 N N . LEU A 1 249 ? 22.066 -5.037 8.328 1.00 88.50 249 LEU A N 1
ATOM 1830 C CA . LEU A 1 249 ? 21.381 -4.088 7.450 1.00 88.50 249 LEU A CA 1
ATOM 1831 C C . LEU A 1 249 ? 19.961 -3.796 7.941 1.00 88.50 249 LEU A C 1
ATOM 1833 O O . LEU A 1 249 ? 19.560 -2.636 7.949 1.00 88.50 249 LEU A O 1
ATOM 1837 N N . LEU A 1 250 ? 19.201 -4.810 8.361 1.00 87.94 250 LEU A N 1
ATOM 1838 C CA . LEU A 1 250 ? 17.837 -4.608 8.853 1.00 87.94 250 LEU A CA 1
ATOM 1839 C C . LEU A 1 250 ? 17.804 -3.764 10.125 1.00 87.94 250 LEU A C 1
ATOM 1841 O O . LEU A 1 250 ? 16.961 -2.879 10.237 1.00 87.94 250 LEU A O 1
ATOM 1845 N N . VAL A 1 251 ? 18.733 -3.986 11.056 1.00 88.31 251 VAL A N 1
ATOM 1846 C CA . VAL A 1 251 ? 18.837 -3.176 12.279 1.00 88.31 251 VAL A CA 1
ATOM 1847 C C . VAL A 1 251 ? 19.240 -1.736 11.954 1.00 88.31 251 VAL A C 1
ATOM 1849 O O . VAL A 1 251 ? 18.605 -0.801 12.436 1.00 88.31 251 VAL A O 1
ATOM 1852 N N . LEU A 1 252 ? 20.243 -1.535 11.095 1.00 89.88 252 LEU A N 1
ATOM 1853 C CA . LEU A 1 252 ? 20.661 -0.198 10.661 1.00 89.88 252 LEU A CA 1
ATOM 1854 C C . LEU A 1 252 ? 19.536 0.530 9.916 1.00 89.88 252 LEU A C 1
ATOM 1856 O O . LEU A 1 252 ? 19.277 1.702 10.176 1.00 89.88 252 LEU A O 1
ATOM 1860 N N . SER A 1 253 ? 18.821 -0.185 9.047 1.00 87.81 253 SER A N 1
ATOM 1861 C CA . SER A 1 253 ? 17.666 0.333 8.312 1.00 87.81 253 SER A CA 1
ATOM 1862 C C . SER A 1 253 ? 16.516 0.674 9.254 1.00 87.81 253 SER A C 1
ATOM 1864 O O . SER A 1 253 ? 15.897 1.714 9.094 1.00 87.81 253 SER A O 1
ATOM 1866 N N . ALA A 1 254 ? 16.246 -0.146 10.271 1.00 86.00 254 ALA A N 1
ATOM 1867 C CA . ALA A 1 254 ? 15.251 0.143 11.302 1.00 86.00 254 ALA A CA 1
ATOM 1868 C C . ALA A 1 254 ? 15.572 1.436 12.067 1.00 86.00 254 ALA A C 1
ATOM 1870 O O . ALA A 1 254 ? 14.692 2.276 12.250 1.00 86.00 254 ALA A O 1
ATOM 1871 N N . ILE A 1 255 ? 16.832 1.620 12.474 1.00 86.25 255 ILE A N 1
ATOM 1872 C CA . ILE A 1 255 ? 17.289 2.839 13.154 1.00 86.25 255 ILE A CA 1
ATOM 1873 C C . ILE A 1 255 ? 17.148 4.048 12.224 1.00 86.25 255 ILE A C 1
ATOM 1875 O O . ILE A 1 255 ? 16.555 5.055 12.613 1.00 86.25 255 ILE A O 1
ATOM 1879 N N . ALA A 1 256 ? 17.632 3.936 10.984 1.00 84.75 256 ALA A N 1
ATOM 1880 C CA . ALA A 1 256 ? 17.503 4.987 9.982 1.00 84.75 256 ALA A CA 1
ATOM 1881 C C . ALA A 1 256 ? 16.031 5.339 9.726 1.00 84.75 256 ALA A C 1
ATOM 1883 O O . ALA A 1 256 ? 15.689 6.514 9.693 1.00 84.75 256 ALA A O 1
ATOM 1884 N N . ASN A 1 257 ? 15.147 4.343 9.629 1.00 83.31 257 ASN A N 1
ATOM 1885 C CA . ASN A 1 257 ? 13.716 4.544 9.419 1.00 83.31 257 ASN A CA 1
ATOM 1886 C C . ASN A 1 257 ? 13.063 5.310 10.568 1.00 83.31 257 ASN A C 1
ATOM 1888 O O . ASN A 1 257 ? 12.244 6.190 10.321 1.00 83.31 257 ASN A O 1
ATOM 1892 N N . ILE A 1 258 ? 13.423 4.994 11.816 1.00 80.81 258 ILE A N 1
ATOM 1893 C CA . ILE A 1 258 ? 12.899 5.712 12.980 1.00 80.81 258 ILE A CA 1
ATOM 1894 C C . ILE A 1 258 ? 13.362 7.167 12.942 1.00 80.81 258 ILE A C 1
ATOM 1896 O O . ILE A 1 258 ? 12.523 8.041 13.112 1.00 80.81 258 ILE A O 1
ATOM 1900 N N . ILE A 1 259 ? 14.650 7.425 12.673 1.00 82.31 259 ILE A N 1
ATOM 1901 C CA . ILE A 1 259 ? 15.240 8.776 12.644 1.00 82.31 259 ILE A CA 1
ATOM 1902 C C . ILE A 1 259 ? 14.685 9.614 11.484 1.00 82.31 259 ILE A C 1
ATOM 1904 O O . ILE A 1 259 ? 14.267 10.751 11.682 1.00 82.31 259 ILE A O 1
ATOM 1908 N N . LEU A 1 260 ? 14.662 9.056 10.274 1.00 78.06 260 LEU A N 1
ATOM 1909 C CA . LEU A 1 260 ? 14.145 9.724 9.077 1.00 78.06 260 LEU A CA 1
ATOM 1910 C C . LEU A 1 260 ? 12.619 9.870 9.118 1.00 78.06 260 LEU A C 1
ATOM 1912 O O . LEU A 1 260 ? 12.064 10.766 8.489 1.00 78.06 260 LEU A O 1
ATOM 1916 N N . GLY A 1 261 ? 11.938 8.999 9.864 1.00 72.38 261 GLY A N 1
ATOM 1917 C CA . GLY A 1 261 ? 10.498 9.042 10.073 1.00 72.38 261 GLY A CA 1
ATOM 1918 C C . GLY A 1 261 ? 10.038 10.019 11.157 1.00 72.38 261 GLY A C 1
ATOM 1919 O O . GLY A 1 261 ? 8.836 10.094 11.424 1.00 72.38 261 GLY A O 1
ATOM 1920 N N . LEU A 1 262 ? 10.954 10.741 11.813 1.00 72.12 262 LEU A N 1
ATOM 1921 C CA . LEU A 1 262 ? 10.623 11.680 12.884 1.00 72.12 262 LEU A CA 1
ATOM 1922 C C . LEU A 1 262 ? 9.942 12.938 12.328 1.00 72.12 262 LEU A C 1
ATOM 1924 O O . LEU A 1 262 ? 10.516 13.679 11.537 1.00 72.12 262 LEU A O 1
ATOM 1928 N N . GLY A 1 263 ? 8.727 13.215 12.805 1.00 63.12 263 GLY A N 1
ATOM 1929 C CA . GLY A 1 263 ? 8.055 14.506 12.605 1.00 63.12 263 GLY A CA 1
ATOM 1930 C C . GLY A 1 263 ? 7.355 14.690 11.256 1.00 63.12 263 GLY A C 1
ATOM 1931 O O . GLY A 1 263 ? 6.765 15.744 11.032 1.00 63.12 263 GLY A O 1
ATOM 1932 N N . LEU A 1 264 ? 7.373 13.682 10.380 1.00 72.19 264 LEU A N 1
ATOM 1933 C CA . LEU A 1 264 ? 6.673 13.706 9.095 1.00 72.19 264 LEU A CA 1
ATOM 1934 C C . LEU A 1 264 ? 5.350 12.916 9.165 1.00 72.19 264 LEU A C 1
ATOM 1936 O O . LEU A 1 264 ? 5.263 11.917 9.880 1.00 72.19 264 LEU A O 1
ATOM 1940 N N . PRO A 1 265 ? 4.316 13.300 8.394 1.00 75.12 265 PRO A N 1
ATOM 1941 C CA . PRO A 1 265 ? 3.144 12.453 8.174 1.00 75.12 265 PRO A CA 1
ATOM 1942 C C . PRO A 1 265 ? 3.540 11.112 7.534 1.00 75.12 265 PRO A C 1
ATOM 1944 O O . PRO A 1 265 ? 4.471 11.079 6.728 1.00 75.12 265 PRO A O 1
ATOM 1947 N N . THR A 1 266 ? 2.806 10.022 7.803 1.00 80.25 266 THR A N 1
ATOM 1948 C CA . THR A 1 266 ? 3.157 8.658 7.338 1.00 80.25 266 THR A CA 1
ATOM 1949 C C . THR A 1 266 ? 3.456 8.575 5.839 1.00 80.25 266 THR A C 1
ATOM 1951 O O . THR A 1 266 ? 4.358 7.854 5.427 1.00 80.25 266 THR A O 1
ATOM 1954 N N . VAL A 1 267 ? 2.719 9.326 5.015 1.00 81.31 267 VAL A N 1
ATOM 1955 C CA . VAL A 1 267 ? 2.948 9.392 3.564 1.00 81.31 267 VAL A CA 1
ATOM 1956 C C . VAL A 1 267 ? 4.338 9.944 3.243 1.00 81.31 267 VAL A C 1
ATOM 1958 O O . VAL A 1 267 ? 5.064 9.353 2.449 1.00 81.31 267 VAL A O 1
ATOM 1961 N N . GLY A 1 268 ? 4.726 11.040 3.895 1.00 78.56 268 GLY A N 1
ATOM 1962 C CA . GLY A 1 268 ? 6.035 11.661 3.724 1.00 78.56 268 GLY A CA 1
ATOM 1963 C C . GLY A 1 268 ? 7.145 10.734 4.197 1.00 78.56 268 GLY A C 1
ATOM 1964 O O . GLY A 1 268 ? 8.096 10.508 3.455 1.00 78.56 268 GLY A O 1
ATOM 1965 N N . VAL A 1 269 ? 6.970 10.120 5.375 1.00 82.56 269 VAL A N 1
ATOM 1966 C CA . VAL A 1 269 ? 7.890 9.095 5.893 1.00 82.56 269 VAL A CA 1
ATOM 1967 C C . VAL A 1 269 ? 8.083 7.992 4.857 1.00 82.56 269 VAL A C 1
ATOM 1969 O O . VAL A 1 269 ? 9.207 7.717 4.456 1.00 82.56 269 VAL A O 1
ATOM 1972 N N . TYR A 1 270 ? 6.997 7.395 4.367 1.00 87.75 270 TYR A N 1
ATOM 1973 C CA . TYR A 1 270 ? 7.079 6.299 3.409 1.00 87.75 270 TYR A CA 1
ATOM 1974 C C . TYR A 1 270 ? 7.826 6.695 2.127 1.00 87.75 270 TYR A C 1
ATOM 1976 O O . TYR A 1 270 ? 8.715 5.963 1.703 1.00 87.75 270 TYR A O 1
ATOM 1984 N N . ILE A 1 271 ? 7.528 7.862 1.548 1.00 83.94 271 ILE A N 1
ATOM 1985 C CA . ILE A 1 271 ? 8.196 8.358 0.334 1.00 83.94 271 ILE A CA 1
ATOM 1986 C C . ILE A 1 271 ? 9.710 8.532 0.562 1.00 83.94 271 ILE A C 1
ATOM 1988 O O . ILE A 1 271 ? 10.521 8.103 -0.265 1.00 83.94 271 ILE A O 1
ATOM 1992 N N . VAL A 1 272 ? 10.110 9.110 1.699 1.00 82.44 272 VAL A N 1
ATOM 1993 C CA . VAL A 1 272 ? 11.528 9.275 2.070 1.00 82.44 272 VAL A CA 1
ATOM 1994 C C . VAL A 1 272 ? 12.207 7.911 2.212 1.00 82.44 272 VAL A C 1
ATOM 1996 O O . VAL A 1 272 ? 13.273 7.674 1.650 1.00 82.44 272 VAL A O 1
ATOM 1999 N N . LEU A 1 273 ? 11.588 6.976 2.934 1.00 87.12 273 LEU A N 1
ATOM 2000 C CA . LEU A 1 273 ? 12.190 5.668 3.189 1.00 87.12 273 LEU A CA 1
ATOM 2001 C C . LEU A 1 273 ? 12.232 4.786 1.933 1.00 87.12 273 LEU A C 1
ATOM 2003 O O . LEU A 1 273 ? 13.203 4.055 1.730 1.00 87.12 273 LEU A O 1
ATOM 2007 N N . ALA A 1 274 ? 11.219 4.869 1.068 1.00 87.88 274 ALA A N 1
ATOM 2008 C CA . ALA A 1 274 ? 11.158 4.134 -0.195 1.00 87.88 274 ALA A CA 1
ATOM 2009 C C . ALA A 1 274 ? 12.242 4.587 -1.176 1.00 87.88 274 ALA A C 1
ATOM 2011 O O . ALA A 1 274 ? 12.727 3.787 -1.970 1.00 87.88 274 ALA A O 1
ATOM 2012 N N . THR A 1 275 ? 12.657 5.851 -1.100 1.00 82.62 275 THR A N 1
ATOM 2013 C CA . THR A 1 275 ? 13.719 6.394 -1.956 1.00 82.62 275 THR A CA 1
ATOM 2014 C C . THR A 1 275 ? 15.115 6.192 -1.374 1.00 82.62 275 THR A C 1
ATOM 2016 O O . THR A 1 275 ? 16.057 5.964 -2.129 1.00 82.62 275 THR A O 1
ATOM 2019 N N . LEU A 1 276 ? 15.263 6.231 -0.047 1.00 84.25 276 LEU A N 1
ATOM 2020 C CA . LEU A 1 276 ? 16.569 6.198 0.618 1.00 84.25 276 LEU A CA 1
ATOM 2021 C C . LEU A 1 276 ? 16.992 4.825 1.151 1.00 84.25 276 LEU A C 1
ATOM 2023 O O . LEU A 1 276 ? 18.173 4.483 1.085 1.00 84.25 276 LEU A O 1
ATOM 2027 N N . VAL A 1 277 ? 16.054 4.056 1.708 1.00 88.56 277 VAL A N 1
ATOM 2028 C CA . VAL A 1 277 ? 16.347 2.835 2.480 1.00 88.56 277 VAL A CA 1
ATOM 2029 C C . VAL A 1 277 ? 15.929 1.573 1.729 1.00 88.56 277 VAL A C 1
ATOM 2031 O O . VAL A 1 277 ? 16.684 0.600 1.706 1.00 88.56 277 VAL A O 1
ATOM 2034 N N . ALA A 1 278 ? 14.768 1.575 1.064 1.00 89.50 278 ALA A N 1
ATOM 2035 C CA . ALA A 1 278 ? 14.312 0.408 0.302 1.00 89.50 278 ALA A CA 1
ATOM 2036 C C . ALA A 1 278 ? 15.331 -0.086 -0.748 1.00 89.50 278 ALA A C 1
ATOM 2038 O O . ALA A 1 278 ? 15.545 -1.300 -0.809 1.00 89.50 278 ALA A O 1
ATOM 2039 N N . PRO A 1 279 ? 16.040 0.779 -1.510 1.00 87.00 279 PRO A N 1
ATOM 2040 C CA . PRO A 1 279 ? 17.040 0.316 -2.471 1.00 87.00 279 PRO A CA 1
ATOM 2041 C C . PRO A 1 279 ? 18.191 -0.467 -1.827 1.00 87.00 279 PRO A C 1
ATOM 2043 O O . PRO A 1 279 ? 18.695 -1.411 -2.434 1.00 87.00 279 PRO A O 1
ATOM 2046 N N . ALA A 1 280 ? 18.595 -0.122 -0.599 1.00 87.50 280 ALA A N 1
ATOM 2047 C CA . ALA A 1 280 ? 19.636 -0.846 0.132 1.00 87.50 280 ALA A CA 1
ATOM 2048 C C . ALA A 1 280 ? 19.193 -2.269 0.487 1.00 87.50 280 ALA A C 1
ATOM 2050 O O . ALA A 1 280 ? 19.934 -3.228 0.268 1.00 87.50 280 ALA A O 1
ATOM 2051 N N . LEU A 1 281 ? 17.955 -2.404 0.971 1.00 88.81 281 LEU A N 1
ATOM 2052 C CA . LEU A 1 281 ? 17.345 -3.693 1.298 1.00 88.81 281 LEU A CA 1
ATOM 2053 C C . LEU A 1 281 ? 17.210 -4.576 0.050 1.00 88.81 281 LEU A C 1
ATOM 2055 O O . LEU A 1 281 ? 17.611 -5.740 0.072 1.00 88.81 281 LEU A O 1
ATOM 2059 N N . VAL A 1 282 ? 16.710 -4.014 -1.054 1.00 88.44 282 VAL A N 1
ATOM 2060 C CA . VAL A 1 282 ? 16.532 -4.745 -2.320 1.00 88.44 282 VAL A CA 1
ATOM 2061 C C . VAL A 1 282 ? 17.874 -5.187 -2.910 1.00 88.44 282 VAL A C 1
ATOM 2063 O O . VAL A 1 282 ? 18.002 -6.332 -3.339 1.00 88.44 282 VAL A O 1
ATOM 2066 N N . LYS A 1 283 ? 18.910 -4.337 -2.867 1.00 83.88 283 LYS A N 1
ATOM 2067 C CA . LYS A 1 283 ? 20.265 -4.700 -3.324 1.00 83.88 283 LYS A CA 1
ATOM 2068 C C . LYS A 1 283 ? 20.879 -5.861 -2.544 1.00 83.88 283 LYS A C 1
ATOM 2070 O O . LYS A 1 283 ? 21.670 -6.607 -3.110 1.00 83.88 283 LYS A O 1
ATOM 2075 N N . MET A 1 284 ? 20.509 -6.039 -1.276 1.00 81.19 284 MET A N 1
ATOM 2076 C CA . MET A 1 284 ? 20.931 -7.189 -0.468 1.00 81.19 284 MET A CA 1
ATOM 2077 C C . MET A 1 284 ? 20.063 -8.443 -0.677 1.00 81.19 284 MET A C 1
ATOM 2079 O O . MET A 1 284 ? 20.165 -9.400 0.089 1.00 81.19 284 MET A O 1
ATOM 2083 N N . GLY A 1 285 ? 19.234 -8.466 -1.724 1.00 80.44 285 GLY A N 1
ATOM 2084 C CA . GLY A 1 285 ? 18.459 -9.638 -2.130 1.00 80.44 285 GLY A CA 1
ATOM 2085 C C . GLY A 1 285 ? 17.103 -9.773 -1.438 1.00 80.44 285 GLY A C 1
ATOM 2086 O O . GLY A 1 285 ? 16.470 -10.820 -1.552 1.00 80.44 285 GLY A O 1
ATOM 2087 N N . ILE A 1 286 ? 16.632 -8.743 -0.725 1.00 85.75 286 ILE A N 1
ATOM 2088 C CA . ILE A 1 286 ? 15.282 -8.743 -0.153 1.00 85.75 286 ILE A CA 1
ATOM 2089 C C . ILE A 1 286 ? 14.264 -8.479 -1.266 1.00 85.75 286 ILE A C 1
ATOM 2091 O O . ILE A 1 286 ? 14.382 -7.510 -2.015 1.00 85.75 286 ILE A O 1
ATOM 2095 N N . ALA A 1 287 ? 13.216 -9.303 -1.335 1.00 86.88 287 ALA A N 1
ATOM 2096 C CA . ALA A 1 287 ? 12.107 -9.089 -2.260 1.00 86.88 287 ALA A CA 1
ATOM 2097 C C . ALA A 1 287 ? 11.506 -7.667 -2.108 1.00 86.88 287 ALA A C 1
ATOM 2099 O O . ALA A 1 287 ? 11.211 -7.267 -0.976 1.00 86.88 287 ALA A O 1
ATOM 2100 N N . PRO A 1 288 ? 11.241 -6.925 -3.204 1.00 89.44 288 PRO A N 1
ATOM 2101 C CA . PRO A 1 288 ? 10.762 -5.539 -3.143 1.00 89.44 288 PRO A CA 1
ATOM 2102 C C . PRO A 1 288 ? 9.542 -5.337 -2.239 1.00 89.44 288 PRO A C 1
ATOM 2104 O O . PRO A 1 288 ? 9.564 -4.484 -1.357 1.00 89.44 288 PRO A O 1
ATOM 2107 N N . MET A 1 289 ? 8.519 -6.190 -2.355 1.00 89.00 289 MET A N 1
ATOM 2108 C CA . MET A 1 289 ? 7.337 -6.126 -1.486 1.00 89.00 289 MET A CA 1
ATOM 2109 C C . MET A 1 289 ? 7.697 -6.231 0.005 1.00 89.00 289 MET A C 1
ATOM 2111 O O . MET A 1 289 ? 7.167 -5.492 0.831 1.00 89.00 289 MET A O 1
ATOM 2115 N N . ALA A 1 290 ? 8.624 -7.123 0.368 1.00 89.56 290 ALA A N 1
ATOM 2116 C CA . ALA A 1 290 ? 9.049 -7.291 1.755 1.00 89.56 290 ALA A CA 1
ATOM 2117 C C . ALA A 1 290 ? 9.862 -6.085 2.252 1.00 89.56 290 ALA A C 1
ATOM 2119 O O . ALA A 1 290 ? 9.645 -5.640 3.378 1.00 89.56 290 ALA A O 1
ATOM 2120 N N . ALA A 1 291 ? 10.744 -5.526 1.417 1.00 91.38 291 ALA A N 1
ATOM 2121 C CA . ALA A 1 291 ? 11.504 -4.319 1.741 1.00 91.38 291 ALA A CA 1
ATOM 2122 C C . ALA A 1 291 ? 10.579 -3.112 1.968 1.00 91.38 291 ALA A C 1
ATOM 2124 O O . ALA A 1 291 ? 10.719 -2.401 2.961 1.00 91.38 291 ALA A O 1
ATOM 2125 N N . HIS A 1 292 ? 9.592 -2.924 1.090 1.00 91.94 292 HIS A N 1
ATOM 2126 C CA . HIS A 1 292 ? 8.628 -1.830 1.183 1.00 91.94 292 HIS A CA 1
ATOM 2127 C C . HIS A 1 292 ? 7.678 -1.983 2.381 1.00 91.94 292 HIS A C 1
ATOM 2129 O O . HIS A 1 292 ? 7.434 -1.017 3.105 1.00 91.94 292 HIS A O 1
ATOM 2135 N N . MET A 1 293 ? 7.207 -3.199 2.671 1.00 89.81 293 MET A N 1
ATOM 2136 C CA . MET A 1 293 ? 6.455 -3.475 3.901 1.00 89.81 293 MET A CA 1
ATOM 2137 C C . MET A 1 293 ? 7.291 -3.210 5.156 1.00 89.81 293 MET A C 1
ATOM 2139 O O . MET A 1 293 ? 6.796 -2.612 6.110 1.00 89.81 293 MET A O 1
ATOM 2143 N N . PHE A 1 294 ? 8.569 -3.598 5.147 1.00 90.50 294 PHE A N 1
ATOM 2144 C CA . PHE A 1 294 ? 9.480 -3.362 6.263 1.00 90.50 294 PHE A CA 1
ATOM 2145 C C . PHE A 1 294 ? 9.626 -1.869 6.571 1.00 90.50 294 PHE A C 1
ATOM 2147 O O . PHE A 1 294 ? 9.413 -1.458 7.714 1.00 90.50 294 PHE A O 1
ATOM 2154 N N . ILE A 1 295 ? 9.926 -1.043 5.563 1.00 90.25 295 ILE A N 1
ATOM 2155 C CA . ILE A 1 295 ? 10.061 0.406 5.770 1.00 90.25 295 ILE A CA 1
ATOM 2156 C C . ILE A 1 295 ? 8.733 1.059 6.158 1.00 90.25 295 ILE A C 1
ATOM 2158 O O . ILE A 1 295 ? 8.734 1.973 6.974 1.00 90.25 295 ILE A O 1
ATOM 2162 N N . MET A 1 296 ? 7.597 0.575 5.642 1.00 88.00 296 MET A N 1
ATOM 2163 C CA . MET A 1 296 ? 6.281 1.093 6.011 1.00 88.00 296 MET A CA 1
ATOM 2164 C C . MET A 1 296 ? 5.997 0.848 7.492 1.00 88.00 296 MET A C 1
ATOM 2166 O O . MET A 1 296 ? 5.530 1.746 8.190 1.00 88.00 296 MET A O 1
ATOM 2170 N N . TYR A 1 297 ? 6.282 -0.357 7.986 1.00 88.56 297 TYR A N 1
ATOM 2171 C CA . TYR A 1 297 ? 5.970 -0.720 9.368 1.00 88.56 297 TYR A CA 1
ATOM 2172 C C . TYR A 1 297 ? 6.859 0.063 10.326 1.00 88.56 297 TYR A C 1
ATOM 2174 O O . TYR A 1 297 ? 6.366 0.622 11.302 1.00 88.56 297 TYR A O 1
ATOM 2182 N N . TYR A 1 298 ? 8.145 0.193 9.997 1.00 86.50 298 TYR A N 1
ATOM 2183 C CA . TYR A 1 298 ? 9.066 1.036 10.751 1.00 86.50 298 TYR A CA 1
ATOM 2184 C C . TYR A 1 298 ? 8.749 2.530 10.658 1.00 86.50 298 TYR A C 1
ATOM 2186 O O . TYR A 1 298 ? 8.914 3.250 11.641 1.00 86.50 298 TYR A O 1
ATOM 2194 N N . GLY A 1 299 ? 8.220 2.985 9.524 1.00 85.75 299 GLY A N 1
ATOM 2195 C CA . GLY A 1 299 ? 7.683 4.332 9.384 1.00 85.75 299 GLY A CA 1
ATOM 2196 C C . GLY A 1 299 ? 6.472 4.565 10.288 1.00 85.75 299 GLY A C 1
ATOM 2197 O O . GLY A 1 299 ? 6.393 5.590 10.951 1.00 85.75 299 GLY A O 1
ATOM 2198 N N . CYS A 1 300 ? 5.559 3.596 10.400 1.00 86.38 300 CYS A N 1
ATOM 2199 C CA . CYS A 1 300 ? 4.421 3.684 11.322 1.00 86.38 300 CYS A CA 1
ATOM 2200 C C . CYS A 1 300 ? 4.859 3.597 12.795 1.00 86.38 300 CYS A C 1
ATOM 2202 O O . CYS A 1 300 ? 4.252 4.226 13.659 1.00 86.38 300 CYS A O 1
ATOM 2204 N N . LEU A 1 301 ? 5.931 2.856 13.095 1.00 86.12 301 LEU A N 1
ATOM 2205 C CA . LEU A 1 301 ? 6.490 2.736 14.444 1.00 86.12 301 LEU A CA 1
ATOM 2206 C C . LEU A 1 301 ? 7.024 4.059 15.003 1.00 86.12 301 LEU A C 1
ATOM 2208 O O . LEU A 1 301 ? 7.002 4.241 16.224 1.00 86.12 301 LEU A O 1
ATOM 2212 N N . SER A 1 302 ? 7.453 5.006 14.160 1.00 85.62 302 SER A N 1
ATOM 2213 C CA . SER A 1 302 ? 7.888 6.331 14.631 1.00 85.62 302 SER A CA 1
ATOM 2214 C C . SER A 1 302 ? 6.762 7.086 15.359 1.00 85.62 302 SER A C 1
ATOM 2216 O O . SER A 1 302 ? 7.024 7.887 16.256 1.00 85.62 302 SER A O 1
ATOM 2218 N N . MET A 1 303 ? 5.497 6.757 15.067 1.00 86.25 303 MET A N 1
ATOM 2219 C CA . MET A 1 303 ? 4.316 7.379 15.675 1.00 86.25 303 MET A CA 1
ATOM 2220 C C . MET A 1 303 ? 4.102 6.986 17.140 1.00 86.25 303 MET A C 1
ATOM 2222 O O . MET A 1 303 ? 3.388 7.689 17.858 1.00 86.25 303 MET A O 1
ATOM 2226 N N . ILE A 1 304 ? 4.730 5.900 17.598 1.00 90.38 304 ILE A N 1
ATOM 2227 C CA . ILE A 1 304 ? 4.675 5.427 18.990 1.00 90.38 304 ILE A CA 1
ATOM 2228 C C . ILE A 1 304 ? 6.050 5.378 19.669 1.00 90.38 304 ILE A C 1
ATOM 2230 O O . ILE A 1 304 ? 6.120 5.092 20.861 1.00 90.38 304 ILE A O 1
ATOM 2234 N N . SER A 1 305 ? 7.130 5.669 18.938 1.00 88.94 305 SER A N 1
ATOM 2235 C CA . SER A 1 305 ? 8.508 5.593 19.437 1.00 88.94 305 SER A CA 1
ATOM 2236 C C . SER A 1 305 ? 9.043 6.979 19.821 1.00 88.94 305 SER A C 1
ATOM 2238 O O . SER A 1 305 ? 9.008 7.897 18.994 1.00 88.94 305 SER A O 1
ATOM 2240 N N . PRO A 1 306 ? 9.553 7.173 21.052 1.00 85.12 306 PRO A N 1
ATOM 2241 C CA . PRO A 1 306 ? 10.270 8.392 21.428 1.00 85.12 306 PRO A CA 1
ATOM 2242 C C . PRO A 1 306 ? 11.491 8.635 20.518 1.00 85.12 306 PRO A C 1
ATOM 2244 O O . PRO A 1 306 ? 12.088 7.667 20.046 1.00 85.12 306 PRO A O 1
ATOM 2247 N N . PRO A 1 307 ? 11.892 9.898 20.267 1.00 79.06 307 PRO A N 1
ATOM 2248 C CA . PRO A 1 307 ? 11.490 11.121 20.973 1.00 79.06 307 PRO A CA 1
ATOM 2249 C C . PRO A 1 307 ? 10.227 11.821 20.442 1.00 79.06 307 PRO A C 1
ATOM 2251 O O . PRO A 1 307 ? 9.745 12.736 21.100 1.00 79.06 307 PRO A O 1
ATOM 2254 N N . VAL A 1 308 ? 9.688 11.431 19.281 1.00 80.06 308 VAL A N 1
ATOM 2255 C CA . VAL A 1 308 ? 8.588 12.180 18.642 1.00 80.06 308 VAL A CA 1
ATOM 2256 C C . VAL A 1 308 ? 7.208 11.592 18.941 1.00 80.06 308 VAL A C 1
ATOM 2258 O O . VAL A 1 308 ? 6.305 12.358 19.256 1.00 80.06 308 VAL A O 1
ATOM 2261 N N . ALA A 1 309 ? 7.034 10.267 18.836 1.00 88.81 309 ALA A N 1
ATOM 2262 C CA . ALA A 1 309 ? 5.841 9.509 19.242 1.00 88.81 309 ALA A CA 1
ATOM 2263 C C . ALA A 1 309 ? 4.482 10.245 19.095 1.00 88.81 309 ALA A C 1
ATOM 2265 O O . ALA A 1 309 ? 3.683 10.267 20.036 1.00 88.81 309 ALA A O 1
ATOM 2266 N N . ILE A 1 310 ? 4.206 10.857 17.930 1.00 88.56 310 ILE A N 1
ATOM 2267 C CA . ILE A 1 310 ? 3.095 11.820 17.751 1.00 88.56 310 ILE A CA 1
ATOM 2268 C C . ILE A 1 310 ? 1.754 11.238 18.206 1.00 88.56 310 ILE A C 1
ATOM 2270 O O . ILE A 1 310 ? 1.001 11.891 18.928 1.00 88.56 310 ILE A O 1
ATOM 2274 N N . ALA A 1 311 ? 1.453 9.995 17.822 1.00 90.44 311 ALA A N 1
ATOM 2275 C CA . ALA A 1 311 ? 0.195 9.353 18.190 1.00 90.44 311 ALA A CA 1
ATOM 2276 C C . ALA A 1 311 ? 0.104 9.110 19.701 1.00 90.44 311 ALA A C 1
ATOM 2278 O O . ALA A 1 311 ? -0.946 9.342 20.301 1.00 90.44 311 ALA A O 1
ATOM 2279 N N . ALA A 1 312 ? 1.210 8.698 20.327 1.00 93.62 312 ALA A N 1
ATOM 2280 C CA . ALA A 1 312 ? 1.280 8.524 21.773 1.00 93.62 312 ALA A CA 1
ATOM 2281 C C . ALA A 1 312 ? 1.116 9.859 22.516 1.00 93.62 312 ALA A C 1
ATOM 2283 O O . ALA A 1 312 ? 0.457 9.895 23.550 1.00 93.62 312 ALA A O 1
ATOM 2284 N N . PHE A 1 313 ? 1.651 10.961 21.985 1.00 93.00 313 PHE A N 1
ATOM 2285 C CA . PHE A 1 313 ? 1.535 12.289 22.596 1.00 93.00 313 PHE A CA 1
ATOM 2286 C C . PHE A 1 313 ? 0.116 12.852 22.480 1.00 93.00 313 PHE A C 1
ATOM 2288 O O . PHE A 1 313 ? -0.427 13.375 23.453 1.00 93.00 313 PHE A O 1
ATOM 2295 N N . VAL A 1 314 ? -0.531 12.671 21.326 1.00 92.69 314 VAL A N 1
ATOM 2296 C CA . VAL A 1 314 ? -1.949 13.021 21.148 1.00 92.69 314 VAL A CA 1
ATOM 2297 C C . VAL A 1 314 ? -2.830 12.194 22.090 1.00 92.69 314 VAL A C 1
ATOM 2299 O O . VAL A 1 314 ? -3.691 12.748 22.775 1.00 92.69 314 VAL A O 1
ATOM 2302 N N . ALA A 1 315 ? -2.578 10.887 22.206 1.00 95.00 315 ALA A N 1
ATOM 2303 C CA . ALA A 1 315 ? -3.296 10.027 23.144 1.00 95.00 315 ALA A CA 1
ATOM 2304 C C . ALA A 1 315 ? -3.036 10.417 24.613 1.00 95.00 315 ALA A C 1
ATOM 2306 O O . ALA A 1 315 ? -3.955 10.385 25.434 1.00 95.00 315 ALA A O 1
ATOM 2307 N N . ALA A 1 316 ? -1.808 10.819 24.956 1.00 95.44 316 ALA A N 1
ATOM 2308 C CA . ALA A 1 316 ? -1.448 11.277 26.296 1.00 95.44 316 ALA A CA 1
ATOM 2309 C C . ALA A 1 316 ? -2.236 12.530 26.697 1.00 95.44 316 ALA A C 1
ATOM 2311 O O . ALA A 1 316 ? -2.740 12.592 27.819 1.00 95.44 316 ALA A O 1
ATOM 2312 N N . ASN A 1 317 ? -2.424 13.471 25.765 1.00 93.75 317 ASN A N 1
ATOM 2313 C CA . ASN A 1 317 ? -3.256 14.656 25.978 1.00 93.75 317 ASN A CA 1
ATOM 2314 C C . ASN A 1 317 ? -4.718 14.281 26.268 1.00 93.75 317 ASN A C 1
ATOM 2316 O O . ASN A 1 317 ? -5.295 14.784 27.229 1.00 93.75 317 ASN A O 1
ATOM 2320 N N . LEU A 1 318 ? -5.298 13.336 25.515 1.00 94.00 318 LEU A N 1
ATOM 2321 C CA . LEU A 1 318 ? -6.649 12.818 25.793 1.00 94.00 318 LEU A CA 1
ATOM 2322 C C . LEU A 1 318 ? -6.738 12.107 27.155 1.00 94.00 318 LEU A C 1
ATOM 2324 O O . LEU A 1 318 ? -7.767 12.153 27.831 1.00 94.00 318 LEU A O 1
ATOM 2328 N N . ALA A 1 319 ? -5.659 11.447 27.582 1.00 94.69 319 ALA A N 1
ATOM 2329 C CA . ALA A 1 319 ? -5.595 10.762 28.867 1.00 94.69 319 ALA A CA 1
ATOM 2330 C C . ALA A 1 319 ? -5.272 11.683 30.054 1.00 94.69 319 ALA A C 1
ATOM 2332 O O . ALA A 1 319 ? -5.480 11.260 31.198 1.00 94.69 319 ALA A O 1
ATOM 2333 N N . GLY A 1 320 ? -4.773 12.900 29.822 1.00 93.62 320 GLY A N 1
ATOM 2334 C CA . GLY A 1 320 ? -4.177 13.747 30.859 1.00 93.62 320 GLY A CA 1
ATOM 2335 C C . GLY A 1 320 ? -2.945 13.092 31.498 1.00 93.62 320 GLY A C 1
ATOM 2336 O O . GLY A 1 320 ? -2.826 13.061 32.721 1.00 93.62 320 GLY A O 1
ATOM 2337 N N . ALA A 1 321 ? -2.088 12.475 30.682 1.00 95.12 321 ALA A N 1
ATOM 2338 C CA . ALA A 1 321 ? -0.878 11.775 31.105 1.00 95.12 321 ALA A CA 1
ATOM 2339 C C . ALA A 1 321 ? 0.384 12.460 30.562 1.00 95.12 321 ALA A C 1
ATOM 2341 O O . ALA A 1 321 ? 0.324 13.192 29.582 1.00 95.12 321 ALA A O 1
ATOM 2342 N N . ASP A 1 322 ? 1.537 12.175 31.173 1.00 95.56 322 ASP A N 1
ATOM 2343 C CA . ASP A 1 322 ? 2.832 12.651 30.676 1.00 95.56 322 ASP A CA 1
ATOM 2344 C C . ASP A 1 322 ? 3.132 12.071 29.271 1.00 95.56 322 ASP A C 1
ATOM 2346 O O . ASP A 1 322 ? 3.151 10.837 29.124 1.00 95.56 322 ASP A O 1
ATOM 2350 N N . PRO A 1 323 ? 3.351 12.911 28.237 1.00 92.31 323 PRO A N 1
ATOM 2351 C CA . PRO A 1 323 ? 3.584 12.450 26.867 1.00 92.31 323 PRO A CA 1
ATOM 2352 C C . PRO A 1 323 ? 4.827 11.570 26.724 1.00 92.31 323 PRO A C 1
ATOM 2354 O O . PRO A 1 323 ? 4.754 10.506 26.109 1.00 92.31 323 PRO A O 1
ATOM 2357 N N . ASN A 1 324 ? 5.943 11.945 27.356 1.00 91.94 324 ASN A N 1
ATOM 2358 C CA . ASN A 1 324 ? 7.208 11.216 27.245 1.00 91.94 324 ASN A CA 1
ATOM 2359 C C . ASN A 1 324 ? 7.100 9.810 27.837 1.00 91.94 324 ASN A C 1
ATOM 2361 O O . ASN A 1 324 ? 7.462 8.821 27.196 1.00 91.94 324 ASN A O 1
ATOM 2365 N N . ARG A 1 325 ? 6.540 9.697 29.044 1.00 93.62 325 ARG A N 1
ATOM 2366 C CA . ARG A 1 325 ? 6.267 8.413 29.689 1.00 93.62 325 ARG A CA 1
ATOM 2367 C C . ARG A 1 325 ? 5.305 7.570 28.860 1.00 93.62 325 ARG A C 1
ATOM 2369 O O . ARG A 1 325 ? 5.500 6.362 28.757 1.00 93.62 325 ARG A O 1
ATOM 2376 N N . THR A 1 326 ? 4.283 8.188 28.272 1.00 95.19 326 THR A N 1
ATOM 2377 C CA . THR A 1 326 ? 3.331 7.494 27.395 1.00 95.19 326 THR A CA 1
ATOM 2378 C C . THR A 1 326 ? 4.022 6.950 26.146 1.00 95.19 326 THR A C 1
ATOM 2380 O O . THR A 1 326 ? 3.781 5.800 25.799 1.00 95.19 326 THR A O 1
ATOM 2383 N N . GLY A 1 327 ? 4.925 7.712 25.521 1.00 93.25 327 GLY A N 1
ATOM 2384 C CA . GLY A 1 327 ? 5.718 7.257 24.376 1.00 93.25 327 GLY A CA 1
ATOM 2385 C C . GLY A 1 327 ? 6.580 6.036 24.700 1.00 93.25 327 GLY A C 1
ATOM 2386 O O . GLY A 1 327 ? 6.527 5.040 23.987 1.00 93.25 327 GLY A O 1
ATOM 2387 N N . TRP A 1 328 ? 7.308 6.047 25.822 1.00 94.12 328 TRP A N 1
ATOM 2388 C CA . TRP A 1 328 ? 8.094 4.879 26.248 1.00 94.12 328 TRP A CA 1
ATOM 2389 C C . TRP A 1 328 ? 7.227 3.643 26.509 1.00 94.12 328 TRP A C 1
ATOM 2391 O O . TRP A 1 328 ? 7.590 2.532 26.126 1.00 94.12 328 TRP A O 1
ATOM 2401 N N . VAL A 1 329 ? 6.062 3.829 27.136 1.00 94.44 329 VAL A N 1
ATOM 2402 C CA . VAL A 1 329 ? 5.118 2.733 27.393 1.00 94.44 329 VAL A CA 1
ATOM 2403 C C . VAL A 1 329 ? 4.500 2.227 26.089 1.00 94.44 329 VAL A C 1
ATOM 2405 O O . VAL A 1 329 ? 4.373 1.018 25.922 1.00 94.44 329 VAL A O 1
ATOM 2408 N N . ALA A 1 330 ? 4.169 3.113 25.148 1.00 94.50 330 ALA A N 1
ATOM 2409 C CA . ALA A 1 330 ? 3.655 2.750 23.831 1.00 94.50 330 ALA A CA 1
ATOM 2410 C C . ALA A 1 330 ? 4.688 1.961 23.024 1.00 94.50 330 ALA A C 1
ATOM 2412 O O . ALA A 1 330 ? 4.356 0.909 22.490 1.00 94.50 330 ALA A O 1
ATOM 2413 N N . MET A 1 331 ? 5.950 2.393 23.009 1.00 91.69 331 MET A N 1
ATOM 2414 C CA . MET A 1 331 ? 7.043 1.651 22.381 1.00 91.69 331 MET A CA 1
ATOM 2415 C C . MET A 1 331 ? 7.207 0.252 22.994 1.00 91.69 331 MET A C 1
ATOM 2417 O O . MET A 1 331 ? 7.293 -0.734 22.264 1.00 91.69 331 MET A O 1
ATOM 2421 N N . ALA A 1 332 ? 7.200 0.152 24.327 1.00 90.00 332 ALA A N 1
ATOM 2422 C CA . ALA A 1 332 ? 7.326 -1.126 25.024 1.00 90.00 332 ALA A CA 1
ATOM 2423 C C . ALA A 1 332 ? 6.139 -2.064 24.751 1.00 90.00 332 ALA A C 1
ATOM 2425 O O . ALA A 1 332 ? 6.331 -3.262 24.578 1.00 90.00 332 ALA A O 1
ATOM 2426 N N . PHE A 1 333 ? 4.916 -1.537 24.683 1.00 88.69 333 PHE A N 1
ATOM 2427 C CA . PHE A 1 333 ? 3.706 -2.321 24.418 1.00 88.69 333 PHE A CA 1
ATOM 2428 C C . PHE A 1 333 ? 3.572 -2.705 22.931 1.00 88.69 333 PHE A C 1
ATOM 2430 O O . PHE A 1 333 ? 3.135 -3.802 22.572 1.00 88.69 333 PHE A O 1
ATOM 2437 N N . GLY A 1 334 ? 4.013 -1.809 22.049 1.00 85.69 334 GLY A N 1
ATOM 2438 C CA . GLY A 1 334 ? 4.067 -1.972 20.601 1.00 85.69 334 GLY A CA 1
ATOM 2439 C C . GLY A 1 334 ? 5.276 -2.762 20.098 1.00 85.69 334 GLY A C 1
ATOM 2440 O O . GLY A 1 334 ? 5.446 -2.863 18.886 1.00 85.69 334 GLY A O 1
ATOM 2441 N N . TRP A 1 335 ? 6.096 -3.351 20.980 1.00 85.69 335 TRP A N 1
ATOM 2442 C CA . TRP A 1 335 ? 7.327 -4.076 20.616 1.00 85.69 335 TRP A CA 1
ATOM 2443 C C . TRP A 1 335 ? 7.106 -5.154 19.539 1.00 85.69 335 TRP A C 1
ATOM 2445 O O . TRP A 1 335 ? 7.980 -5.429 18.721 1.00 85.69 335 TRP A O 1
ATOM 2455 N N . THR A 1 336 ? 5.909 -5.739 19.493 1.00 81.62 336 THR A N 1
ATOM 2456 C CA . THR A 1 336 ? 5.520 -6.754 18.506 1.00 81.62 336 THR A CA 1
ATOM 2457 C C . THR A 1 336 ? 5.575 -6.231 17.070 1.00 81.62 336 THR A C 1
ATOM 2459 O O . THR A 1 336 ? 6.012 -6.962 16.182 1.00 81.62 336 THR A O 1
ATOM 2462 N N . LEU A 1 337 ? 5.245 -4.955 16.833 1.00 80.00 337 LEU A N 1
ATOM 2463 C CA . LEU A 1 337 ? 5.388 -4.316 15.517 1.00 80.00 337 LEU A CA 1
ATOM 2464 C C . LEU A 1 337 ? 6.848 -4.216 15.067 1.00 80.00 337 LEU A C 1
ATOM 2466 O O . LEU A 1 337 ? 7.096 -4.213 13.866 1.00 80.00 337 LEU A O 1
ATOM 2470 N N . PHE A 1 338 ? 7.809 -4.170 15.995 1.00 78.94 338 PHE A N 1
ATOM 2471 C CA . PHE A 1 338 ? 9.233 -4.155 15.651 1.00 78.94 338 PHE A CA 1
ATOM 2472 C C . PHE A 1 338 ? 9.694 -5.518 15.144 1.00 78.94 338 PHE A C 1
ATOM 2474 O O . PHE A 1 338 ? 10.567 -5.593 14.293 1.00 78.94 338 PHE A O 1
ATOM 2481 N N . VAL A 1 339 ? 9.105 -6.608 15.641 1.00 80.12 339 VAL A N 1
ATOM 2482 C CA . VAL A 1 339 ? 9.570 -7.966 15.330 1.00 80.12 339 VAL A CA 1
ATOM 2483 C C . VAL A 1 339 ? 8.891 -8.541 14.091 1.00 80.12 339 VAL A C 1
ATOM 2485 O O . VAL A 1 339 ? 9.548 -9.200 13.289 1.00 80.12 339 VAL A O 1
ATOM 2488 N N . ILE A 1 340 ? 7.597 -8.276 13.899 1.00 78.56 340 ILE A N 1
ATOM 2489 C CA . ILE A 1 340 ? 6.792 -8.842 12.801 1.00 78.56 340 ILE A CA 1
ATOM 2490 C C . ILE A 1 340 ? 7.407 -8.652 11.391 1.00 78.56 340 ILE A C 1
ATOM 2492 O O . ILE A 1 340 ? 7.330 -9.596 10.598 1.00 78.56 340 ILE A O 1
ATOM 2496 N N . PRO A 1 341 ? 8.048 -7.516 11.044 1.00 70.00 341 PRO A N 1
ATOM 2497 C CA . PRO A 1 341 ? 8.702 -7.345 9.746 1.00 70.00 341 PRO A CA 1
ATOM 2498 C C . PRO A 1 341 ? 9.856 -8.323 9.468 1.00 70.00 341 PRO A C 1
ATOM 2500 O O . PRO A 1 341 ? 10.066 -8.704 8.315 1.00 70.00 341 PRO A O 1
ATOM 2503 N N . PHE A 1 342 ? 10.608 -8.751 10.492 1.00 69.06 342 PHE A N 1
ATOM 2504 C CA . PHE A 1 342 ? 11.855 -9.503 10.300 1.00 69.06 342 PHE A CA 1
ATOM 2505 C C . PHE A 1 342 ? 11.642 -10.895 9.697 1.00 69.06 342 PHE A C 1
ATOM 2507 O O . PHE A 1 342 ? 12.281 -11.183 8.687 1.00 69.06 342 PHE A O 1
ATOM 2514 N N . PRO A 1 343 ? 10.750 -11.765 10.215 1.00 61.00 343 PRO A N 1
ATOM 2515 C CA . PRO A 1 343 ? 10.545 -13.090 9.635 1.00 61.00 343 PRO A CA 1
ATOM 2516 C C . PRO A 1 343 ? 10.114 -13.044 8.168 1.00 61.00 343 PRO A C 1
ATOM 2518 O O . PRO A 1 343 ? 10.546 -13.879 7.381 1.00 61.00 343 PRO A O 1
ATOM 2521 N N . ARG A 1 344 ? 9.300 -12.054 7.769 1.00 61.56 344 ARG A N 1
ATOM 2522 C CA . ARG A 1 344 ? 8.860 -11.906 6.373 1.00 61.56 344 ARG A CA 1
ATOM 2523 C C . ARG A 1 344 ? 10.042 -11.583 5.461 1.00 61.56 344 ARG A C 1
ATOM 2525 O O . ARG A 1 344 ? 10.192 -12.229 4.427 1.00 61.56 344 ARG A O 1
ATOM 2532 N N . VAL A 1 345 ? 10.898 -10.652 5.878 1.00 59.81 345 VAL A N 1
ATOM 2533 C CA . VAL A 1 345 ? 12.097 -10.247 5.135 1.00 59.81 345 VAL A CA 1
ATOM 2534 C C . VAL A 1 345 ? 13.153 -11.357 5.096 1.00 59.81 345 VAL A C 1
ATOM 2536 O O . VAL A 1 345 ? 13.688 -11.649 4.031 1.00 59.81 345 VAL A O 1
ATOM 2539 N N . LEU A 1 346 ? 13.385 -12.039 6.220 1.00 56.97 346 LEU A N 1
ATOM 2540 C CA . LEU A 1 346 ? 14.333 -13.154 6.337 1.00 56.97 346 LEU A CA 1
ATOM 2541 C C . LEU A 1 346 ? 13.846 -14.431 5.628 1.00 56.97 346 LEU A C 1
ATOM 2543 O O . LEU A 1 346 ? 14.651 -15.238 5.179 1.00 56.97 346 LEU A O 1
ATOM 2547 N N . SER A 1 347 ? 12.530 -14.630 5.494 1.00 48.03 347 SER A N 1
ATOM 2548 C CA . SER A 1 347 ? 11.970 -15.728 4.687 1.00 48.03 347 SER A CA 1
ATOM 2549 C C . SER A 1 347 ? 12.034 -15.447 3.183 1.00 48.03 347 SER A C 1
ATOM 2551 O O . SER A 1 347 ? 12.101 -16.379 2.386 1.00 48.03 347 SER A O 1
ATOM 2553 N N . GLY A 1 348 ? 12.031 -14.166 2.796 1.00 43.66 348 GLY A N 1
ATOM 2554 C CA . GLY A 1 348 ? 12.139 -13.714 1.409 1.00 43.66 348 GLY A CA 1
ATOM 2555 C C . GLY A 1 348 ? 13.566 -13.704 0.859 1.00 43.66 348 GLY A C 1
ATOM 2556 O O . GLY A 1 348 ? 13.731 -13.453 -0.328 1.00 43.66 348 GLY A O 1
ATOM 2557 N N . SER A 1 349 ? 14.578 -13.982 1.690 1.00 35.97 349 SER A N 1
ATOM 2558 C CA . SER A 1 349 ? 15.988 -14.084 1.288 1.00 35.97 349 SER A CA 1
ATOM 2559 C C . SER A 1 349 ? 16.428 -15.515 0.946 1.00 35.97 349 SER A C 1
ATOM 2561 O O . SER A 1 349 ? 17.625 -15.781 0.853 1.00 35.97 349 SER A O 1
ATOM 2563 N N . GLN A 1 350 ? 15.495 -16.462 0.789 1.00 26.70 350 GLN A N 1
ATOM 2564 C CA . GLN A 1 350 ? 15.831 -17.790 0.271 1.00 26.70 350 GLN A CA 1
ATOM 2565 C C . GLN A 1 350 ? 15.916 -17.763 -1.263 1.00 26.70 350 GLN A C 1
ATOM 2567 O O . GLN A 1 350 ? 15.041 -17.176 -1.905 1.00 26.70 350 GLN A O 1
ATOM 2572 N N . PRO A 1 351 ? 16.924 -18.416 -1.877 1.00 31.64 351 PRO A N 1
ATOM 2573 C CA . PRO A 1 351 ? 16.948 -18.601 -3.322 1.00 31.64 351 PRO A CA 1
ATOM 2574 C C . PRO A 1 351 ? 15.663 -19.309 -3.774 1.00 31.64 351 PRO A C 1
ATOM 2576 O O . PRO A 1 351 ? 15.130 -20.169 -3.072 1.00 31.64 351 PRO A O 1
ATOM 2579 N N . ALA A 1 352 ? 15.165 -18.918 -4.946 1.00 31.33 352 ALA A N 1
ATOM 2580 C CA . ALA A 1 352 ? 13.831 -19.182 -5.492 1.00 31.33 352 ALA A CA 1
ATOM 2581 C C . ALA A 1 352 ? 13.451 -20.665 -5.754 1.00 31.33 352 ALA A C 1
ATOM 2583 O O . ALA A 1 352 ? 12.576 -20.934 -6.573 1.00 31.33 352 ALA A O 1
ATOM 2584 N N . SER A 1 353 ? 14.066 -21.644 -5.089 1.00 28.33 353 SER A N 1
ATOM 2585 C CA . SER A 1 353 ? 13.857 -23.075 -5.343 1.00 28.33 353 SER A CA 1
ATOM 2586 C C . SER A 1 353 ? 12.976 -23.813 -4.324 1.00 28.33 353 SER A C 1
ATOM 2588 O O . SER A 1 353 ? 12.614 -24.956 -4.589 1.00 28.33 353 SER A O 1
ATOM 2590 N N . ALA A 1 354 ? 12.584 -23.220 -3.186 1.00 28.36 354 ALA A N 1
ATOM 2591 C CA . ALA A 1 354 ? 12.044 -24.020 -2.072 1.00 28.36 354 ALA A CA 1
ATOM 2592 C C . ALA A 1 354 ? 10.537 -23.892 -1.754 1.00 28.36 354 ALA A C 1
ATOM 2594 O O . ALA A 1 354 ? 10.007 -24.753 -1.053 1.00 28.36 354 ALA A O 1
ATOM 2595 N N . THR A 1 355 ? 9.805 -22.890 -2.256 1.00 29.59 355 THR A N 1
ATOM 2596 C CA . THR A 1 355 ? 8.440 -22.604 -1.738 1.00 29.59 355 THR A CA 1
ATOM 2597 C C . THR A 1 355 ? 7.285 -22.986 -2.671 1.00 29.59 355 THR A C 1
ATOM 2599 O O . THR A 1 355 ? 6.122 -22.856 -2.288 1.00 29.59 355 THR A O 1
ATOM 2602 N N . ALA A 1 356 ? 7.560 -23.513 -3.868 1.00 29.22 356 ALA A N 1
ATOM 2603 C CA . ALA A 1 356 ? 6.515 -23.889 -4.831 1.00 29.22 356 ALA A CA 1
ATOM 2604 C C . ALA A 1 356 ? 5.744 -25.177 -4.461 1.00 29.22 356 ALA A C 1
ATOM 2606 O O . ALA A 1 356 ? 4.701 -25.467 -5.041 1.00 29.22 356 ALA A O 1
ATOM 2607 N N . SER A 1 357 ? 6.206 -25.954 -3.479 1.00 28.80 357 SER A N 1
ATOM 2608 C CA . SER A 1 357 ? 5.694 -27.307 -3.222 1.00 28.80 357 SER A CA 1
ATOM 2609 C C . SER A 1 357 ? 4.551 -27.410 -2.202 1.00 28.80 357 SER A C 1
ATOM 2611 O O . SER A 1 357 ? 4.038 -28.508 -2.002 1.00 28.80 357 SER A O 1
ATOM 2613 N N . ARG A 1 358 ? 4.104 -26.320 -1.554 1.00 29.69 358 ARG A N 1
ATOM 2614 C CA . ARG A 1 358 ? 3.121 -26.427 -0.445 1.00 29.69 358 ARG A CA 1
ATOM 2615 C C . ARG A 1 358 ? 1.767 -25.735 -0.621 1.00 29.69 358 ARG A C 1
ATOM 2617 O O . ARG A 1 358 ? 0.889 -25.975 0.201 1.00 29.69 358 ARG A O 1
ATOM 2624 N N . ALA A 1 359 ? 1.537 -24.960 -1.681 1.00 27.92 359 ALA A N 1
ATOM 2625 C CA . ALA A 1 359 ? 0.248 -24.276 -1.880 1.00 27.92 359 ALA A CA 1
ATOM 2626 C C . ALA A 1 359 ? -0.717 -24.986 -2.858 1.00 27.92 359 ALA A C 1
ATOM 2628 O O . ALA A 1 359 ? -1.895 -24.643 -2.909 1.00 27.92 359 ALA A O 1
ATOM 2629 N N . CYS A 1 360 ? -0.271 -26.012 -3.592 1.00 26.61 360 CYS A N 1
ATOM 2630 C CA . CYS A 1 360 ? -1.061 -26.666 -4.650 1.00 26.61 360 CYS A CA 1
ATOM 2631 C C . CYS A 1 360 ? -2.002 -27.788 -4.143 1.00 26.61 360 CYS A C 1
ATOM 2633 O O . CYS A 1 360 ? -2.196 -28.800 -4.810 1.00 26.61 360 CYS A O 1
ATOM 2635 N N . GLY A 1 361 ? -2.548 -27.654 -2.928 1.00 26.62 361 GLY A N 1
ATOM 2636 C CA . GLY A 1 361 ? -3.324 -28.717 -2.268 1.00 26.62 361 GLY A CA 1
ATOM 2637 C C . GLY A 1 361 ? -4.846 -28.542 -2.249 1.00 26.62 361 GLY A C 1
ATOM 2638 O O . GLY A 1 361 ? -5.558 -29.513 -2.014 1.00 26.62 361 GLY A O 1
ATOM 2639 N N . TYR A 1 362 ? -5.377 -27.339 -2.482 1.00 29.78 362 TYR A N 1
ATOM 2640 C CA . TYR A 1 362 ? -6.785 -27.058 -2.176 1.00 29.78 362 TYR A CA 1
ATOM 2641 C C . TYR A 1 362 ? -7.445 -26.138 -3.200 1.00 29.78 362 TYR A C 1
ATOM 2643 O O . TYR A 1 362 ? -7.758 -24.998 -2.896 1.00 29.78 362 TYR A O 1
ATOM 2651 N N . SER A 1 363 ? -7.669 -26.627 -4.420 1.00 27.28 363 SER A N 1
ATOM 2652 C CA . SER A 1 363 ? -8.753 -26.137 -5.291 1.00 27.28 363 SER A CA 1
ATOM 2653 C C . SER A 1 363 ? -8.814 -26.988 -6.559 1.00 27.28 363 SER A C 1
ATOM 2655 O O . SER A 1 363 ? -8.515 -26.541 -7.663 1.00 27.28 363 SER A O 1
ATOM 2657 N N . CYS A 1 364 ? -9.185 -28.256 -6.410 1.00 26.48 364 CYS A N 1
ATOM 2658 C CA . CYS A 1 364 ? -9.582 -29.064 -7.553 1.00 26.48 364 CYS A CA 1
ATOM 2659 C C . CYS A 1 364 ? -10.846 -29.835 -7.184 1.00 26.48 364 CYS A C 1
ATOM 2661 O O . CYS A 1 364 ? -10.786 -30.912 -6.591 1.00 26.48 364 CYS A O 1
ATOM 2663 N N . ARG A 1 365 ? -12.010 -29.251 -7.490 1.00 25.20 365 ARG A N 1
ATOM 2664 C CA . ARG A 1 365 ? -13.257 -29.999 -7.679 1.00 25.20 365 ARG A CA 1
ATOM 2665 C C . ARG A 1 365 ? -14.300 -29.165 -8.434 1.00 25.20 365 ARG A C 1
ATOM 2667 O O . ARG A 1 365 ? -14.870 -28.246 -7.870 1.00 25.20 365 ARG A O 1
ATOM 2674 N N . ARG A 1 366 ? -14.514 -29.592 -9.689 1.00 26.14 366 ARG A N 1
ATOM 2675 C CA . ARG A 1 366 ? -15.776 -29.747 -10.452 1.00 26.14 366 ARG A CA 1
ATOM 2676 C C . ARG A 1 366 ? -16.756 -28.557 -10.444 1.00 26.14 366 ARG A C 1
ATOM 2678 O O . ARG A 1 366 ? -17.267 -28.168 -9.406 1.00 26.14 366 ARG A O 1
ATOM 2685 N N . THR A 1 367 ? -17.183 -28.048 -11.596 1.00 25.69 367 THR A N 1
ATOM 2686 C CA . THR A 1 367 ? -18.240 -28.616 -12.480 1.00 25.69 367 THR A CA 1
ATOM 2687 C C . THR A 1 367 ? -18.429 -27.656 -13.703 1.00 25.69 367 THR A C 1
ATOM 2689 O O . THR A 1 367 ? -17.620 -26.742 -13.836 1.00 25.69 367 THR A O 1
ATOM 2692 N N . PRO A 1 368 ? -19.369 -27.856 -14.656 1.00 30.23 368 PRO A N 1
ATOM 2693 C CA . PRO A 1 368 ? -19.123 -28.453 -15.966 1.00 30.23 368 PRO A CA 1
ATOM 2694 C C . PRO A 1 368 ? -19.473 -27.517 -17.151 1.00 30.23 368 PRO A C 1
ATOM 2696 O O . PRO A 1 368 ? -19.921 -26.388 -17.000 1.00 30.23 368 PRO A O 1
ATOM 2699 N N . SER A 1 369 ? -19.246 -28.051 -18.344 1.00 24.19 369 SER A N 1
ATOM 2700 C CA . SER A 1 369 ? -19.450 -27.526 -19.696 1.00 24.19 369 SER A CA 1
ATOM 2701 C C . SER A 1 369 ? -20.883 -27.145 -20.122 1.00 24.19 369 SER A C 1
ATOM 2703 O O . SER A 1 369 ? -21.828 -27.842 -19.751 1.00 24.19 369 SER A O 1
ATOM 2705 N N . ALA A 1 370 ? -20.918 -26.214 -21.101 1.00 26.14 370 ALA A N 1
ATOM 2706 C CA . ALA A 1 370 ? -21.844 -26.055 -22.252 1.00 26.14 370 ALA A CA 1
ATOM 2707 C C . ALA A 1 370 ? -23.053 -25.089 -22.110 1.00 26.14 370 ALA A C 1
ATOM 2709 O O . ALA A 1 370 ? -23.557 -24.934 -21.000 1.00 26.14 370 ALA A O 1
ATOM 2710 N N . PRO A 1 371 ? -23.643 -24.561 -23.217 1.00 35.66 371 PRO A N 1
ATOM 2711 C CA . PRO A 1 371 ? -23.102 -24.244 -24.558 1.00 35.66 371 PRO A CA 1
ATOM 2712 C C . PRO A 1 371 ? -23.579 -22.881 -25.148 1.00 35.66 371 PRO A C 1
ATOM 2714 O O . PRO A 1 371 ? -24.318 -22.118 -24.531 1.00 35.66 371 PRO A O 1
ATOM 2717 N N . ASP A 1 372 ? -23.134 -22.635 -26.384 1.00 28.23 372 ASP A N 1
ATOM 2718 C CA . ASP A 1 372 ? -23.472 -21.580 -27.349 1.00 28.23 372 ASP A CA 1
ATOM 2719 C C . ASP A 1 372 ? -24.954 -21.178 -27.513 1.00 28.23 372 ASP A C 1
ATOM 2721 O O . ASP A 1 372 ? -25.853 -22.014 -27.590 1.00 28.23 372 ASP A O 1
ATOM 2725 N N . ALA A 1 373 ? -25.154 -19.880 -27.765 1.00 27.14 373 ALA A N 1
ATOM 2726 C CA . ALA A 1 373 ? -26.162 -19.292 -28.657 1.00 27.14 373 ALA A CA 1
ATOM 2727 C C . ALA A 1 373 ? -25.635 -17.887 -29.034 1.00 27.14 373 ALA A C 1
ATOM 2729 O O . ALA A 1 373 ? -25.224 -17.131 -28.163 1.00 27.14 373 ALA A O 1
ATOM 2730 N N . GLY A 1 374 ? -25.498 -17.464 -30.289 1.00 23.05 374 GLY A N 1
ATOM 2731 C CA . GLY A 1 374 ? -26.445 -17.612 -31.385 1.00 23.05 374 GLY A CA 1
ATOM 2732 C C . GLY A 1 374 ? -27.044 -16.236 -31.701 1.00 23.05 374 GLY A C 1
ATOM 2733 O O . GLY A 1 374 ? -28.088 -15.892 -31.174 1.00 23.05 374 GLY A O 1
ATOM 2734 N N . SER A 1 375 ? -26.323 -15.463 -32.523 1.00 26.17 375 SER A N 1
ATOM 2735 C CA . SER A 1 375 ? -26.750 -14.359 -33.409 1.00 26.17 375 SER A CA 1
ATOM 2736 C C . SER A 1 375 ? -28.019 -13.540 -33.094 1.00 26.17 375 SER A C 1
ATOM 2738 O O . SER A 1 375 ? -29.114 -14.090 -33.117 1.00 26.17 375 SER A O 1
ATOM 2740 N N . MET A 1 376 ? -27.919 -12.200 -33.132 1.00 24.78 376 MET A N 1
ATOM 2741 C CA . MET A 1 376 ? -28.895 -11.376 -33.872 1.00 24.78 376 MET A CA 1
ATOM 2742 C C . MET A 1 376 ? -28.403 -9.947 -34.191 1.00 24.78 376 MET A C 1
ATOM 2744 O O . MET A 1 376 ? -27.858 -9.252 -33.344 1.00 24.78 376 MET A O 1
ATOM 2748 N N . ARG A 1 377 ? -28.598 -9.602 -35.476 1.00 24.11 377 ARG A N 1
ATOM 2749 C CA . ARG A 1 377 ? -28.780 -8.312 -36.191 1.00 24.11 377 ARG A CA 1
ATOM 2750 C C . ARG A 1 377 ? -28.715 -7.005 -35.375 1.00 24.11 377 ARG A C 1
ATOM 2752 O O . ARG A 1 377 ? -29.333 -6.911 -34.330 1.00 24.11 377 ARG A O 1
ATOM 2759 N N . ARG A 1 378 ? -27.910 -6.014 -35.798 1.00 25.84 378 ARG A N 1
ATOM 2760 C CA . ARG A 1 378 ? -28.126 -4.970 -36.848 1.00 25.84 378 ARG A CA 1
ATOM 2761 C C . ARG A 1 378 ? -29.102 -3.859 -36.434 1.00 25.84 378 ARG A C 1
ATOM 2763 O O . ARG A 1 378 ? -30.132 -4.149 -35.856 1.00 25.84 378 ARG A O 1
ATOM 2770 N N . GLU A 1 379 ? -28.759 -2.661 -36.928 1.00 24.36 379 GLU A N 1
ATOM 2771 C CA . GLU A 1 379 ? -29.419 -1.337 -36.855 1.00 24.36 379 GLU A CA 1
ATOM 2772 C C . GLU A 1 379 ? -28.764 -0.416 -35.810 1.00 24.36 379 GLU A C 1
ATOM 2774 O O . GLU A 1 379 ? -28.443 -0.850 -34.717 1.00 24.36 379 GLU A O 1
ATOM 2779 N N . SER A 1 380 ? -28.425 0.846 -36.076 1.00 25.22 380 SER A N 1
ATOM 2780 C CA . SER A 1 380 ? -28.837 1.773 -37.133 1.00 25.22 380 SER A CA 1
ATOM 2781 C C . SER A 1 380 ? -27.808 2.905 -37.264 1.00 25.22 380 SER A C 1
ATOM 2783 O O . SER A 1 380 ? -27.366 3.469 -36.264 1.00 25.22 380 SER A O 1
ATOM 2785 N N . ALA A 1 381 ? -27.478 3.266 -38.501 1.00 24.23 381 ALA A N 1
ATOM 2786 C CA . ALA A 1 381 ? -26.812 4.515 -38.852 1.00 24.23 381 ALA A CA 1
ATOM 2787 C C . ALA A 1 381 ? -27.797 5.688 -38.766 1.00 24.23 381 ALA A C 1
ATOM 2789 O O . ALA A 1 381 ? -28.930 5.510 -39.195 1.00 24.23 381 ALA A O 1
ATOM 2790 N N . TRP A 1 382 ? -27.344 6.876 -38.346 1.00 22.09 382 TRP A N 1
ATOM 2791 C CA . TRP A 1 382 ? -27.808 8.157 -38.901 1.00 22.09 382 TRP A CA 1
ATOM 2792 C C . TRP A 1 382 ? -26.662 9.193 -38.951 1.00 22.09 382 TRP A C 1
ATOM 2794 O O . TRP A 1 382 ? -25.741 9.110 -38.136 1.00 22.09 382 TRP A O 1
ATOM 2804 N N . PRO A 1 383 ? -26.686 10.136 -39.918 1.00 30.09 383 PRO A N 1
ATOM 2805 C CA . PRO A 1 383 ? -25.524 10.897 -40.381 1.00 30.09 383 PRO A CA 1
ATOM 2806 C C . PRO A 1 383 ? -25.658 12.418 -40.190 1.00 30.09 383 PRO A C 1
ATOM 2808 O O . PRO A 1 383 ? -26.762 12.947 -40.172 1.00 30.09 383 PRO A O 1
ATOM 2811 N N . SER A 1 384 ? -24.531 13.137 -40.187 1.00 25.64 384 SER A N 1
ATOM 2812 C CA . SER A 1 384 ? -24.399 14.566 -40.556 1.00 25.64 384 SER A CA 1
ATOM 2813 C C . SER A 1 384 ? -23.034 15.065 -40.076 1.00 25.64 384 SER A C 1
ATOM 2815 O O . SER A 1 384 ? -22.617 14.668 -38.999 1.00 25.64 384 SER A O 1
ATOM 2817 N N . ARG A 1 385 ? -22.287 15.981 -40.688 1.00 23.28 385 ARG A N 1
ATOM 2818 C CA . ARG A 1 385 ? -22.272 16.728 -41.955 1.00 23.28 385 ARG A CA 1
ATOM 2819 C C . ARG A 1 385 ? -21.012 17.596 -41.810 1.00 23.28 385 ARG A C 1
ATOM 2821 O O . ARG A 1 385 ? -20.774 18.141 -40.735 1.00 23.28 385 ARG A O 1
ATOM 2828 N N . CYS A 1 386 ? -20.227 17.747 -42.870 1.00 23.00 386 CYS A N 1
ATOM 2829 C CA . CYS A 1 386 ? -19.176 18.758 -42.928 1.00 23.00 386 CYS A CA 1
ATOM 2830 C C . CYS A 1 386 ? -19.765 20.175 -42.864 1.00 23.00 386 CYS A C 1
ATOM 2832 O O . CYS A 1 386 ? -20.758 20.463 -43.532 1.00 23.00 386 CYS A O 1
ATOM 2834 N N . SER A 1 387 ? -19.069 21.083 -42.182 1.00 25.91 387 SER A N 1
ATOM 2835 C CA . SER A 1 387 ? -19.080 22.504 -42.530 1.00 25.91 387 SER A CA 1
ATOM 2836 C C . SER A 1 387 ? -17.693 23.110 -42.333 1.00 25.91 387 SER A C 1
ATOM 2838 O O . SER A 1 387 ? -17.105 23.060 -41.256 1.00 25.91 387 SER A O 1
ATOM 2840 N N . SER A 1 388 ? -17.207 23.665 -43.433 1.00 25.77 388 SER A N 1
ATOM 2841 C CA . SER A 1 388 ? -16.002 24.455 -43.650 1.00 25.77 388 SER A CA 1
ATOM 2842 C C . SER A 1 388 ? -15.879 25.694 -42.754 1.00 25.77 388 SER A C 1
ATOM 2844 O O . SER A 1 388 ? -16.842 26.445 -42.614 1.00 25.77 388 SER A O 1
ATOM 2846 N N . GLY A 1 389 ? -1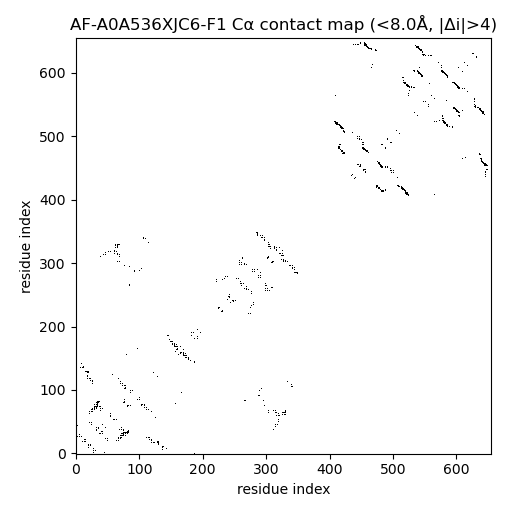4.660 25.996 -42.301 1.00 24.88 389 GLY A N 1
ATOM 2847 C CA . GLY A 1 389 ? -14.271 27.291 -41.736 1.00 24.88 389 GLY A CA 1
ATOM 2848 C C . GLY A 1 389 ? -12.763 27.509 -41.896 1.00 24.88 389 GLY A C 1
ATOM 2849 O O . GLY A 1 389 ? -11.976 26.629 -41.572 1.00 24.88 389 GLY A O 1
ATOM 2850 N N . ARG A 1 390 ? -12.378 28.641 -42.492 1.00 25.55 390 ARG A N 1
ATOM 2851 C CA . ARG A 1 390 ? -11.047 28.960 -43.044 1.00 25.55 390 ARG A CA 1
ATOM 2852 C C . ARG A 1 390 ? -9.971 29.209 -41.976 1.00 25.55 390 ARG A C 1
ATOM 2854 O O . ARG A 1 390 ? -10.256 29.749 -40.914 1.00 25.55 390 ARG A O 1
ATOM 2861 N N . ARG A 1 391 ? -8.722 28.892 -42.344 1.00 25.98 391 ARG A N 1
ATOM 2862 C CA . ARG A 1 391 ? -7.462 29.308 -41.692 1.00 25.98 391 ARG A CA 1
ATOM 2863 C C . ARG A 1 391 ? -7.205 30.818 -41.843 1.00 25.98 391 ARG A C 1
ATOM 2865 O O . ARG A 1 391 ? -7.655 31.398 -42.833 1.00 25.98 391 ARG A O 1
ATOM 2872 N N . PRO A 1 392 ? -6.294 31.377 -41.029 1.00 27.36 392 PRO A N 1
ATOM 2873 C CA . PRO A 1 392 ? -5.285 32.312 -41.499 1.00 27.36 392 PRO A CA 1
ATOM 2874 C C . PRO A 1 392 ? -3.883 31.677 -41.526 1.00 27.36 392 PRO A C 1
ATOM 2876 O O . PRO A 1 392 ? -3.553 30.759 -40.779 1.00 27.36 392 PRO A O 1
ATOM 2879 N N . SER A 1 393 ? -3.098 32.173 -42.473 1.00 25.34 393 SER A N 1
ATOM 2880 C CA . SER A 1 393 ? -1.764 31.778 -42.922 1.00 25.34 393 SER A CA 1
ATOM 2881 C C . SER A 1 393 ? -0.620 32.147 -41.973 1.00 25.34 393 SER A C 1
ATOM 2883 O O . SER A 1 393 ? -0.592 33.267 -41.470 1.00 25.34 393 SER A O 1
ATOM 2885 N N . ALA A 1 394 ? 0.402 31.290 -41.895 1.00 27.06 394 ALA A N 1
ATOM 2886 C CA . ALA A 1 394 ? 1.782 31.698 -41.632 1.00 27.06 394 ALA A CA 1
ATOM 2887 C C . ALA A 1 394 ? 2.765 30.701 -42.276 1.00 27.06 394 ALA A C 1
ATOM 2889 O O . ALA A 1 394 ? 2.648 29.501 -42.052 1.00 27.06 394 ALA A O 1
ATOM 2890 N N . GLY A 1 395 ? 3.708 31.232 -43.062 1.00 25.50 395 GLY A N 1
ATOM 2891 C CA . GLY A 1 395 ? 5.018 30.635 -43.356 1.00 25.50 395 GLY A CA 1
ATOM 2892 C C . GLY A 1 395 ? 5.044 29.422 -44.282 1.00 25.50 395 GLY A C 1
ATOM 2893 O O . GLY A 1 395 ? 4.928 28.289 -43.831 1.00 25.50 395 GLY A O 1
ATOM 2894 N N . GLY A 1 396 ? 5.269 29.659 -45.576 1.00 24.55 396 GLY A N 1
ATOM 2895 C CA . GLY A 1 396 ? 5.638 28.608 -46.518 1.00 24.55 396 GLY A CA 1
ATOM 2896 C C . GLY A 1 396 ? 7.053 28.084 -46.263 1.00 24.55 396 GLY A C 1
ATOM 2897 O O . GLY A 1 396 ? 7.988 28.864 -46.103 1.00 24.55 396 GLY A O 1
ATOM 2898 N N . LEU A 1 397 ? 7.192 26.762 -46.284 1.00 28.05 397 LEU A N 1
ATOM 2899 C CA . LEU A 1 397 ? 8.420 26.053 -46.621 1.00 28.05 397 LEU A CA 1
ATOM 2900 C C . LEU A 1 397 ? 8.043 25.060 -47.725 1.00 28.05 397 LEU A C 1
ATOM 2902 O O . LEU A 1 397 ? 7.085 24.298 -47.589 1.00 28.05 397 LEU A O 1
ATOM 2906 N N . SER A 1 398 ? 8.739 25.184 -48.852 1.00 27.14 398 SER A N 1
ATOM 2907 C CA . SER A 1 398 ? 8.633 24.363 -50.061 1.00 27.14 398 SER A CA 1
ATOM 2908 C C . SER A 1 398 ? 8.844 22.865 -49.769 1.00 27.14 398 SER A C 1
ATOM 2910 O O . SER A 1 398 ? 9.435 22.529 -48.742 1.00 27.14 398 SER A O 1
ATOM 2912 N N . PRO A 1 399 ? 8.381 21.950 -50.643 1.00 29.20 399 PRO A N 1
ATOM 2913 C CA . PRO A 1 399 ? 8.538 20.516 -50.415 1.00 29.20 399 PRO A CA 1
ATOM 2914 C C . PRO A 1 399 ? 10.010 20.118 -50.613 1.00 29.20 399 PRO A C 1
ATOM 2916 O O . PRO A 1 399 ? 10.620 20.602 -51.568 1.00 29.20 399 PRO A O 1
ATOM 2919 N N . PRO A 1 400 ? 10.601 19.244 -49.781 1.00 35.44 400 PRO A N 1
ATOM 2920 C CA . PRO A 1 400 ? 11.901 18.684 -50.101 1.00 35.44 400 PRO A CA 1
ATOM 2921 C C . PRO A 1 400 ? 11.698 17.531 -51.089 1.00 35.44 400 PRO A C 1
ATOM 2923 O O . PRO A 1 400 ? 11.177 16.472 -50.736 1.00 35.44 400 PRO A O 1
ATOM 2926 N N . GLY A 1 401 ? 12.068 17.785 -52.341 1.00 28.44 401 GLY A N 1
ATOM 2927 C CA . GLY A 1 401 ? 12.584 16.755 -53.228 1.00 28.44 401 GLY A CA 1
ATOM 2928 C C . GLY A 1 401 ? 14.091 16.622 -53.008 1.00 28.44 401 GLY A C 1
ATOM 2929 O O . GLY A 1 401 ? 14.772 17.627 -52.817 1.00 28.44 401 GLY A O 1
ATOM 2930 N N . ASP A 1 402 ? 14.532 15.370 -53.052 1.00 30.62 402 ASP A N 1
ATOM 2931 C CA . ASP A 1 402 ? 15.840 14.886 -53.494 1.00 30.62 402 ASP A CA 1
ATOM 2932 C C . ASP A 1 402 ? 17.072 15.146 -52.598 1.00 30.62 402 ASP A C 1
ATOM 2934 O O . ASP A 1 402 ? 17.668 16.217 -52.575 1.00 30.62 402 ASP A O 1
ATOM 2938 N N . GLU A 1 403 ? 17.431 14.069 -51.883 1.00 36.06 403 GLU A N 1
ATOM 2939 C CA . GLU A 1 403 ? 18.768 13.626 -51.448 1.00 36.06 403 GLU A CA 1
ATOM 2940 C C . GLU A 1 403 ? 19.801 14.691 -51.024 1.00 36.06 403 GLU A C 1
ATOM 2942 O O . GLU A 1 403 ? 20.587 15.194 -51.826 1.00 36.06 403 GLU A O 1
ATOM 2947 N N . GLU A 1 404 ? 19.925 14.903 -49.706 1.00 26.41 404 GLU A N 1
ATOM 2948 C CA . GLU A 1 404 ? 21.176 15.384 -49.106 1.00 26.41 404 GLU A CA 1
ATOM 2949 C C . GLU A 1 404 ? 22.115 14.195 -48.792 1.00 26.41 404 GLU A C 1
ATOM 2951 O O . GLU A 1 404 ? 21.705 13.241 -48.120 1.00 26.41 404 GLU A O 1
ATOM 2956 N N . PRO A 1 405 ? 23.392 14.229 -49.218 1.00 34.38 405 PRO A N 1
ATOM 2957 C CA . PRO A 1 405 ? 24.353 13.163 -48.956 1.00 34.38 405 PRO A CA 1
ATOM 2958 C C . PRO A 1 405 ? 24.882 13.261 -47.515 1.00 34.38 405 PRO A C 1
ATOM 2960 O O . PRO A 1 405 ? 25.686 14.138 -47.200 1.00 34.38 405 PRO A O 1
ATOM 2963 N N . GLY A 1 406 ? 24.462 12.350 -46.625 1.00 35.34 406 GLY A N 1
ATOM 2964 C CA . GLY A 1 406 ? 25.078 12.253 -45.292 1.00 35.34 406 GLY A CA 1
ATOM 2965 C C . GLY A 1 406 ? 24.418 11.374 -44.222 1.00 35.34 406 GLY A C 1
ATOM 2966 O O . GLY A 1 406 ? 25.072 11.083 -43.216 1.00 35.34 406 GLY A O 1
ATOM 2967 N N . SER A 1 407 ? 23.173 10.909 -44.375 1.00 40.50 407 SER A N 1
ATOM 2968 C CA . SER A 1 407 ? 22.570 9.997 -43.388 1.00 40.50 407 SER A CA 1
ATOM 2969 C C . SER A 1 407 ? 22.830 8.526 -43.755 1.00 40.50 407 SER A C 1
ATOM 2971 O O . SER A 1 407 ? 22.102 7.910 -44.519 1.00 40.50 407 SER A O 1
ATOM 2973 N N . MET A 1 408 ? 23.873 7.920 -43.173 1.00 57.25 408 MET A N 1
ATOM 2974 C CA . MET A 1 408 ? 24.136 6.462 -43.245 1.00 57.25 408 MET A CA 1
ATOM 2975 C C . MET A 1 408 ? 23.117 5.612 -42.443 1.00 57.25 408 MET A C 1
ATOM 2977 O O . MET A 1 408 ? 23.491 4.613 -41.840 1.00 57.25 408 MET A O 1
ATOM 2981 N N . VAL A 1 409 ? 21.852 6.034 -42.349 1.00 72.62 409 VAL A N 1
ATOM 2982 C CA . VAL A 1 409 ? 20.790 5.298 -41.644 1.00 72.62 409 VAL A CA 1
ATOM 2983 C C . VAL A 1 409 ? 19.770 4.833 -42.674 1.00 72.62 409 VAL A C 1
ATOM 2985 O O . VAL A 1 409 ? 19.121 5.650 -43.325 1.00 72.62 409 VAL A O 1
ATOM 2988 N N . HIS A 1 410 ? 19.621 3.520 -42.825 1.00 82.81 410 HIS A N 1
ATOM 2989 C CA . HIS A 1 410 ? 18.791 2.934 -43.874 1.00 82.81 410 HIS A CA 1
ATOM 2990 C C . HIS A 1 410 ? 17.414 2.561 -43.326 1.00 82.81 410 HIS A C 1
ATOM 2992 O O . HIS A 1 410 ? 17.301 1.771 -42.389 1.00 82.81 410 HIS A O 1
ATOM 2998 N N . LYS A 1 411 ? 16.350 3.123 -43.912 1.00 86.75 411 LYS A N 1
ATOM 2999 C CA . LYS A 1 411 ? 14.975 2.698 -43.617 1.00 86.75 411 LYS A CA 1
ATOM 3000 C C . LYS A 1 411 ? 14.738 1.319 -44.237 1.00 86.75 411 LYS A C 1
ATOM 3002 O O . LYS A 1 411 ? 14.959 1.157 -45.434 1.00 86.75 411 LYS A O 1
ATOM 3007 N N . ALA A 1 412 ? 14.259 0.359 -43.451 1.00 84.25 412 ALA A N 1
ATOM 3008 C CA . ALA A 1 412 ? 13.798 -0.915 -43.989 1.00 84.25 412 ALA A CA 1
ATOM 3009 C C . ALA A 1 412 ? 12.491 -0.721 -44.776 1.00 84.25 412 ALA A C 1
ATOM 3011 O O . ALA A 1 412 ? 11.638 0.092 -44.403 1.00 84.25 412 ALA A O 1
ATOM 3012 N N . GLU A 1 413 ? 12.325 -1.466 -45.867 1.00 82.50 413 GLU A N 1
ATOM 3013 C CA . GLU A 1 413 ? 11.075 -1.454 -46.624 1.00 82.50 413 GLU A CA 1
ATOM 3014 C C . GLU A 1 413 ? 9.945 -2.118 -45.822 1.00 82.50 413 GLU A C 1
ATOM 3016 O O . GLU A 1 413 ? 10.138 -3.138 -45.160 1.00 82.50 413 GLU A O 1
ATOM 3021 N N . GLY A 1 414 ? 8.747 -1.534 -45.894 1.00 89.12 414 GLY A N 1
ATOM 3022 C CA . GLY A 1 414 ? 7.547 -2.080 -45.264 1.00 89.12 414 GLY A CA 1
ATOM 3023 C C . GLY A 1 414 ? 7.281 -1.606 -43.832 1.00 89.12 414 GLY A C 1
ATOM 3024 O O . GLY A 1 414 ? 7.686 -0.520 -43.417 1.00 89.12 414 GLY A O 1
ATOM 3025 N N . VAL A 1 415 ? 6.497 -2.401 -43.097 1.00 92.38 415 VAL A N 1
ATOM 3026 C CA . VAL A 1 415 ? 6.013 -2.110 -41.739 1.00 92.38 415 VAL A CA 1
ATOM 3027 C C . VAL A 1 415 ? 6.260 -3.303 -40.827 1.00 92.38 415 VAL A C 1
ATOM 3029 O O . VAL A 1 415 ? 5.994 -4.453 -41.183 1.00 92.38 415 VAL A O 1
ATOM 3032 N N . LYS A 1 416 ? 6.694 -3.013 -39.601 1.00 94.31 416 LYS A N 1
ATOM 3033 C CA . LYS A 1 416 ? 6.939 -3.995 -38.548 1.00 94.31 416 LYS A CA 1
ATOM 3034 C C . LYS A 1 416 ? 5.874 -3.880 -37.461 1.00 94.31 416 LYS A C 1
ATOM 3036 O O . LYS A 1 416 ? 5.705 -2.822 -36.859 1.00 94.31 416 LYS A O 1
ATOM 3041 N N . ILE A 1 417 ? 5.157 -4.964 -37.175 1.00 93.62 417 ILE A N 1
ATOM 3042 C CA . ILE A 1 417 ? 4.343 -5.075 -35.962 1.00 93.62 417 ILE A CA 1
ATOM 3043 C C . ILE A 1 417 ? 5.205 -5.701 -34.878 1.00 93.62 417 ILE A C 1
ATOM 3045 O O . ILE A 1 417 ? 5.643 -6.842 -35.009 1.00 93.62 417 ILE A O 1
ATOM 3049 N N . ILE A 1 418 ? 5.404 -4.968 -33.792 1.00 94.62 418 ILE A N 1
ATOM 3050 C CA . ILE A 1 418 ? 6.152 -5.423 -32.629 1.00 94.62 418 ILE A CA 1
ATOM 3051 C C . ILE A 1 418 ? 5.168 -5.662 -31.500 1.00 94.62 418 ILE A C 1
ATOM 3053 O O . ILE A 1 418 ? 4.407 -4.762 -31.146 1.00 94.62 418 ILE A O 1
ATOM 3057 N N . ARG A 1 419 ? 5.204 -6.854 -30.910 1.00 92.94 419 ARG A N 1
ATOM 3058 C CA . ARG A 1 419 ? 4.410 -7.190 -29.730 1.00 92.94 419 ARG A CA 1
ATOM 3059 C C . ARG A 1 419 ? 5.304 -7.783 -28.653 1.00 92.94 419 ARG A C 1
ATOM 3061 O O . ARG A 1 419 ? 6.006 -8.765 -28.891 1.00 92.94 419 ARG A O 1
ATOM 3068 N N . LEU A 1 420 ? 5.257 -7.197 -27.462 1.00 92.94 420 LEU A N 1
ATOM 3069 C CA . LEU A 1 420 ? 5.911 -7.755 -26.281 1.00 92.94 420 LEU A CA 1
ATOM 3070 C C . LEU A 1 420 ? 5.051 -8.877 -25.699 1.00 92.94 420 LEU A C 1
ATOM 3072 O O . LEU A 1 420 ? 3.821 -8.800 -25.699 1.00 92.94 420 LEU A O 1
ATOM 3076 N N . VAL A 1 421 ? 5.703 -9.937 -25.233 1.00 92.94 421 VAL A N 1
ATOM 3077 C CA . VAL A 1 421 ? 5.057 -11.205 -24.893 1.00 92.94 421 VAL A CA 1
ATOM 3078 C C . VAL A 1 421 ? 5.413 -11.597 -23.466 1.00 92.94 421 VAL A C 1
ATOM 3080 O O . VAL A 1 421 ? 6.582 -11.779 -23.125 1.00 92.94 421 VAL A O 1
ATOM 3083 N N . LYS A 1 422 ? 4.390 -11.754 -22.623 1.00 92.56 422 LYS A N 1
ATOM 3084 C CA . LYS A 1 422 ? 4.512 -12.372 -21.302 1.00 92.56 422 LYS A CA 1
ATOM 3085 C C . LYS A 1 422 ? 4.161 -13.849 -21.407 1.00 92.56 422 LYS A C 1
ATOM 3087 O O . LYS A 1 422 ? 3.122 -14.185 -21.972 1.00 92.56 422 LYS A O 1
ATOM 3092 N N . ARG A 1 423 ? 4.985 -14.735 -20.849 1.00 92.94 423 ARG A N 1
ATOM 3093 C CA . ARG A 1 423 ? 4.620 -16.156 -20.762 1.00 92.94 423 ARG A CA 1
ATOM 3094 C C . ARG A 1 423 ? 3.494 -16.351 -19.747 1.00 92.94 423 ARG A C 1
ATOM 3096 O O . ARG A 1 423 ? 3.422 -15.627 -18.754 1.00 92.94 423 ARG A O 1
ATOM 3103 N N . ARG A 1 424 ? 2.663 -17.375 -19.925 1.00 91.69 424 ARG A N 1
ATOM 3104 C CA . ARG A 1 424 ? 1.712 -17.764 -18.877 1.00 91.69 424 ARG A CA 1
ATOM 3105 C C . ARG A 1 424 ? 2.431 -18.159 -17.587 1.00 91.69 424 ARG A C 1
ATOM 3107 O O . ARG A 1 424 ? 3.493 -18.779 -17.614 1.00 91.69 424 ARG A O 1
ATOM 3114 N N . ALA A 1 425 ? 1.816 -17.833 -16.452 1.00 86.31 425 ALA A N 1
ATOM 3115 C CA . ALA A 1 425 ? 2.403 -18.040 -15.130 1.00 86.31 425 ALA A CA 1
ATOM 3116 C C . ALA A 1 425 ? 2.695 -19.517 -14.788 1.00 86.31 425 ALA A C 1
ATOM 3118 O O . ALA A 1 425 ? 3.538 -19.782 -13.935 1.00 86.31 425 ALA A O 1
ATOM 3119 N N . ASP A 1 426 ? 2.023 -20.470 -15.442 1.00 90.69 426 ASP A N 1
ATOM 3120 C CA . ASP A 1 426 ? 2.218 -21.911 -15.258 1.00 90.69 426 ASP A CA 1
ATOM 3121 C C . ASP A 1 426 ? 3.394 -22.497 -16.059 1.00 90.69 426 ASP A C 1
ATOM 3123 O O . ASP A 1 426 ? 3.731 -23.667 -15.875 1.00 90.69 426 ASP A O 1
ATOM 3127 N N . LEU A 1 427 ? 4.048 -21.702 -16.914 1.00 89.94 427 LEU A N 1
ATOM 3128 C CA . LEU A 1 427 ? 5.162 -22.143 -17.750 1.00 89.94 427 LEU A CA 1
ATOM 3129 C C . LEU A 1 427 ? 6.509 -21.616 -17.246 1.00 89.94 427 LEU A C 1
ATOM 3131 O O . LEU A 1 427 ? 6.686 -20.434 -16.940 1.00 89.94 427 LEU A O 1
ATOM 3135 N N . THR A 1 428 ? 7.511 -22.493 -17.236 1.00 92.31 428 THR A N 1
ATOM 3136 C CA . THR A 1 428 ? 8.919 -22.088 -17.099 1.00 92.31 428 THR A CA 1
ATOM 3137 C C . THR A 1 428 ? 9.429 -21.418 -18.382 1.00 92.31 428 THR A C 1
ATOM 3139 O O . THR A 1 428 ? 8.811 -21.518 -19.440 1.00 92.31 428 THR A O 1
ATOM 3142 N N . LEU A 1 429 ? 10.590 -20.750 -18.326 1.00 89.81 429 LEU A N 1
ATOM 3143 C CA . LEU A 1 429 ? 11.155 -20.059 -19.499 1.00 89.81 429 LEU A CA 1
ATOM 3144 C C . LEU A 1 429 ? 11.539 -21.057 -20.589 1.00 89.81 429 LEU A C 1
ATOM 3146 O O . LEU A 1 429 ? 11.316 -20.803 -21.765 1.00 89.81 429 LEU A O 1
ATOM 3150 N N . ALA A 1 430 ? 12.066 -22.210 -20.175 1.00 90.88 430 ALA A N 1
ATOM 3151 C CA . ALA A 1 430 ? 12.412 -23.304 -21.067 1.00 90.88 430 ALA A CA 1
ATOM 3152 C C . ALA A 1 430 ? 11.169 -23.890 -21.749 1.00 90.88 430 ALA A C 1
ATOM 3154 O O . ALA A 1 430 ? 11.180 -24.059 -22.959 1.00 90.88 430 ALA A O 1
ATOM 3155 N N . GLN A 1 431 ? 10.084 -24.132 -21.003 1.00 94.19 431 GLN A N 1
ATOM 3156 C CA . GLN A 1 431 ? 8.822 -24.613 -21.583 1.00 94.19 431 GLN A CA 1
ATOM 3157 C C . GLN A 1 431 ? 8.185 -23.582 -22.518 1.00 94.19 431 GLN A C 1
ATOM 3159 O O . GLN A 1 431 ? 7.676 -23.945 -23.569 1.00 94.19 431 GLN A O 1
ATOM 3164 N N . PHE A 1 432 ? 8.232 -22.298 -22.156 1.00 94.56 432 PHE A N 1
ATOM 3165 C CA . PHE A 1 432 ? 7.774 -21.203 -23.009 1.00 94.56 432 PHE A CA 1
ATOM 3166 C C . PHE A 1 432 ? 8.565 -21.145 -24.323 1.00 94.56 432 PHE A C 1
ATOM 3168 O O . PHE A 1 432 ? 7.970 -21.096 -25.397 1.00 94.56 432 PHE A O 1
ATOM 3175 N N . LYS A 1 433 ? 9.900 -21.209 -24.233 1.00 94.31 433 LYS A N 1
ATOM 3176 C CA . LYS A 1 433 ? 10.805 -21.243 -25.386 1.00 94.31 433 LYS A CA 1
ATOM 3177 C C . LYS A 1 433 ? 10.534 -22.452 -26.277 1.00 94.31 433 LYS A C 1
ATOM 3179 O O . LYS A 1 433 ? 10.368 -22.294 -27.481 1.00 94.31 433 LYS A O 1
ATOM 3184 N N . ASP A 1 434 ? 10.469 -23.639 -25.684 1.00 95.00 434 ASP A N 1
ATOM 3185 C CA . ASP A 1 434 ? 10.207 -24.890 -26.392 1.00 95.00 434 ASP A CA 1
ATOM 3186 C C . ASP A 1 434 ? 8.849 -24.857 -27.100 1.00 95.00 434 ASP A C 1
ATOM 3188 O O . ASP A 1 434 ? 8.774 -25.118 -28.299 1.00 95.00 434 ASP A O 1
ATOM 3192 N N . TYR A 1 435 ? 7.787 -24.441 -26.403 1.00 96.12 435 TYR A N 1
ATOM 3193 C CA . TYR A 1 435 ? 6.451 -24.341 -26.986 1.00 96.12 435 TYR A CA 1
ATOM 3194 C C . TYR A 1 435 ? 6.423 -23.370 -28.168 1.00 96.12 435 TYR A C 1
ATOM 3196 O O . TYR A 1 435 ? 5.893 -23.707 -29.230 1.00 96.12 435 TYR A O 1
ATOM 3204 N N . TRP A 1 436 ? 7.019 -22.182 -28.011 1.00 96.31 436 TRP A N 1
ATOM 3205 C CA . TRP A 1 436 ? 7.054 -21.190 -29.081 1.00 96.31 436 TRP A CA 1
ATOM 3206 C C . TRP A 1 436 ? 7.788 -21.745 -30.306 1.00 96.31 436 TRP A C 1
ATOM 3208 O O . TRP A 1 436 ? 7.231 -21.785 -31.401 1.00 96.31 436 TRP A O 1
ATOM 3218 N N . LEU A 1 437 ? 9.008 -22.255 -30.125 1.00 94.62 437 LEU A N 1
ATOM 3219 C CA . LEU A 1 437 ? 9.860 -22.664 -31.242 1.00 94.62 437 LEU A CA 1
ATOM 3220 C C . LEU A 1 437 ? 9.425 -23.975 -31.917 1.00 94.62 437 LEU A C 1
ATOM 3222 O O . LEU A 1 437 ? 9.770 -24.191 -33.077 1.00 94.62 437 LEU A O 1
ATOM 3226 N N . THR A 1 438 ? 8.680 -24.850 -31.231 1.00 92.94 438 THR A N 1
ATOM 3227 C CA . THR A 1 438 ? 8.301 -26.174 -31.768 1.00 92.94 438 THR A CA 1
ATOM 3228 C C . THR A 1 438 ? 6.839 -26.277 -32.195 1.00 92.94 438 THR A C 1
ATOM 3230 O O . THR A 1 438 ? 6.540 -26.948 -33.183 1.00 92.94 438 THR A O 1
ATOM 3233 N N . ARG A 1 439 ? 5.912 -25.639 -31.467 1.00 93.94 439 ARG A N 1
ATOM 3234 C CA . ARG A 1 439 ? 4.465 -25.710 -31.729 1.00 93.94 439 ARG A CA 1
ATOM 3235 C C . ARG A 1 439 ? 3.972 -24.441 -32.401 1.00 93.94 439 ARG A C 1
ATOM 3237 O O . ARG A 1 439 ? 3.448 -24.509 -33.511 1.00 93.94 439 ARG A O 1
ATOM 3244 N N . HIS A 1 440 ? 4.194 -23.294 -31.763 1.00 95.62 440 HIS A N 1
ATOM 3245 C CA . HIS A 1 440 ? 3.671 -22.022 -32.255 1.00 95.62 440 HIS A CA 1
ATOM 3246 C C . HIS A 1 440 ? 4.282 -21.615 -33.598 1.00 95.62 440 HIS A C 1
ATOM 3248 O O . HIS A 1 440 ? 3.571 -21.185 -34.508 1.00 95.62 440 HIS A O 1
ATOM 3254 N N . ALA A 1 441 ? 5.582 -21.868 -33.760 1.00 92.88 441 ALA A N 1
ATOM 3255 C CA . ALA A 1 441 ? 6.329 -21.617 -34.985 1.00 92.88 441 ALA A CA 1
ATOM 3256 C C . ALA A 1 441 ? 5.695 -22.258 -36.234 1.00 92.88 441 ALA A C 1
ATOM 3258 O O . ALA A 1 441 ? 5.802 -21.711 -37.330 1.00 92.88 441 ALA A O 1
ATOM 3259 N N . LEU A 1 442 ? 4.994 -23.393 -36.098 1.00 93.06 442 LEU A N 1
ATOM 3260 C CA . LEU A 1 442 ? 4.280 -24.028 -37.214 1.00 93.06 442 LEU A CA 1
ATOM 3261 C C . LEU A 1 442 ? 3.103 -23.171 -37.696 1.00 93.06 442 LEU A C 1
ATOM 3263 O O . LEU A 1 442 ? 2.858 -23.062 -38.898 1.00 93.06 442 LEU A O 1
ATOM 3267 N N . HIS A 1 443 ? 2.383 -22.542 -36.765 1.00 92.94 443 HIS A N 1
ATOM 3268 C CA . HIS A 1 443 ? 1.296 -21.626 -37.089 1.00 92.94 443 HIS A CA 1
ATOM 3269 C C . HIS A 1 443 ? 1.821 -20.316 -37.679 1.00 92.94 443 HIS A C 1
ATOM 3271 O O . HIS A 1 443 ? 1.223 -19.811 -38.627 1.00 92.94 443 HIS A O 1
ATOM 3277 N N . GLU A 1 444 ? 2.944 -19.805 -37.171 1.00 91.88 444 GLU A N 1
ATOM 3278 C CA . GLU A 1 444 ? 3.624 -18.624 -37.717 1.00 91.88 444 GLU A CA 1
ATOM 3279 C C . GLU A 1 444 ? 4.106 -18.873 -39.158 1.00 91.88 444 GLU A C 1
ATOM 3281 O O . GLU A 1 444 ? 3.799 -18.080 -40.044 1.00 91.88 444 GLU A O 1
ATOM 3286 N N . ARG A 1 445 ? 4.756 -20.011 -39.442 1.00 91.75 445 ARG A N 1
ATOM 3287 C CA . ARG A 1 445 ? 5.175 -20.393 -40.809 1.00 91.75 445 ARG A CA 1
ATOM 3288 C C . ARG A 1 445 ? 3.998 -20.549 -41.766 1.00 91.75 445 ARG A C 1
ATOM 3290 O O . ARG A 1 445 ? 4.022 -20.021 -42.872 1.00 91.75 445 ARG A O 1
ATOM 3297 N N . ARG A 1 446 ? 2.917 -21.190 -41.321 1.00 89.88 446 ARG A N 1
ATOM 3298 C CA . ARG A 1 446 ? 1.695 -21.290 -42.127 1.00 89.88 446 ARG A CA 1
ATOM 3299 C C . ARG A 1 446 ? 1.059 -19.920 -42.377 1.00 89.88 446 ARG A C 1
ATOM 3301 O O . ARG A 1 446 ? 0.526 -19.676 -43.458 1.00 89.88 446 ARG A O 1
ATOM 3308 N N . ALA A 1 447 ? 1.091 -19.021 -41.392 1.00 89.31 447 ALA A N 1
ATOM 3309 C CA . ALA A 1 447 ? 0.605 -17.655 -41.559 1.00 89.31 447 ALA A CA 1
ATOM 3310 C C . ALA A 1 447 ? 1.454 -16.889 -42.580 1.00 89.31 447 ALA A C 1
ATOM 3312 O O . ALA A 1 447 ? 0.888 -16.157 -43.388 1.00 89.31 447 ALA A O 1
ATOM 3313 N N . ILE A 1 448 ? 2.772 -17.107 -42.604 1.00 90.44 448 ILE A N 1
ATOM 3314 C CA . ILE A 1 448 ? 3.646 -16.604 -43.667 1.00 90.44 448 ILE A CA 1
ATOM 3315 C C . ILE A 1 448 ? 3.133 -17.120 -45.019 1.00 90.44 448 ILE A C 1
ATOM 3317 O O . ILE A 1 448 ? 2.722 -16.318 -45.845 1.00 90.44 448 ILE A O 1
ATOM 3321 N N . GLU A 1 449 ? 3.028 -18.428 -45.242 1.00 88.88 449 GLU A N 1
ATOM 3322 C CA . GLU A 1 449 ? 2.596 -19.000 -46.535 1.00 88.88 449 GLU A CA 1
ATOM 3323 C C . GLU A 1 449 ? 1.223 -18.506 -47.025 1.00 88.88 449 GLU A C 1
ATOM 3325 O O . GLU A 1 449 ? 1.010 -18.329 -48.222 1.00 88.88 449 GLU A O 1
ATOM 3330 N N . THR A 1 450 ? 0.284 -18.267 -46.106 1.00 87.00 450 THR A N 1
ATOM 3331 C CA . THR A 1 450 ? -1.132 -18.024 -46.436 1.00 87.00 450 THR A CA 1
ATOM 3332 C C . THR A 1 450 ? -1.574 -16.564 -46.351 1.00 87.00 450 THR A C 1
ATOM 3334 O O . THR A 1 450 ? -2.724 -16.257 -46.668 1.00 87.00 450 THR A O 1
ATOM 3337 N N . THR A 1 451 ? -0.701 -15.650 -45.919 1.00 89.25 451 THR A N 1
ATOM 3338 C CA . THR A 1 451 ? -1.034 -14.224 -45.756 1.00 89.25 451 THR A CA 1
ATOM 3339 C C . THR A 1 451 ? 0.060 -13.316 -46.322 1.00 89.25 451 THR A C 1
ATOM 3341 O O . THR A 1 451 ? 1.142 -13.796 -46.645 1.00 89.25 451 THR A O 1
ATOM 3344 N N . PRO A 1 452 ? -0.163 -11.994 -46.422 1.00 90.00 452 PRO A N 1
ATOM 3345 C CA . PRO A 1 452 ? 0.884 -11.031 -46.783 1.00 90.00 452 PRO A CA 1
ATOM 3346 C C . PRO A 1 452 ? 2.059 -10.901 -45.790 1.00 90.00 452 PRO A C 1
ATOM 3348 O O . PRO A 1 452 ? 2.961 -10.102 -46.024 1.00 90.00 452 PRO A O 1
ATOM 3351 N N . LEU A 1 453 ? 2.067 -11.652 -44.681 1.00 91.81 453 LEU A N 1
ATOM 3352 C CA . LEU A 1 453 ? 3.180 -11.700 -43.732 1.00 91.81 453 LEU A CA 1
ATOM 3353 C C . LEU A 1 453 ? 4.462 -12.175 -44.435 1.00 91.81 453 LEU A C 1
ATOM 3355 O O . LEU A 1 453 ? 4.475 -13.243 -45.049 1.00 91.81 453 LEU A O 1
ATOM 3359 N N . GLN A 1 454 ? 5.524 -11.374 -44.354 1.00 91.81 454 GLN A N 1
ATOM 3360 C CA . GLN A 1 454 ? 6.800 -11.635 -45.025 1.00 91.81 454 GLN A CA 1
ATOM 3361 C C . GLN A 1 454 ? 7.794 -12.323 -44.097 1.00 91.81 454 GLN A C 1
ATOM 3363 O O . GLN A 1 454 ? 8.390 -13.319 -44.486 1.00 91.81 454 GLN A O 1
ATOM 3368 N N . LYS A 1 455 ? 7.942 -11.840 -42.861 1.00 92.56 455 LYS A N 1
ATOM 3369 C CA . LYS A 1 455 ? 8.950 -12.356 -41.927 1.00 92.56 455 LYS A CA 1
ATOM 3370 C C . LYS A 1 455 ? 8.454 -12.369 -40.494 1.00 92.56 455 LYS A C 1
ATOM 3372 O O . LYS A 1 455 ? 7.857 -11.395 -40.030 1.00 92.56 455 LYS A O 1
ATOM 3377 N N . VAL A 1 456 ? 8.771 -13.441 -39.774 1.00 93.81 456 VAL A N 1
ATOM 3378 C CA . VAL A 1 456 ? 8.493 -13.587 -38.342 1.00 93.81 456 VAL A CA 1
ATOM 3379 C C . VAL A 1 456 ? 9.789 -13.789 -37.579 1.00 93.81 456 VAL A C 1
ATOM 3381 O O . VAL A 1 456 ? 10.555 -14.715 -37.850 1.00 93.81 456 VAL A O 1
ATOM 3384 N N . VAL A 1 457 ? 10.007 -12.927 -36.592 1.00 94.06 457 VAL A N 1
ATOM 3385 C CA . VAL A 1 457 ? 11.157 -12.982 -35.695 1.00 94.06 457 VAL A CA 1
ATOM 3386 C C . VAL A 1 457 ? 10.660 -13.104 -34.261 1.00 94.06 457 VAL A C 1
ATOM 3388 O O . VAL A 1 457 ? 9.979 -12.213 -33.751 1.00 94.06 457 VAL A O 1
ATOM 3391 N N . ALA A 1 458 ? 11.018 -14.202 -33.602 1.00 95.00 458 ALA A N 1
ATOM 3392 C CA . ALA A 1 458 ? 10.752 -14.431 -32.190 1.00 95.00 458 ALA A CA 1
ATOM 3393 C C . ALA A 1 458 ? 12.014 -14.117 -31.382 1.00 95.00 458 ALA A C 1
ATOM 3395 O O . ALA A 1 458 ? 13.084 -14.656 -31.636 1.00 95.00 458 ALA A O 1
ATOM 3396 N N . SER A 1 459 ? 11.901 -13.235 -30.397 1.00 95.31 459 SER A N 1
ATOM 3397 C CA . SER A 1 459 ? 12.992 -12.876 -29.490 1.00 95.31 459 SER A CA 1
ATOM 3398 C C . SER A 1 459 ? 12.631 -13.355 -28.096 1.00 95.31 459 SER A C 1
ATOM 3400 O O . SER A 1 459 ? 11.675 -12.858 -27.508 1.00 95.31 459 SER A O 1
ATOM 3402 N N . ILE A 1 460 ? 13.359 -14.333 -27.572 1.00 94.00 460 ILE A N 1
ATOM 3403 C CA . ILE A 1 460 ? 13.005 -15.026 -26.331 1.00 94.00 460 ILE A CA 1
ATOM 3404 C C . ILE A 1 460 ? 14.017 -14.651 -25.256 1.00 94.00 460 ILE A C 1
ATOM 3406 O O . ILE A 1 460 ? 15.221 -14.698 -25.502 1.00 94.00 460 ILE A O 1
ATOM 3410 N N . ALA A 1 461 ? 13.538 -14.270 -24.071 1.00 91.56 461 ALA A N 1
ATOM 3411 C CA . ALA A 1 461 ? 14.404 -13.873 -22.971 1.00 91.56 461 ALA A CA 1
ATOM 3412 C C . ALA A 1 461 ? 15.403 -14.984 -22.619 1.00 91.56 461 ALA A C 1
ATOM 3414 O O . ALA A 1 461 ? 15.039 -16.158 -22.540 1.00 91.56 461 ALA A O 1
ATOM 3415 N N . THR A 1 462 ? 16.652 -14.613 -22.344 1.00 86.25 462 THR A N 1
ATOM 3416 C CA . THR A 1 462 ? 17.672 -15.563 -21.865 1.00 86.25 462 THR A CA 1
ATOM 3417 C C . THR A 1 462 ? 17.575 -15.815 -20.361 1.00 86.25 462 THR A C 1
ATOM 3419 O O . THR A 1 462 ? 18.146 -16.774 -19.850 1.00 86.25 462 THR A O 1
ATOM 3422 N N . GLY A 1 463 ? 16.854 -14.953 -19.637 1.00 75.00 463 GLY A N 1
ATOM 3423 C CA . GLY A 1 463 ? 16.853 -14.918 -18.174 1.00 75.00 463 GLY A CA 1
ATOM 3424 C C . GLY A 1 463 ? 18.033 -14.139 -17.583 1.00 75.00 463 GLY A C 1
ATOM 3425 O O . GLY A 1 463 ? 18.056 -13.915 -16.374 1.00 75.00 463 GLY A O 1
ATOM 3426 N N . GLU A 1 464 ? 18.972 -13.674 -18.415 1.00 70.00 464 GLU A N 1
ATOM 3427 C CA . GLU A 1 464 ? 20.002 -12.725 -17.996 1.00 70.00 464 GLU A CA 1
ATOM 3428 C C . GLU A 1 464 ? 19.341 -11.395 -17.637 1.00 70.00 464 GLU A C 1
ATOM 3430 O O . GLU A 1 464 ? 18.698 -10.731 -18.456 1.00 70.00 464 GLU A O 1
ATOM 3435 N N . VAL A 1 465 ? 19.513 -10.991 -16.384 1.00 62.09 465 VAL A N 1
ATOM 3436 C CA . VAL A 1 465 ? 19.117 -9.667 -15.928 1.00 62.09 465 VAL A CA 1
ATOM 3437 C C . VAL A 1 465 ? 20.237 -8.723 -16.341 1.00 62.09 465 VAL A C 1
ATOM 3439 O O . VAL A 1 465 ? 21.315 -8.744 -15.748 1.00 62.09 465 VAL A O 1
ATOM 3442 N N . ALA A 1 466 ? 20.007 -7.899 -17.363 1.00 50.62 466 ALA A N 1
ATOM 3443 C CA . ALA A 1 466 ? 20.932 -6.822 -17.693 1.00 50.62 466 ALA A CA 1
ATOM 3444 C C . ALA A 1 466 ? 21.099 -5.902 -16.463 1.00 50.62 466 ALA A C 1
ATOM 3446 O O . ALA A 1 466 ? 20.234 -5.085 -16.163 1.00 50.62 466 ALA A O 1
ATOM 3447 N N . LEU A 1 467 ? 22.216 -6.080 -15.750 1.00 46.69 467 LEU A N 1
ATOM 3448 C CA . LEU A 1 467 ? 22.786 -5.199 -14.726 1.00 46.69 467 LEU A CA 1
ATOM 3449 C C . LEU A 1 467 ? 21.826 -4.752 -13.619 1.00 46.69 467 LEU A C 1
ATOM 3451 O O . LEU A 1 467 ? 21.414 -3.596 -13.556 1.00 46.69 467 LEU A O 1
ATOM 3455 N N . GLY A 1 468 ? 21.541 -5.662 -12.684 1.00 44.00 468 GLY A N 1
ATOM 3456 C CA . GLY A 1 468 ? 20.965 -5.298 -11.381 1.00 44.00 468 GLY A CA 1
ATOM 3457 C C . GLY A 1 468 ? 19.526 -4.772 -11.421 1.00 44.00 468 GLY A C 1
ATOM 3458 O O . GLY A 1 468 ? 19.083 -4.156 -10.453 1.00 44.00 468 GLY A O 1
ATOM 3459 N N . GLY A 1 469 ? 18.812 -4.992 -12.526 1.00 49.28 469 GLY A N 1
ATOM 3460 C CA . GLY A 1 469 ? 17.388 -4.699 -12.665 1.00 49.28 469 GLY A CA 1
ATOM 3461 C C . GLY A 1 469 ? 16.476 -5.751 -12.025 1.00 49.28 469 GLY A C 1
ATOM 3462 O O . GLY A 1 469 ? 16.908 -6.800 -11.551 1.00 49.28 469 GLY A O 1
ATOM 3463 N N . THR A 1 470 ? 15.180 -5.461 -12.016 1.00 54.88 470 THR A N 1
ATOM 3464 C CA . THR A 1 470 ? 14.120 -6.422 -11.692 1.00 54.88 470 THR A CA 1
ATOM 3465 C C . THR A 1 470 ? 13.950 -7.442 -12.826 1.00 54.88 470 THR A C 1
ATOM 3467 O O . THR A 1 470 ? 14.456 -7.252 -13.932 1.00 54.88 470 THR A O 1
ATOM 3470 N N . VAL A 1 471 ? 13.242 -8.548 -12.562 1.00 59.59 471 VAL A N 1
ATOM 3471 C CA . VAL A 1 471 ? 12.852 -9.509 -13.610 1.00 59.59 471 VAL A CA 1
ATOM 3472 C C . VAL A 1 471 ? 12.131 -8.744 -14.729 1.00 59.59 471 VAL A C 1
ATOM 3474 O O . VAL A 1 471 ? 11.188 -8.012 -14.412 1.00 59.59 471 VAL A O 1
ATOM 3477 N N . PRO A 1 472 ? 12.546 -8.878 -16.007 1.00 66.88 472 PRO A N 1
ATOM 3478 C CA . PRO A 1 472 ? 11.911 -8.163 -17.102 1.00 66.88 472 PRO A CA 1
ATOM 3479 C C . PRO A 1 472 ? 10.394 -8.396 -17.098 1.00 66.88 472 PRO A C 1
ATOM 3481 O O . PRO A 1 472 ? 9.945 -9.536 -16.918 1.00 66.88 472 PRO A O 1
ATOM 3484 N N . PRO A 1 473 ? 9.582 -7.342 -17.298 1.00 75.12 473 PRO A N 1
ATOM 3485 C CA . PRO A 1 473 ? 8.132 -7.483 -17.277 1.00 75.12 473 PRO A CA 1
ATOM 3486 C C . PRO A 1 473 ? 7.645 -8.433 -18.373 1.00 75.12 473 PRO A C 1
ATOM 3488 O O . PRO A 1 473 ? 6.629 -9.079 -18.174 1.00 75.12 473 PRO A O 1
ATOM 3491 N N . PHE A 1 474 ? 8.405 -8.625 -19.456 1.00 89.06 474 PHE A N 1
ATOM 3492 C CA . PHE A 1 474 ? 8.087 -9.523 -20.569 1.00 89.06 474 PHE A CA 1
ATOM 3493 C C . PHE A 1 474 ? 9.138 -10.625 -20.728 1.00 89.06 474 PHE A C 1
ATOM 3495 O O . PHE A 1 474 ? 10.311 -10.422 -20.425 1.00 89.06 474 PHE A O 1
ATOM 3502 N N . ASP A 1 475 ? 8.713 -11.787 -21.219 1.00 90.56 475 ASP A N 1
ATOM 3503 C CA . ASP A 1 475 ? 9.558 -12.976 -21.410 1.00 90.56 475 ASP A CA 1
ATOM 3504 C C . ASP A 1 475 ? 9.960 -13.176 -22.884 1.00 90.56 475 ASP A C 1
ATOM 3506 O O . ASP A 1 475 ? 10.743 -14.069 -23.209 1.00 90.56 475 ASP A O 1
ATOM 3510 N N . GLY A 1 476 ? 9.453 -12.330 -23.784 1.00 92.44 476 GLY A N 1
ATOM 3511 C CA . GLY A 1 476 ? 9.848 -12.290 -25.184 1.00 92.44 476 GLY A CA 1
ATOM 3512 C C . GLY A 1 476 ? 9.228 -11.132 -25.964 1.00 92.44 476 GLY A C 1
ATOM 3513 O O . GLY A 1 476 ? 8.501 -10.298 -25.424 1.00 92.44 476 GLY A O 1
ATOM 3514 N N . MET A 1 477 ? 9.520 -11.094 -27.258 1.00 94.62 477 MET A N 1
ATOM 3515 C CA . MET A 1 477 ? 8.990 -10.153 -28.240 1.00 94.62 477 MET A CA 1
ATOM 3516 C C . MET A 1 477 ? 8.803 -10.883 -29.567 1.00 94.62 477 MET A C 1
ATOM 3518 O O . MET A 1 477 ? 9.701 -11.599 -30.001 1.00 94.62 477 MET A O 1
ATOM 3522 N N . VAL A 1 478 ? 7.665 -10.678 -30.225 1.00 95.00 478 VAL A N 1
ATOM 3523 C CA . VAL A 1 478 ? 7.453 -11.094 -31.614 1.00 95.00 478 VAL A CA 1
ATOM 3524 C C . VAL A 1 478 ? 7.486 -9.873 -32.522 1.00 95.00 478 VAL A C 1
ATOM 3526 O O . VAL A 1 478 ? 6.886 -8.843 -32.205 1.00 95.00 478 VAL A O 1
ATOM 3529 N N . ALA A 1 479 ? 8.190 -9.990 -33.643 1.00 95.06 479 ALA A N 1
ATOM 3530 C CA . ALA A 1 479 ? 8.202 -9.003 -34.709 1.00 95.06 479 ALA A CA 1
ATOM 3531 C C . ALA A 1 479 ? 7.698 -9.631 -36.013 1.00 95.06 479 ALA A C 1
ATOM 3533 O O . ALA A 1 479 ? 8.270 -10.600 -36.515 1.00 95.06 479 ALA A O 1
ATOM 3534 N N . LEU A 1 480 ? 6.617 -9.065 -36.545 1.00 94.88 480 LEU A N 1
ATOM 3535 C CA . LEU A 1 480 ? 5.955 -9.483 -37.777 1.00 94.88 480 LEU A CA 1
ATOM 3536 C C . LEU A 1 480 ? 6.186 -8.411 -38.845 1.00 94.88 480 LEU A C 1
ATOM 3538 O O . LEU A 1 480 ? 5.823 -7.256 -38.625 1.00 94.88 480 LEU A O 1
ATOM 3542 N N . HIS A 1 481 ? 6.770 -8.773 -39.982 1.00 94.69 481 HIS A N 1
ATOM 3543 C CA . HIS A 1 481 ? 7.115 -7.830 -41.050 1.00 94.69 481 HIS A CA 1
ATOM 3544 C C . HIS A 1 481 ? 6.172 -7.996 -42.238 1.00 94.69 481 HIS A C 1
ATOM 3546 O O . HIS A 1 481 ? 5.848 -9.120 -42.634 1.00 94.69 481 HIS A O 1
ATOM 3552 N N . PHE A 1 482 ? 5.751 -6.871 -42.804 1.00 93.88 482 PHE A N 1
ATOM 3553 C CA . PHE A 1 482 ? 4.812 -6.785 -43.917 1.00 93.88 482 PHE A CA 1
ATOM 3554 C C . PHE A 1 482 ? 5.307 -5.767 -44.941 1.00 93.88 482 PHE A C 1
ATOM 3556 O O . PHE A 1 482 ? 5.913 -4.768 -44.561 1.00 93.88 482 PHE A O 1
ATOM 3563 N N . GLY A 1 483 ? 4.954 -5.955 -46.214 1.00 90.94 483 GLY A N 1
ATOM 3564 C CA . GLY A 1 483 ? 5.312 -5.005 -47.274 1.00 90.94 483 GLY A CA 1
ATOM 3565 C C . GLY A 1 483 ? 4.585 -3.661 -47.162 1.00 90.94 483 GLY A C 1
ATOM 3566 O O . GLY A 1 483 ? 5.094 -2.640 -47.615 1.00 90.94 483 GLY A O 1
ATOM 3567 N N . SER A 1 484 ? 3.409 -3.628 -46.526 1.00 90.19 484 SER A N 1
ATOM 3568 C CA . SER A 1 484 ? 2.632 -2.401 -46.344 1.00 90.19 484 SER A CA 1
ATOM 3569 C C . SER A 1 484 ? 1.805 -2.399 -45.052 1.00 90.19 484 SER A C 1
ATOM 3571 O O . SER A 1 484 ? 1.527 -3.438 -44.446 1.00 90.19 484 SER A O 1
ATOM 3573 N N . LEU A 1 485 ? 1.365 -1.208 -44.630 1.00 88.62 485 LEU A N 1
ATOM 3574 C CA . LEU A 1 485 ? 0.455 -1.052 -43.489 1.00 88.62 485 LEU A CA 1
ATOM 3575 C C . LEU A 1 485 ? -0.929 -1.673 -43.758 1.00 88.62 485 LEU A C 1
ATOM 3577 O O . LEU A 1 485 ? -1.592 -2.141 -42.829 1.00 88.62 485 LEU A O 1
ATOM 3581 N N . GLU A 1 486 ? -1.377 -1.657 -45.013 1.00 88.44 486 GLU A N 1
ATOM 3582 C CA . GLU A 1 486 ? -2.651 -2.249 -45.425 1.00 88.44 486 GLU A CA 1
ATOM 3583 C C . GLU A 1 486 ? -2.611 -3.772 -45.279 1.00 88.44 486 GLU A C 1
ATOM 3585 O O . GLU A 1 486 ? -3.476 -4.350 -44.614 1.00 88.44 486 GLU A O 1
ATOM 3590 N N . ASP A 1 487 ? -1.537 -4.393 -45.768 1.00 90.31 487 ASP A N 1
ATOM 3591 C CA . ASP A 1 487 ? -1.264 -5.822 -45.616 1.00 90.31 487 ASP A CA 1
ATOM 3592 C C . ASP A 1 487 ? -1.205 -6.243 -44.148 1.00 90.31 487 ASP A C 1
ATOM 3594 O O . ASP A 1 487 ? -1.823 -7.233 -43.749 1.00 90.31 487 ASP A O 1
ATOM 3598 N N . ALA A 1 488 ? -0.516 -5.452 -43.321 1.00 89.19 488 ALA A N 1
ATOM 3599 C CA . ALA A 1 488 ? -0.409 -5.686 -41.887 1.00 89.19 488 ALA A CA 1
ATOM 3600 C C . ALA A 1 488 ? -1.794 -5.710 -41.209 1.00 89.19 488 ALA A C 1
ATOM 3602 O O . ALA A 1 488 ? -2.102 -6.599 -40.412 1.00 89.19 488 ALA A O 1
ATOM 3603 N N . ARG A 1 489 ? -2.679 -4.766 -41.552 1.00 86.69 489 ARG A N 1
ATOM 3604 C CA . ARG A 1 489 ? -4.047 -4.701 -41.002 1.00 86.69 489 ARG A CA 1
ATOM 3605 C C . ARG A 1 489 ? -4.931 -5.841 -41.494 1.00 86.69 489 ARG A C 1
ATOM 3607 O O . ARG A 1 489 ? -5.664 -6.431 -40.689 1.00 86.69 489 ARG A O 1
ATOM 3614 N N . ALA A 1 490 ? -4.855 -6.150 -42.787 1.00 85.25 490 ALA A N 1
ATOM 3615 C CA . ALA A 1 490 ? -5.612 -7.227 -43.409 1.00 85.25 490 ALA A CA 1
ATOM 3616 C C . ALA A 1 490 ? -5.222 -8.588 -42.814 1.00 85.25 490 ALA A C 1
ATOM 3618 O O . ALA A 1 490 ? -6.092 -9.356 -42.400 1.00 85.25 490 ALA A O 1
ATOM 3619 N N . ALA A 1 491 ? -3.921 -8.856 -42.675 1.00 84.69 491 ALA A N 1
ATOM 3620 C CA . ALA A 1 491 ? -3.414 -10.098 -42.105 1.00 84.69 491 ALA A CA 1
ATOM 3621 C C . ALA A 1 491 ? -3.804 -10.262 -40.628 1.00 84.69 491 ALA A C 1
ATOM 3623 O O . ALA A 1 491 ? -4.273 -11.331 -40.236 1.00 84.69 491 ALA A O 1
ATOM 3624 N N . MET A 1 492 ? -3.681 -9.211 -39.807 1.00 82.69 492 MET A N 1
ATOM 3625 C CA . MET A 1 492 ? -3.981 -9.292 -38.368 1.00 82.69 492 MET A CA 1
ATOM 3626 C C . MET A 1 492 ? -5.475 -9.434 -38.050 1.00 82.69 492 MET A C 1
ATOM 3628 O O . MET A 1 492 ? -5.831 -9.999 -37.014 1.00 82.69 492 MET A O 1
ATOM 3632 N N . SER A 1 493 ? -6.348 -8.963 -38.942 1.00 79.50 493 SER A N 1
ATOM 3633 C CA . SER A 1 493 ? -7.806 -9.085 -38.795 1.00 79.50 493 SER A CA 1
ATOM 3634 C C . SER A 1 493 ? -8.375 -10.313 -39.516 1.00 79.50 493 SER A C 1
ATOM 3636 O O . SER A 1 493 ? -9.494 -10.737 -39.228 1.00 79.50 493 SER A O 1
ATOM 3638 N N . GLY A 1 494 ? -7.609 -10.896 -40.439 1.00 79.25 494 GLY A N 1
ATOM 3639 C CA . GLY A 1 494 ? -8.039 -11.982 -41.309 1.00 79.25 494 GLY A CA 1
ATOM 3640 C C . GLY A 1 494 ? -7.993 -13.383 -40.679 1.00 79.25 494 GLY A C 1
ATOM 3641 O O . GLY A 1 494 ? -7.379 -13.601 -39.627 1.00 79.25 494 GLY A O 1
ATOM 3642 N N . PRO A 1 495 ? -8.621 -14.372 -41.345 1.00 78.00 495 PRO A N 1
ATOM 3643 C CA . PRO A 1 495 ? -8.655 -15.762 -40.890 1.00 78.00 495 PRO A CA 1
ATOM 3644 C C . PRO A 1 495 ? -7.293 -16.468 -41.000 1.00 78.00 495 PRO A C 1
ATOM 3646 O O . PRO A 1 495 ? -7.028 -17.389 -40.232 1.00 78.00 495 PRO A O 1
ATOM 3649 N N . GLY A 1 496 ? -6.404 -16.022 -41.898 1.00 76.69 496 GLY A N 1
ATOM 3650 C CA . GLY A 1 496 ? -5.094 -16.651 -42.124 1.00 76.69 496 GLY A CA 1
ATOM 3651 C C . GLY A 1 496 ? -4.145 -16.595 -40.919 1.00 76.69 496 GLY A C 1
ATOM 3652 O O . GLY A 1 496 ? -3.343 -17.502 -40.728 1.00 76.69 496 GLY A O 1
ATOM 3653 N N . THR A 1 497 ? -4.292 -15.597 -40.040 1.00 85.19 497 THR A N 1
ATOM 3654 C CA . THR A 1 497 ? -3.539 -15.505 -38.773 1.00 85.19 497 THR A CA 1
ATOM 3655 C C . THR A 1 497 ? -4.336 -15.993 -37.561 1.00 85.19 497 THR A C 1
ATOM 3657 O O . THR A 1 497 ? -3.831 -15.957 -36.440 1.00 85.19 497 THR A O 1
ATOM 3660 N N . ALA A 1 498 ? -5.587 -16.439 -37.732 1.00 86.25 498 ALA A N 1
ATOM 3661 C CA . ALA A 1 498 ? -6.457 -16.790 -36.608 1.00 86.25 498 ALA A CA 1
ATOM 3662 C C . ALA A 1 498 ? -5.923 -17.989 -35.814 1.00 86.25 498 ALA A C 1
ATOM 3664 O O . ALA A 1 498 ? -5.908 -17.942 -34.589 1.00 86.25 498 ALA A O 1
ATOM 3665 N N . ALA A 1 499 ? -5.417 -19.020 -36.499 1.00 87.19 499 ALA A N 1
ATOM 3666 C CA . ALA A 1 499 ? -4.818 -20.185 -35.846 1.00 87.19 499 ALA A CA 1
ATOM 3667 C C . ALA A 1 499 ? -3.583 -19.806 -35.011 1.00 87.19 499 ALA A C 1
ATOM 3669 O O . ALA A 1 499 ? -3.448 -20.258 -33.880 1.00 87.19 499 ALA A O 1
ATOM 3670 N N . MET A 1 500 ? -2.732 -18.918 -35.540 1.00 90.06 500 MET A N 1
ATOM 3671 C CA . MET A 1 500 ? -1.598 -18.349 -34.80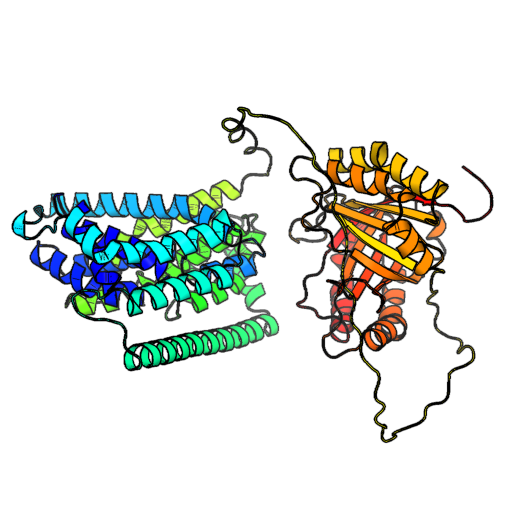8 1.00 90.06 500 MET A CA 1
ATOM 3672 C C . MET A 1 500 ? -2.088 -17.582 -33.572 1.00 90.06 500 MET A C 1
ATOM 3674 O O . MET A 1 500 ? -1.660 -17.851 -32.459 1.00 90.06 500 MET A O 1
ATOM 3678 N N . ARG A 1 501 ? -3.056 -16.673 -33.721 1.00 88.62 501 ARG A N 1
ATOM 3679 C CA . ARG A 1 501 ? -3.587 -15.891 -32.591 1.00 88.62 501 ARG A CA 1
ATOM 3680 C C . ARG A 1 501 ? -4.267 -16.751 -31.522 1.00 88.62 501 ARG A C 1
ATOM 3682 O O . ARG A 1 501 ? -4.177 -16.414 -30.343 1.00 88.62 501 ARG A O 1
ATOM 3689 N N . GLU A 1 502 ? -4.941 -17.826 -31.919 1.00 90.81 502 GLU A N 1
ATOM 3690 C CA . GLU A 1 502 ? -5.588 -18.744 -30.983 1.00 90.81 502 GLU A CA 1
ATOM 3691 C C . GLU A 1 502 ? -4.558 -19.573 -30.219 1.00 90.81 502 GLU A C 1
ATOM 3693 O O . GLU A 1 502 ? -4.612 -19.623 -28.992 1.00 90.81 502 GLU A O 1
ATOM 3698 N N . ASP A 1 503 ? -3.569 -20.141 -30.915 1.00 93.31 503 ASP A N 1
ATOM 3699 C CA . ASP A 1 503 ? -2.515 -20.924 -30.269 1.00 93.31 503 ASP A CA 1
ATOM 3700 C C . ASP A 1 503 ? -1.642 -20.075 -29.331 1.00 93.31 503 ASP A C 1
ATOM 3702 O O . ASP A 1 503 ? -1.206 -20.559 -28.288 1.00 93.31 503 ASP A O 1
ATOM 3706 N N . ALA A 1 504 ? -1.470 -18.777 -29.614 1.00 90.75 504 ALA A N 1
ATOM 3707 C CA . ALA A 1 504 ? -0.769 -17.864 -28.711 1.00 90.75 504 ALA A CA 1
ATOM 3708 C C . ALA A 1 504 ? -1.327 -17.902 -27.275 1.00 90.75 504 ALA A C 1
ATOM 3710 O O . ALA A 1 504 ? -0.562 -17.850 -26.314 1.00 90.75 504 ALA A O 1
ATOM 3711 N N . LYS A 1 505 ? -2.642 -18.082 -27.096 1.00 90.69 505 LYS A N 1
ATOM 3712 C CA . LYS A 1 505 ? -3.288 -18.154 -25.769 1.00 90.69 505 LYS A CA 1
ATOM 3713 C C . LYS A 1 505 ? -2.841 -19.366 -24.940 1.00 90.69 505 LYS A C 1
ATOM 3715 O O . LYS A 1 505 ? -3.017 -19.381 -23.719 1.00 90.69 505 LYS A O 1
ATOM 3720 N N . ASN A 1 506 ? -2.260 -20.385 -25.574 1.00 92.38 506 ASN A N 1
ATOM 3721 C CA . ASN A 1 506 ? -1.788 -21.585 -24.889 1.00 92.38 506 ASN A CA 1
ATOM 3722 C C . ASN A 1 506 ? -0.502 -21.346 -24.096 1.00 92.38 506 ASN A C 1
ATOM 3724 O O . ASN A 1 506 ? -0.268 -22.066 -23.128 1.00 92.38 506 ASN A O 1
ATOM 3728 N N . PHE A 1 507 ? 0.294 -20.331 -24.450 1.00 92.62 507 PHE A N 1
ATOM 3729 C CA . PHE A 1 507 ? 1.593 -20.081 -23.815 1.00 92.62 507 PHE A CA 1
ATOM 3730 C C . PHE A 1 507 ? 1.873 -18.608 -23.473 1.00 92.62 507 PHE A C 1
ATOM 3732 O O . PHE A 1 507 ? 2.761 -18.332 -22.663 1.00 92.62 507 PHE A O 1
ATOM 3739 N N . VAL A 1 508 ? 1.083 -17.672 -24.005 1.00 91.31 508 VAL A N 1
ATOM 3740 C CA . VAL A 1 508 ? 1.161 -16.227 -23.740 1.00 91.31 508 VAL A CA 1
ATOM 3741 C C . VAL A 1 508 ? 0.058 -15.793 -22.776 1.00 91.31 508 VAL A C 1
ATOM 3743 O O . VAL A 1 508 ? -1.096 -16.193 -22.927 1.00 91.31 508 VAL A O 1
ATOM 3746 N N . ASP A 1 509 ? 0.392 -14.949 -21.797 1.00 88.19 509 ASP A N 1
ATOM 3747 C CA . ASP A 1 509 ? -0.600 -14.274 -20.958 1.00 88.19 509 ASP A CA 1
ATOM 3748 C C . ASP A 1 509 ? -1.232 -13.098 -21.731 1.00 88.19 509 ASP A C 1
ATOM 3750 O O . ASP A 1 509 ? -0.530 -12.148 -22.094 1.00 88.19 509 ASP A O 1
ATOM 3754 N N . PRO A 1 510 ? -2.552 -13.118 -21.993 1.00 72.94 510 PRO A N 1
ATOM 3755 C CA . PRO A 1 510 ? -3.215 -12.073 -22.766 1.00 72.94 510 PRO A CA 1
ATOM 3756 C C . PRO A 1 510 ? -3.379 -10.745 -22.011 1.00 72.94 510 PRO A C 1
ATOM 3758 O O . PRO A 1 510 ? -3.729 -9.751 -22.642 1.00 72.94 510 PRO A O 1
ATOM 3761 N N . ARG A 1 511 ? -3.162 -10.700 -20.687 1.00 67.00 511 ARG A N 1
ATOM 3762 C CA . ARG A 1 511 ? -3.436 -9.511 -19.855 1.00 67.00 511 ARG A CA 1
ATOM 3763 C C . ARG A 1 511 ? -2.368 -8.416 -19.938 1.00 67.00 511 ARG A C 1
ATOM 3765 O O . ARG A 1 511 ? -2.580 -7.335 -19.401 1.00 67.00 511 ARG A O 1
ATOM 3772 N N . SER A 1 512 ? -1.246 -8.665 -20.614 1.00 61.38 512 SER A N 1
ATOM 3773 C CA . SER A 1 512 ? -0.178 -7.678 -20.798 1.00 61.38 512 SER A CA 1
ATOM 3774 C C . SER A 1 512 ? 0.633 -7.997 -22.056 1.00 61.38 512 SER A C 1
ATOM 3776 O O . SER A 1 512 ? 1.525 -8.846 -22.054 1.00 61.38 512 SER A O 1
ATOM 3778 N N . SER A 1 513 ? 0.289 -7.368 -23.180 1.00 75.62 513 SER A N 1
ATOM 3779 C CA . SER A 1 513 ? 1.068 -7.475 -24.419 1.00 75.62 513 SER A CA 1
ATOM 3780 C C . SER A 1 513 ? 0.993 -6.181 -25.233 1.00 75.62 513 SER A C 1
ATOM 3782 O O . SER A 1 513 ? 0.220 -6.116 -26.195 1.00 75.62 513 SER A O 1
ATOM 3784 N N . PRO A 1 514 ? 1.779 -5.157 -24.863 1.00 85.50 514 PRO A N 1
ATOM 3785 C CA . PRO A 1 514 ? 1.897 -3.934 -25.643 1.00 85.50 514 PRO A CA 1
ATOM 3786 C C . PRO A 1 514 ? 2.256 -4.260 -27.096 1.00 85.50 514 PRO A C 1
ATOM 3788 O O . PRO A 1 514 ? 3.144 -5.083 -27.353 1.00 85.50 514 PRO A O 1
ATOM 3791 N N . GLN A 1 515 ? 1.569 -3.619 -28.042 1.00 89.12 515 GLN A N 1
ATOM 3792 C CA . GLN A 1 515 ? 1.796 -3.799 -29.472 1.00 89.12 515 GLN A CA 1
ATOM 3793 C C . GLN A 1 515 ? 1.897 -2.447 -30.170 1.00 89.12 515 GLN A C 1
ATOM 3795 O O . GLN A 1 515 ? 1.073 -1.564 -29.935 1.00 89.12 515 GLN A O 1
ATOM 3800 N N . ILE A 1 516 ? 2.865 -2.324 -31.077 1.00 92.38 516 ILE A N 1
ATOM 3801 C CA . ILE A 1 516 ? 3.006 -1.165 -31.955 1.00 92.38 516 ILE A CA 1
ATOM 3802 C C . ILE A 1 516 ? 3.188 -1.596 -33.410 1.00 92.38 516 ILE A C 1
ATOM 3804 O O . ILE A 1 516 ? 3.791 -2.624 -33.703 1.00 92.38 516 ILE A O 1
ATOM 3808 N N . PHE A 1 517 ? 2.677 -0.782 -34.321 1.00 94.06 517 PHE A N 1
ATOM 3809 C CA . PHE A 1 517 ? 3.036 -0.751 -35.732 1.00 94.06 517 PHE A CA 1
ATOM 3810 C C . PHE A 1 517 ? 4.154 0.279 -35.877 1.00 94.06 517 PHE A C 1
ATOM 3812 O O . PHE A 1 517 ? 4.010 1.398 -35.375 1.00 94.06 517 PHE A O 1
ATOM 3819 N N . ALA A 1 518 ? 5.257 -0.087 -36.516 1.00 94.62 518 ALA A N 1
ATOM 3820 C CA . ALA A 1 518 ? 6.465 0.718 -36.553 1.00 94.62 518 ALA A CA 1
ATOM 3821 C C . ALA A 1 518 ? 7.141 0.706 -37.927 1.00 94.62 518 ALA A C 1
ATOM 3823 O O . ALA A 1 518 ? 7.082 -0.289 -38.650 1.00 94.62 518 ALA A O 1
ATOM 3824 N N . ASP A 1 519 ? 7.821 1.809 -38.239 1.00 93.19 519 ASP A N 1
ATOM 3825 C CA . ASP A 1 519 ? 8.897 1.817 -39.232 1.00 93.19 519 ASP A CA 1
ATOM 3826 C C . ASP A 1 519 ? 10.175 1.280 -38.577 1.00 93.19 519 ASP A C 1
ATOM 3828 O O . ASP A 1 519 ? 10.456 1.622 -37.425 1.00 93.19 519 ASP A O 1
ATOM 3832 N N . GLU A 1 520 ? 10.978 0.523 -39.321 1.00 93.88 520 GLU A N 1
ATOM 3833 C CA . GLU A 1 520 ? 12.286 0.026 -38.886 1.00 93.88 520 GLU A CA 1
ATOM 3834 C C . GLU A 1 520 ? 13.428 0.746 -39.620 1.00 93.88 520 GLU A C 1
ATOM 3836 O O . GLU A 1 520 ? 13.333 1.051 -40.810 1.00 93.88 520 GLU A O 1
ATOM 3841 N N . TYR A 1 521 ? 14.512 1.020 -38.896 1.00 93.75 521 TYR A N 1
ATOM 3842 C CA . TYR A 1 521 ? 15.726 1.649 -39.399 1.00 93.75 521 TYR A CA 1
ATOM 3843 C C . TYR A 1 521 ? 16.955 0.865 -38.945 1.00 93.75 521 TYR A C 1
ATOM 3845 O O . TYR A 1 521 ? 17.153 0.641 -37.748 1.00 93.75 521 TYR A O 1
ATOM 3853 N N . LEU A 1 522 ? 17.810 0.506 -39.900 1.00 91.19 522 LEU A N 1
ATOM 3854 C CA . LEU A 1 522 ? 19.172 0.069 -39.631 1.00 91.19 522 LEU A CA 1
ATOM 3855 C C . LEU A 1 522 ? 20.018 1.310 -39.348 1.00 91.19 522 LEU A C 1
ATOM 3857 O O . LEU A 1 522 ? 20.317 2.083 -40.259 1.00 91.19 522 LEU A O 1
ATOM 3861 N N . VAL A 1 523 ? 20.368 1.511 -38.079 1.00 89.81 523 VAL A N 1
ATOM 3862 C CA . VAL A 1 523 ? 21.100 2.701 -37.629 1.00 89.81 523 VAL A CA 1
ATOM 3863 C C . VAL A 1 523 ? 22.592 2.559 -37.894 1.00 89.81 523 VAL A C 1
ATOM 3865 O O . VAL A 1 523 ? 23.224 3.493 -38.380 1.00 89.81 523 VAL A O 1
ATOM 3868 N N . SER A 1 524 ? 23.157 1.402 -37.547 1.00 89.00 524 SER A N 1
ATOM 3869 C CA . SER A 1 524 ? 24.564 1.094 -37.785 1.00 89.00 524 SER A CA 1
ATOM 3870 C C . SER A 1 524 ? 24.821 -0.405 -37.712 1.00 89.00 524 SER A C 1
ATOM 3872 O O . SER A 1 524 ? 24.162 -1.127 -36.961 1.00 89.00 524 SER A O 1
ATOM 3874 N N . GLU A 1 525 ? 25.822 -0.864 -38.452 1.00 88.75 525 GLU A N 1
ATOM 3875 C CA . GLU A 1 525 ? 26.287 -2.247 -38.478 1.00 88.75 525 GLU A CA 1
ATOM 3876 C C . GLU A 1 525 ? 27.792 -2.281 -38.765 1.00 88.75 525 GLU A C 1
ATOM 3878 O O . GLU A 1 525 ? 28.272 -1.473 -39.557 1.00 88.75 525 GLU A O 1
ATOM 3883 N N . LYS A 1 526 ? 28.530 -3.199 -38.128 1.00 86.38 526 LYS A N 1
ATOM 3884 C CA . LYS A 1 526 ? 29.949 -3.423 -38.446 1.00 86.38 526 LYS A CA 1
ATOM 3885 C C . LYS A 1 526 ? 30.114 -4.199 -39.748 1.00 86.38 526 LYS A C 1
ATOM 3887 O O . LYS A 1 526 ? 29.323 -5.091 -40.043 1.00 86.38 526 LYS A O 1
ATOM 3892 N N . GLU A 1 527 ? 31.185 -3.936 -40.490 1.00 77.50 527 GLU A N 1
ATOM 3893 C CA . GLU A 1 527 ? 31.457 -4.620 -41.765 1.00 77.50 527 GLU A CA 1
ATOM 3894 C C . GLU A 1 527 ? 31.555 -6.153 -41.616 1.00 77.50 527 GLU A C 1
ATOM 3896 O O . GLU A 1 527 ? 31.060 -6.904 -42.459 1.00 77.50 527 GLU A O 1
ATOM 3901 N N . ASP A 1 528 ? 32.123 -6.638 -40.509 1.00 75.06 528 ASP A N 1
ATOM 3902 C CA . ASP A 1 528 ? 32.251 -8.063 -40.181 1.00 75.06 528 ASP A CA 1
ATOM 3903 C C . ASP A 1 528 ? 31.039 -8.639 -39.421 1.00 75.06 528 ASP A C 1
ATOM 3905 O O . ASP A 1 528 ? 30.993 -9.839 -39.115 1.00 75.06 528 ASP A O 1
ATOM 3909 N N . ALA A 1 529 ? 30.011 -7.824 -39.157 1.00 72.44 529 ALA A N 1
ATOM 3910 C CA . ALA A 1 529 ? 28.824 -8.248 -38.423 1.00 72.44 529 ALA A CA 1
ATOM 3911 C C . ALA A 1 529 ? 28.078 -9.370 -39.149 1.00 72.44 529 ALA A C 1
ATOM 3913 O O . ALA A 1 529 ? 27.582 -10.287 -38.503 1.00 72.44 529 ALA A O 1
ATOM 3914 N N . SER A 1 530 ? 28.048 -9.365 -40.484 1.00 65.06 530 SER A N 1
ATOM 3915 C CA . SER A 1 530 ? 27.380 -10.404 -41.284 1.00 65.06 530 SER A CA 1
ATOM 3916 C C . SER A 1 530 ? 27.948 -11.816 -41.058 1.00 65.06 530 SER A C 1
ATOM 3918 O O . SER A 1 530 ? 27.197 -12.789 -41.103 1.00 65.06 530 SER A O 1
ATOM 3920 N N . GLY A 1 531 ? 29.249 -11.937 -40.759 1.00 61.66 531 GLY A N 1
ATOM 3921 C CA . GLY A 1 531 ? 29.895 -13.206 -40.397 1.00 61.66 531 GLY A CA 1
ATOM 3922 C C . GLY A 1 531 ? 29.725 -13.588 -38.923 1.00 61.66 531 GLY A C 1
ATOM 3923 O O . GLY A 1 531 ? 29.872 -14.756 -38.559 1.00 61.66 531 GLY A O 1
ATOM 3924 N N . THR A 1 532 ? 29.392 -12.612 -38.079 1.00 63.78 532 THR A N 1
ATOM 3925 C CA . THR A 1 532 ? 29.310 -12.754 -36.619 1.00 63.78 532 THR A CA 1
ATOM 3926 C C . THR A 1 532 ? 27.865 -12.930 -36.132 1.00 63.78 532 THR A C 1
ATOM 3928 O O . THR A 1 532 ? 27.621 -13.590 -35.118 1.00 63.78 532 THR A O 1
ATOM 3931 N N . ILE A 1 533 ? 26.896 -12.383 -36.870 1.00 67.94 533 ILE A N 1
ATOM 3932 C CA . ILE A 1 533 ? 25.464 -12.444 -36.586 1.00 67.94 533 ILE A CA 1
ATOM 3933 C C . ILE A 1 533 ? 24.895 -13.773 -37.083 1.00 67.94 533 ILE A C 1
ATOM 3935 O O . ILE A 1 533 ? 24.878 -14.085 -38.273 1.00 67.94 533 ILE A O 1
ATOM 3939 N N . ARG A 1 534 ? 24.376 -14.569 -36.150 1.00 70.81 534 ARG A N 1
ATOM 3940 C CA . ARG A 1 534 ? 23.690 -15.825 -36.455 1.00 70.81 534 ARG A CA 1
ATOM 3941 C C . ARG A 1 534 ? 22.281 -15.536 -36.968 1.00 70.81 534 ARG A C 1
ATOM 3943 O O . ARG A 1 534 ? 21.590 -14.675 -36.439 1.00 70.81 534 ARG A O 1
ATOM 3950 N N . ARG A 1 535 ? 21.794 -16.338 -37.924 1.00 66.44 535 ARG A N 1
ATOM 3951 C CA . ARG A 1 535 ? 20.374 -16.303 -38.343 1.00 66.44 535 ARG A CA 1
ATOM 3952 C C . ARG A 1 535 ? 19.401 -16.730 -37.232 1.00 66.44 535 ARG A C 1
ATOM 3954 O O . ARG A 1 535 ? 18.213 -16.445 -37.317 1.00 66.44 535 ARG A O 1
ATOM 3961 N N . SER A 1 536 ? 19.879 -17.455 -36.221 1.00 72.69 536 SER A N 1
ATOM 3962 C CA . SER A 1 536 ? 19.072 -17.936 -35.099 1.00 72.69 536 SER A CA 1
ATOM 3963 C C . SER A 1 536 ? 19.937 -18.130 -33.854 1.00 72.69 536 SER A C 1
ATOM 3965 O O . SER A 1 536 ? 21.101 -18.519 -33.951 1.00 72.69 536 SER A O 1
ATOM 3967 N N . GLY A 1 537 ? 19.359 -17.892 -32.677 1.00 77.81 537 GLY A N 1
ATOM 3968 C CA . GLY A 1 537 ? 20.064 -17.863 -31.396 1.00 77.81 537 GLY A CA 1
ATOM 3969 C C . GLY A 1 537 ? 20.986 -16.650 -31.232 1.00 77.81 537 GLY A C 1
ATOM 3970 O O . GLY A 1 537 ? 21.952 -16.724 -30.477 1.00 77.81 537 GLY A O 1
ATOM 3971 N N . GLN A 1 538 ? 20.740 -15.563 -31.970 1.00 88.62 538 GLN A N 1
ATOM 3972 C CA . GLN A 1 538 ? 21.559 -14.354 -31.915 1.00 88.62 538 GLN A CA 1
ATOM 3973 C C . GLN A 1 538 ? 21.229 -13.537 -30.665 1.00 88.62 538 GLN A C 1
ATOM 3975 O O . GLN A 1 538 ? 20.063 -13.254 -30.402 1.00 88.62 538 GLN A O 1
ATOM 3980 N N . LEU A 1 539 ? 22.244 -13.123 -29.906 1.00 91.19 539 LEU A N 1
ATOM 3981 C CA . LEU A 1 539 ? 22.032 -12.316 -28.708 1.00 91.19 539 LEU A CA 1
ATOM 3982 C C . LEU A 1 539 ? 21.756 -10.862 -29.074 1.00 91.19 539 LEU A C 1
ATOM 3984 O O . LEU A 1 539 ? 22.477 -10.255 -29.874 1.00 91.19 539 LEU A O 1
ATOM 3988 N N . LYS A 1 540 ? 20.735 -10.298 -28.431 1.00 92.56 540 LYS A N 1
ATOM 3989 C CA . LYS A 1 540 ? 20.425 -8.877 -28.500 1.00 92.56 540 LYS A CA 1
ATOM 3990 C C . LYS A 1 540 ? 19.861 -8.343 -27.194 1.00 92.56 540 LYS A C 1
ATOM 3992 O O . LYS A 1 540 ? 19.311 -9.084 -26.376 1.00 92.56 540 LYS A O 1
ATOM 3997 N N . THR A 1 541 ? 19.957 -7.033 -27.021 1.00 91.31 541 THR A N 1
ATOM 3998 C CA . THR A 1 541 ? 19.220 -6.310 -25.989 1.00 91.31 541 THR A CA 1
ATOM 3999 C C . THR A 1 541 ? 18.136 -5.463 -26.619 1.00 91.31 541 THR A C 1
ATOM 4001 O O . THR A 1 541 ? 18.409 -4.704 -27.544 1.00 91.31 541 THR A O 1
ATOM 4004 N N . ILE A 1 542 ? 16.924 -5.575 -26.092 1.00 92.12 542 ILE A N 1
ATOM 4005 C CA . ILE A 1 542 ? 15.746 -4.838 -26.533 1.00 92.12 542 ILE A CA 1
ATOM 4006 C C . ILE A 1 542 ? 15.427 -3.788 -25.476 1.00 92.12 542 ILE A C 1
ATOM 400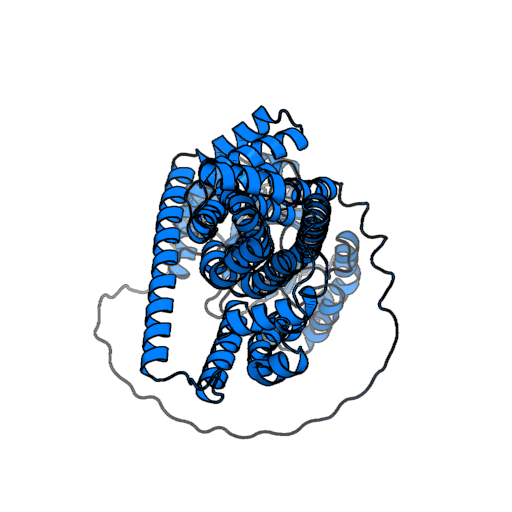8 O O . ILE A 1 542 ? 15.346 -4.116 -24.287 1.00 92.12 542 ILE A O 1
ATOM 4012 N N . ARG A 1 543 ? 15.215 -2.544 -25.906 1.00 90.94 543 ARG A N 1
ATOM 4013 C CA . ARG A 1 543 ? 14.794 -1.448 -25.034 1.00 90.94 543 ARG A CA 1
ATOM 4014 C C . ARG A 1 543 ? 13.623 -0.676 -25.626 1.00 90.94 543 ARG A C 1
ATOM 4016 O O . ARG A 1 543 ? 13.743 -0.160 -26.730 1.00 90.94 543 ARG A O 1
ATOM 4023 N N . THR A 1 544 ? 12.527 -0.532 -24.879 1.00 92.50 544 THR A N 1
ATOM 4024 C CA . THR A 1 544 ? 11.452 0.400 -25.262 1.00 92.50 544 THR A CA 1
ATOM 4025 C C . THR A 1 544 ? 11.789 1.828 -24.852 1.00 92.50 544 THR A C 1
ATOM 4027 O O . THR A 1 544 ? 12.473 2.066 -23.852 1.00 92.50 544 THR A O 1
ATOM 4030 N N . ILE A 1 545 ? 11.301 2.787 -25.635 1.00 92.88 545 ILE A N 1
ATOM 4031 C CA . ILE A 1 545 ? 11.603 4.204 -25.488 1.00 92.88 545 ILE A CA 1
ATOM 4032 C C . ILE A 1 545 ? 10.320 5.021 -25.600 1.00 92.88 545 ILE A C 1
ATOM 4034 O O . ILE A 1 545 ? 9.548 4.878 -26.546 1.00 92.88 545 ILE A O 1
ATOM 4038 N N . THR A 1 546 ? 10.116 5.913 -24.636 1.00 93.75 546 THR A N 1
ATOM 4039 C CA . THR A 1 546 ? 9.017 6.885 -24.644 1.00 93.75 546 THR A CA 1
ATOM 4040 C C . THR A 1 546 ? 9.587 8.259 -24.951 1.00 93.75 546 THR A C 1
ATOM 4042 O O . THR A 1 546 ? 10.565 8.670 -24.321 1.00 93.75 546 THR A O 1
ATOM 4045 N N . ARG A 1 547 ? 8.998 8.976 -25.910 1.00 94.12 547 ARG A N 1
ATOM 4046 C CA . ARG A 1 547 ? 9.486 10.311 -26.282 1.00 94.12 547 ARG A CA 1
ATOM 4047 C C . ARG A 1 547 ? 9.223 11.325 -25.171 1.00 94.12 547 ARG A C 1
ATOM 4049 O O . ARG A 1 547 ? 8.275 11.188 -24.397 1.00 94.12 547 ARG A O 1
ATOM 4056 N N . ARG A 1 548 ? 10.019 12.390 -25.122 1.00 93.25 548 ARG A N 1
ATOM 4057 C CA . ARG A 1 548 ? 9.749 13.536 -24.243 1.00 93.25 548 ARG A CA 1
ATOM 4058 C C . ARG A 1 548 ? 8.413 14.196 -24.619 1.00 93.25 548 ARG A C 1
ATOM 4060 O O . ARG A 1 548 ? 8.082 14.320 -25.797 1.00 93.25 548 ARG A O 1
ATOM 4067 N N . ARG A 1 549 ? 7.617 14.590 -23.617 1.00 88.56 549 ARG A N 1
ATOM 4068 C CA . ARG A 1 549 ? 6.208 15.006 -23.805 1.00 88.56 549 ARG A CA 1
ATOM 4069 C C . ARG A 1 549 ? 6.025 16.263 -24.662 1.00 88.56 549 ARG A C 1
ATOM 4071 O O . ARG A 1 549 ? 4.970 16.433 -25.262 1.00 88.56 549 ARG A O 1
ATOM 4078 N N . ASP A 1 550 ? 7.030 17.127 -24.699 1.00 91.19 550 ASP A N 1
ATOM 4079 C CA . ASP A 1 550 ? 7.087 18.377 -25.464 1.00 91.19 550 ASP A CA 1
ATOM 4080 C C . ASP A 1 550 ? 7.478 18.181 -26.938 1.00 91.19 550 ASP A C 1
ATOM 4082 O O . ASP A 1 550 ? 7.276 19.087 -27.743 1.00 91.19 550 ASP A O 1
ATOM 4086 N N . LEU A 1 551 ? 8.005 17.012 -27.315 1.00 91.38 551 LEU A N 1
ATOM 4087 C CA . LEU A 1 551 ? 8.405 16.716 -28.690 1.00 91.38 551 LEU A CA 1
ATOM 4088 C C . LEU A 1 551 ? 7.297 15.993 -29.435 1.00 91.38 551 LEU A C 1
ATOM 4090 O O . LEU A 1 551 ? 6.728 15.041 -28.918 1.00 91.38 551 LEU A O 1
ATOM 4094 N N . THR A 1 552 ? 7.037 16.353 -30.687 1.00 91.81 552 THR A N 1
ATOM 4095 C CA . THR A 1 552 ? 6.206 15.535 -31.586 1.00 91.81 552 THR A CA 1
ATOM 4096 C C . THR A 1 552 ? 6.910 14.218 -31.948 1.00 91.81 552 THR A C 1
ATOM 4098 O O . THR A 1 552 ? 8.130 14.105 -31.844 1.00 91.81 552 THR A O 1
ATOM 4101 N N . ARG A 1 553 ? 6.166 13.206 -32.424 1.00 88.19 553 ARG A N 1
ATOM 4102 C CA . ARG A 1 553 ? 6.773 11.947 -32.910 1.00 88.19 553 ARG A CA 1
ATOM 4103 C C . ARG A 1 553 ? 7.757 12.171 -34.060 1.00 88.19 553 ARG A C 1
ATOM 4105 O O . ARG A 1 553 ? 8.780 11.501 -34.113 1.00 88.19 553 ARG A O 1
ATOM 4112 N N . ALA A 1 554 ? 7.460 13.127 -34.942 1.00 88.88 554 ALA A N 1
ATOM 4113 C CA . ALA A 1 554 ? 8.354 13.504 -36.030 1.00 88.88 554 ALA A CA 1
ATOM 4114 C C . ALA A 1 554 ? 9.663 14.100 -35.494 1.00 88.88 554 ALA A C 1
ATOM 4116 O O . ALA A 1 554 ? 10.724 13.651 -35.900 1.00 88.88 554 ALA A O 1
ATOM 4117 N N . GLN A 1 555 ? 9.598 15.027 -34.529 1.00 92.31 555 GLN A N 1
ATOM 4118 C CA . GLN A 1 555 ? 10.791 15.606 -33.891 1.00 92.31 555 GLN A CA 1
ATOM 4119 C C . GLN A 1 555 ? 11.604 14.571 -33.107 1.00 92.31 555 GLN A C 1
ATOM 4121 O O . GLN A 1 555 ? 12.826 14.590 -33.156 1.00 92.31 555 GLN A O 1
ATOM 4126 N N . PHE A 1 556 ? 10.937 13.654 -32.401 1.00 93.81 556 PHE A N 1
ATOM 4127 C CA . PHE A 1 556 ? 11.593 12.545 -31.705 1.00 93.81 556 PHE A CA 1
ATOM 4128 C C . PHE A 1 556 ? 12.370 11.648 -32.676 1.00 93.81 556 PHE A C 1
ATOM 4130 O O . PHE A 1 556 ? 13.546 11.369 -32.458 1.00 93.81 556 PHE A O 1
ATOM 4137 N N . LYS A 1 557 ? 11.714 11.233 -33.766 1.00 93.25 557 LYS A N 1
ATOM 4138 C CA . LYS A 1 557 ? 12.315 10.412 -34.820 1.00 93.25 557 LYS A CA 1
ATOM 4139 C C . LYS A 1 557 ? 13.469 11.142 -35.510 1.00 93.25 557 LYS A C 1
ATOM 4141 O O . LYS A 1 557 ? 14.527 10.557 -35.691 1.00 93.25 557 LYS A O 1
ATOM 4146 N N . ASP A 1 558 ? 13.279 12.412 -35.855 1.00 91.69 558 ASP A N 1
ATOM 4147 C CA . ASP A 1 558 ? 14.296 13.255 -36.487 1.00 91.69 558 ASP A CA 1
ATOM 4148 C C . ASP A 1 558 ? 15.540 13.412 -35.603 1.00 91.69 558 ASP A C 1
ATOM 4150 O O . ASP A 1 558 ? 16.652 13.135 -36.051 1.00 91.69 558 ASP A O 1
ATOM 4154 N N . TYR A 1 559 ? 15.357 13.746 -34.319 1.00 93.38 559 TYR A N 1
ATOM 4155 C CA . TYR A 1 559 ? 16.466 13.851 -33.372 1.00 93.38 559 TYR A CA 1
ATOM 4156 C C . TYR A 1 559 ? 17.225 12.526 -33.260 1.00 93.38 559 TYR A C 1
ATOM 4158 O O . TYR A 1 559 ? 18.455 12.514 -33.310 1.00 93.38 559 TYR A O 1
ATOM 4166 N N . TRP A 1 560 ? 16.508 11.401 -33.156 1.00 93.88 560 TRP A N 1
ATOM 4167 C CA . TRP A 1 560 ? 17.150 10.090 -33.092 1.00 93.88 560 TRP A CA 1
ATOM 4168 C C . TRP A 1 560 ? 18.005 9.836 -34.335 1.00 93.88 560 TRP A C 1
ATOM 4170 O O . TRP A 1 560 ? 19.202 9.571 -34.238 1.00 93.88 560 TRP A O 1
ATOM 4180 N N . LEU A 1 561 ? 17.397 9.934 -35.517 1.00 92.00 561 LEU A N 1
ATOM 4181 C CA . LEU A 1 561 ? 18.034 9.539 -36.770 1.00 92.00 561 LEU A CA 1
ATOM 4182 C C . LEU A 1 561 ? 19.177 10.476 -37.175 1.00 92.00 561 LEU A C 1
ATOM 4184 O O . LEU A 1 561 ? 20.142 10.004 -37.774 1.00 92.00 561 LEU A O 1
ATOM 4188 N N . ASN A 1 562 ? 19.104 11.766 -36.835 1.00 88.81 562 ASN A N 1
ATOM 4189 C CA . ASN A 1 562 ? 20.070 12.766 -37.295 1.00 88.81 562 ASN A CA 1
ATOM 4190 C C . ASN A 1 562 ? 21.109 13.180 -36.245 1.00 88.81 562 ASN A C 1
ATOM 4192 O O . ASN A 1 562 ? 22.207 13.594 -36.632 1.00 88.81 562 ASN A O 1
ATOM 4196 N N . GLN A 1 563 ? 20.797 13.059 -34.949 1.00 89.44 563 GLN A N 1
ATOM 4197 C CA . GLN A 1 563 ? 21.701 13.430 -33.852 1.00 89.44 563 GLN A CA 1
ATOM 4198 C C . GLN A 1 563 ? 22.147 12.214 -33.039 1.00 89.44 563 GLN A C 1
ATOM 4200 O O . GLN A 1 563 ? 23.345 11.933 -32.993 1.00 89.44 563 GLN A O 1
ATOM 4205 N N . HIS A 1 564 ? 21.205 11.464 -32.457 1.00 92.31 564 HIS A N 1
ATOM 4206 C CA . HIS A 1 564 ? 21.529 10.342 -31.565 1.00 92.31 564 HIS A CA 1
ATOM 4207 C C . HIS A 1 564 ? 22.310 9.233 -32.284 1.00 92.31 564 HIS A C 1
ATOM 4209 O O . HIS A 1 564 ? 23.303 8.720 -31.767 1.00 92.31 564 HIS A O 1
ATOM 4215 N N . SER A 1 565 ? 21.935 8.946 -33.533 1.00 90.94 565 SER A N 1
ATOM 4216 C CA . SER A 1 565 ? 22.586 7.944 -34.381 1.00 90.94 565 SER A CA 1
ATOM 4217 C C . SER A 1 565 ? 24.092 8.178 -34.556 1.00 90.94 565 SER A C 1
ATOM 4219 O O . SER A 1 565 ? 24.855 7.232 -34.748 1.00 90.94 565 SER A O 1
ATOM 4221 N N . ARG A 1 566 ? 24.562 9.431 -34.464 1.00 89.62 566 ARG A N 1
ATOM 4222 C CA . ARG A 1 566 ? 25.992 9.761 -34.558 1.00 89.62 566 ARG A CA 1
ATOM 4223 C C . ARG A 1 566 ? 26.765 9.194 -33.372 1.00 89.62 566 ARG A C 1
ATOM 4225 O O . ARG A 1 566 ? 27.841 8.640 -33.570 1.00 89.62 566 ARG A O 1
ATOM 4232 N N . LEU A 1 567 ? 26.192 9.303 -32.175 1.00 88.94 567 LEU A N 1
ATOM 4233 C CA . LEU A 1 567 ? 26.750 8.738 -30.951 1.00 88.94 567 LEU A CA 1
ATOM 4234 C C . LEU A 1 567 ? 26.631 7.208 -30.951 1.00 88.94 567 LEU A C 1
ATOM 4236 O O . LEU A 1 567 ? 27.567 6.516 -30.563 1.00 88.94 567 LEU A O 1
ATOM 4240 N N . GLU A 1 568 ? 25.513 6.668 -31.445 1.00 88.69 568 GLU A N 1
ATOM 4241 C CA . GLU A 1 568 ? 25.325 5.221 -31.623 1.00 88.69 568 GLU A CA 1
ATOM 4242 C C . GLU A 1 568 ? 26.404 4.603 -32.530 1.00 88.69 568 GLU A C 1
ATOM 4244 O O . GLU A 1 568 ? 26.925 3.530 -32.217 1.00 88.69 568 GLU A O 1
ATOM 4249 N N . ARG A 1 569 ? 26.820 5.311 -33.590 1.00 86.81 569 ARG A N 1
ATOM 4250 C CA . ARG A 1 569 ? 27.940 4.906 -34.460 1.00 86.81 569 ARG A CA 1
ATOM 4251 C C . ARG A 1 569 ? 29.304 4.943 -33.773 1.00 86.81 569 ARG A C 1
ATOM 4253 O O . ARG A 1 569 ? 30.149 4.102 -34.039 1.00 86.81 569 ARG A O 1
ATOM 4260 N N . GLU A 1 570 ? 29.545 5.883 -32.870 1.00 86.62 570 GLU A N 1
ATOM 4261 C CA . GLU A 1 570 ? 30.788 5.874 -32.088 1.00 86.62 570 GLU A CA 1
ATOM 4262 C C . GLU A 1 570 ? 30.809 4.699 -31.097 1.00 86.62 570 GLU A C 1
ATOM 4264 O O . GLU A 1 570 ? 31.825 4.028 -30.899 1.00 86.62 570 GLU A O 1
ATOM 4269 N N . VAL A 1 571 ? 29.656 4.408 -30.493 1.00 87.19 571 VAL A N 1
ATOM 4270 C CA . VAL A 1 571 ? 29.524 3.332 -29.511 1.00 87.19 571 VAL A CA 1
ATOM 4271 C C . VAL A 1 571 ? 29.642 1.955 -30.148 1.00 87.19 571 VAL A C 1
ATOM 4273 O O . VAL A 1 571 ? 30.285 1.084 -29.564 1.00 87.19 571 VAL A O 1
ATOM 4276 N N . ILE A 1 572 ? 29.071 1.725 -31.330 1.00 88.94 572 ILE A N 1
ATOM 4277 C CA . ILE A 1 572 ? 29.215 0.425 -31.995 1.00 88.94 572 ILE A CA 1
ATOM 4278 C C . ILE A 1 572 ? 30.688 0.138 -32.332 1.00 88.94 572 ILE A C 1
ATOM 4280 O O . ILE A 1 572 ? 31.164 -0.953 -32.025 1.00 88.94 572 ILE A O 1
ATOM 4284 N N . GLU A 1 573 ? 31.445 1.123 -32.828 1.00 86.19 573 GLU A N 1
ATOM 4285 C CA . GLU A 1 573 ? 32.870 0.972 -33.172 1.00 86.19 573 GLU A CA 1
ATOM 4286 C C . GLU A 1 573 ? 33.757 0.704 -31.949 1.00 86.19 573 GLU A C 1
ATOM 4288 O O . GLU A 1 573 ? 34.701 -0.083 -32.003 1.00 86.19 573 GLU A O 1
ATOM 4293 N N . THR A 1 574 ? 33.429 1.311 -30.808 1.00 84.62 574 THR A N 1
ATOM 4294 C CA . THR A 1 574 ? 34.239 1.225 -29.580 1.00 84.62 574 THR A CA 1
ATOM 4295 C C . THR A 1 574 ? 33.827 0.093 -28.633 1.00 84.62 574 THR A C 1
ATOM 4297 O O . THR A 1 574 ? 34.458 -0.099 -27.590 1.00 84.62 574 THR A O 1
ATOM 4300 N N . THR A 1 575 ? 32.787 -0.680 -28.965 1.00 88.19 575 THR A N 1
ATOM 4301 C CA . THR A 1 575 ? 32.254 -1.756 -28.110 1.00 88.19 575 THR A CA 1
ATOM 4302 C C . THR A 1 575 ? 32.133 -3.090 -28.847 1.00 88.19 575 THR A C 1
ATOM 4304 O O . THR A 1 575 ? 32.335 -3.181 -30.054 1.00 88.19 575 THR A O 1
ATOM 4307 N N . GLY A 1 576 ? 31.778 -4.162 -28.127 1.00 86.81 576 GLY A N 1
ATOM 4308 C CA . GLY A 1 576 ? 31.492 -5.477 -28.722 1.00 86.81 576 GLY A CA 1
ATOM 4309 C C . GLY A 1 576 ? 30.148 -5.571 -29.466 1.00 86.81 576 GLY A C 1
ATOM 4310 O O . GLY A 1 576 ? 29.776 -6.651 -29.930 1.00 86.81 576 GLY A O 1
ATOM 4311 N N . MET A 1 577 ? 29.408 -4.463 -29.581 1.00 90.12 577 MET A N 1
ATOM 4312 C CA . MET A 1 577 ? 28.150 -4.395 -30.322 1.00 90.12 577 MET A CA 1
ATOM 4313 C C . MET A 1 577 ? 28.380 -4.602 -31.829 1.00 90.12 577 MET A C 1
ATOM 4315 O O . MET A 1 577 ? 29.402 -4.189 -32.370 1.00 90.12 577 MET A O 1
ATOM 4319 N N . GLN A 1 578 ? 27.432 -5.266 -32.493 1.00 90.81 578 GLN A N 1
ATOM 4320 C CA . GLN A 1 578 ? 27.538 -5.701 -33.894 1.00 90.81 578 GLN A CA 1
ATOM 4321 C C . GLN A 1 578 ? 26.575 -4.964 -34.827 1.00 90.81 578 GLN A C 1
ATOM 4323 O O . GLN A 1 578 ? 26.929 -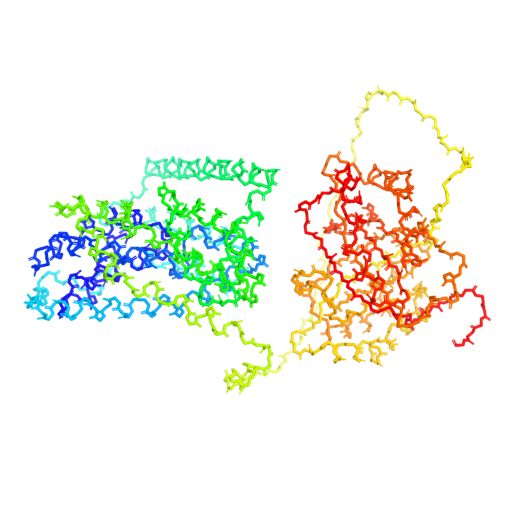4.648 -35.960 1.00 90.81 578 GLN A O 1
ATOM 4328 N N . ARG A 1 579 ? 25.353 -4.686 -34.357 1.00 92.25 579 ARG A N 1
ATOM 4329 C CA . ARG A 1 579 ? 24.293 -4.033 -35.138 1.00 92.25 579 ARG A CA 1
ATOM 4330 C C . ARG A 1 579 ? 23.335 -3.272 -34.225 1.00 92.25 579 ARG A C 1
ATOM 4332 O O . ARG A 1 579 ? 23.064 -3.725 -33.112 1.00 92.25 579 ARG A O 1
ATOM 4339 N N . ILE A 1 580 ? 22.802 -2.158 -34.721 1.00 92.69 580 ILE A N 1
ATOM 4340 C CA . ILE A 1 580 ? 21.782 -1.329 -34.072 1.00 92.69 580 ILE A CA 1
ATOM 4341 C C . ILE A 1 580 ? 20.587 -1.188 -35.006 1.00 92.69 580 ILE A C 1
ATOM 4343 O O . ILE A 1 580 ? 20.714 -0.699 -36.131 1.00 92.69 580 ILE A O 1
ATOM 4347 N N . ILE A 1 581 ? 19.416 -1.580 -34.512 1.00 93.69 581 ILE A N 1
ATOM 4348 C CA . ILE A 1 581 ? 18.136 -1.363 -35.183 1.00 93.69 581 ILE A CA 1
ATOM 4349 C C . ILE A 1 581 ? 17.262 -0.486 -34.292 1.00 93.69 581 ILE A C 1
ATOM 4351 O O . ILE A 1 581 ? 17.090 -0.775 -33.108 1.00 93.69 581 ILE A O 1
ATOM 4355 N N . ALA A 1 582 ? 16.678 0.560 -34.870 1.00 95.00 582 ALA A N 1
ATOM 4356 C CA . ALA A 1 582 ? 15.708 1.420 -34.206 1.00 95.00 582 ALA A CA 1
ATOM 4357 C C . ALA A 1 582 ? 14.351 1.317 -34.907 1.00 95.00 582 ALA A C 1
ATOM 4359 O O . ALA A 1 582 ? 14.251 1.406 -36.128 1.00 95.00 582 ALA A O 1
ATOM 4360 N N . SER A 1 583 ? 13.290 1.125 -34.131 1.00 96.06 583 SER A N 1
ATOM 4361 C CA . SER A 1 583 ? 11.910 1.072 -34.610 1.00 96.06 583 SER A CA 1
ATOM 4362 C C . SER A 1 583 ? 11.098 2.218 -34.011 1.00 96.06 583 SER A C 1
ATOM 4364 O O . SER A 1 583 ? 11.166 2.452 -32.805 1.00 96.06 583 SER A O 1
ATOM 4366 N N . PHE A 1 584 ? 10.299 2.913 -34.823 1.00 95.38 584 PHE A N 1
ATOM 4367 C CA . PHE A 1 584 ? 9.509 4.079 -34.398 1.00 95.38 584 PHE A CA 1
ATOM 4368 C C . PHE A 1 584 ? 8.022 3.857 -34.639 1.00 95.38 584 PHE A C 1
ATOM 4370 O O . PHE A 1 584 ? 7.619 3.508 -35.748 1.00 95.38 584 PHE A O 1
ATOM 4377 N N . ALA A 1 585 ? 7.199 4.099 -33.618 1.00 93.94 585 ALA A N 1
ATOM 4378 C CA . ALA A 1 585 ? 5.762 3.881 -33.686 1.00 93.94 585 ALA A CA 1
ATOM 4379 C C . ALA A 1 585 ? 5.088 4.808 -34.711 1.00 93.94 585 ALA A C 1
ATOM 4381 O O . ALA A 1 585 ? 5.225 6.035 -34.674 1.00 93.94 585 ALA A O 1
ATOM 4382 N N . LEU A 1 586 ? 4.293 4.207 -35.592 1.00 90.75 586 LEU A N 1
ATOM 4383 C CA . LEU A 1 586 ? 3.524 4.904 -36.613 1.00 90.75 586 LEU A CA 1
ATOM 4384 C C . LEU A 1 586 ? 2.373 5.730 -35.999 1.00 90.75 586 LEU A C 1
ATOM 4386 O O . LEU A 1 586 ? 1.756 5.309 -35.011 1.00 90.75 586 LEU A O 1
ATOM 4390 N N . PRO A 1 587 ? 2.033 6.904 -36.560 1.00 84.94 587 PRO A N 1
ATOM 4391 C CA . PRO A 1 587 ? 0.822 7.648 -36.202 1.00 84.94 587 PRO A CA 1
ATOM 4392 C C . PRO A 1 587 ? -0.460 6.813 -36.297 1.00 84.94 587 PRO A C 1
ATOM 4394 O O . PRO A 1 587 ? -1.363 6.976 -35.483 1.00 84.94 587 PRO A O 1
ATOM 4397 N N . GLU A 1 588 ? -0.508 5.885 -37.248 1.00 83.88 588 GLU A N 1
ATOM 4398 C CA . GLU A 1 588 ? -1.678 5.101 -37.638 1.00 83.88 588 GLU A CA 1
ATOM 4399 C C . GLU A 1 588 ? -1.896 3.835 -36.786 1.00 83.88 588 GLU A C 1
ATOM 4401 O O . GLU A 1 588 ? -2.634 2.922 -37.185 1.00 83.88 588 GLU A O 1
ATOM 4406 N N . ASN A 1 589 ? -1.249 3.771 -35.618 1.00 85.75 589 ASN A N 1
ATOM 4407 C CA . ASN A 1 589 ? -1.487 2.738 -34.619 1.00 85.75 589 ASN A CA 1
ATOM 4408 C C . ASN A 1 589 ? -2.960 2.758 -34.154 1.00 85.75 589 ASN A C 1
ATOM 4410 O O . ASN A 1 589 ? -3.501 3.831 -33.888 1.00 85.75 589 ASN A O 1
ATOM 4414 N N . PRO A 1 590 ? -3.618 1.589 -34.027 1.00 77.19 590 PRO A N 1
ATOM 4415 C CA . PRO A 1 590 ? -5.046 1.507 -33.697 1.00 77.19 590 PRO A CA 1
ATOM 4416 C C . PRO A 1 590 ? -5.367 1.946 -32.261 1.00 77.19 590 PRO A C 1
ATOM 4418 O O . PRO A 1 590 ? -6.485 2.363 -31.974 1.00 77.19 590 PRO A O 1
ATOM 4421 N N . VAL A 1 591 ? -4.387 1.844 -31.365 1.00 81.06 591 VAL A N 1
ATOM 4422 C CA . VAL A 1 591 ? -4.443 2.286 -29.970 1.00 81.06 591 VAL A CA 1
ATOM 4423 C C . VAL A 1 591 ? -3.223 3.163 -29.733 1.00 81.06 591 VAL A C 1
ATOM 4425 O O . VAL A 1 591 ? -2.195 2.968 -30.381 1.00 81.06 591 VAL A O 1
ATOM 4428 N N . VAL A 1 592 ? -3.326 4.134 -28.824 1.00 80.00 592 VAL A N 1
ATOM 4429 C CA . VAL A 1 592 ? -2.170 4.941 -28.421 1.00 80.00 592 VAL A CA 1
ATOM 4430 C C . VAL A 1 592 ? -1.073 3.997 -27.899 1.00 80.00 592 VAL A C 1
ATOM 4432 O O . VAL A 1 592 ? -1.313 3.306 -26.911 1.00 80.00 592 VAL A O 1
ATOM 4435 N N . PRO A 1 593 ? 0.101 3.940 -28.556 1.00 84.06 593 PRO A N 1
ATOM 4436 C CA . PRO A 1 593 ? 1.225 3.118 -28.126 1.00 84.06 593 PRO A CA 1
ATOM 4437 C C . PRO A 1 593 ? 1.663 3.437 -26.697 1.00 84.06 593 PRO A C 1
ATOM 4439 O O . PRO A 1 593 ? 1.783 4.608 -26.338 1.00 84.06 593 PRO A O 1
ATOM 4442 N N . GLU A 1 594 ? 1.975 2.404 -25.915 1.00 84.81 594 GLU A N 1
ATOM 4443 C CA . GLU A 1 594 ? 2.568 2.552 -24.575 1.00 84.81 594 GLU A CA 1
ATOM 4444 C C . GLU A 1 594 ? 4.014 3.079 -24.620 1.00 84.81 594 GLU A C 1
ATOM 4446 O O . GLU A 1 594 ? 4.528 3.581 -23.625 1.00 84.81 594 GLU A O 1
ATOM 4451 N N . PHE A 1 595 ? 4.668 2.975 -25.779 1.00 90.81 595 PHE A N 1
ATOM 4452 C CA . PHE A 1 595 ? 5.995 3.514 -26.063 1.00 90.81 595 PHE A CA 1
ATOM 4453 C C . P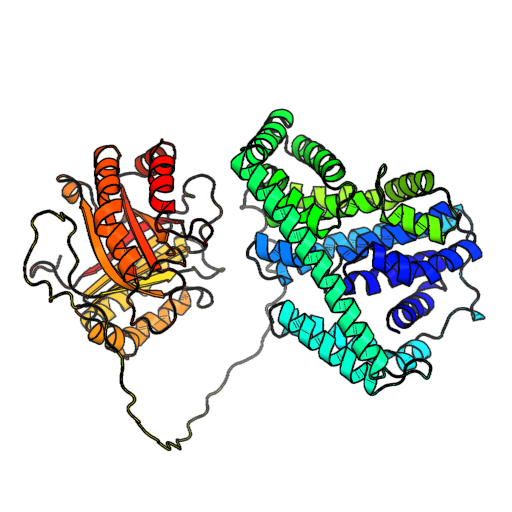HE A 1 595 ? 6.062 4.008 -27.515 1.00 90.81 595 PHE A C 1
ATOM 4455 O O . PHE A 1 595 ? 5.374 3.486 -28.392 1.00 90.81 595 PHE A O 1
ATOM 4462 N N . ASP A 1 596 ? 6.886 5.022 -27.784 1.00 92.19 596 ASP A N 1
ATOM 4463 C CA . ASP A 1 596 ? 6.983 5.662 -29.105 1.00 92.19 596 ASP A CA 1
ATOM 4464 C C . ASP A 1 596 ? 8.112 5.085 -29.976 1.00 92.19 596 ASP A C 1
ATOM 4466 O O . ASP A 1 596 ? 8.116 5.298 -31.189 1.00 92.19 596 ASP A O 1
ATOM 4470 N N . GLY A 1 597 ? 9.061 4.350 -29.390 1.00 92.81 597 GLY A N 1
ATOM 4471 C CA . GLY A 1 597 ? 10.145 3.703 -30.123 1.00 92.81 597 GLY A CA 1
ATOM 4472 C C . GLY A 1 597 ? 10.753 2.508 -29.395 1.00 92.81 597 GLY A C 1
ATOM 4473 O O . GLY A 1 597 ? 10.460 2.247 -28.227 1.00 92.81 597 GLY A O 1
ATOM 4474 N N . LEU A 1 598 ? 11.595 1.759 -30.097 1.00 94.31 598 LEU A N 1
ATOM 4475 C CA . LEU A 1 598 ? 12.273 0.575 -29.584 1.00 94.31 598 LEU A CA 1
ATOM 4476 C C . LEU A 1 598 ? 13.654 0.441 -30.229 1.00 94.31 598 LEU A C 1
ATOM 4478 O O . LEU A 1 598 ? 13.779 0.596 -31.439 1.00 94.31 598 LEU A O 1
ATOM 4482 N N . ALA A 1 599 ? 14.670 0.139 -29.424 1.00 93.94 599 ALA A N 1
ATOM 4483 C CA . ALA A 1 599 ? 16.036 -0.102 -29.877 1.00 93.94 599 ALA A CA 1
ATOM 4484 C C . ALA A 1 599 ? 16.426 -1.570 -29.658 1.00 93.94 599 ALA A C 1
ATOM 4486 O O . ALA A 1 599 ? 16.186 -2.131 -28.583 1.00 93.94 599 ALA A O 1
ATOM 4487 N N . GLU A 1 600 ? 17.043 -2.176 -30.668 1.00 94.50 600 GLU A N 1
ATOM 4488 C CA . GLU A 1 600 ? 17.575 -3.538 -30.655 1.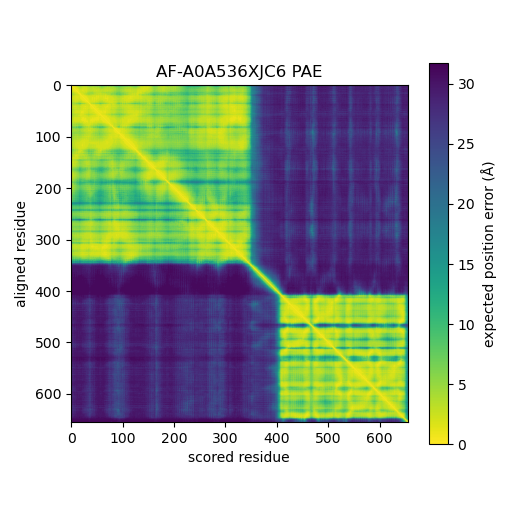00 94.50 600 GLU A CA 1
ATOM 4489 C C . GLU A 1 600 ? 19.076 -3.485 -30.930 1.00 94.50 600 GLU A C 1
ATOM 4491 O O . GLU A 1 600 ? 19.510 -3.088 -32.011 1.00 94.50 600 GLU A O 1
ATOM 4496 N N . LEU A 1 601 ? 19.868 -3.884 -29.937 1.00 93.06 601 LEU A N 1
ATOM 4497 C CA . LEU A 1 601 ? 21.329 -3.858 -29.993 1.00 93.06 601 LEU A CA 1
ATOM 4498 C C . LEU A 1 601 ? 21.837 -5.298 -30.037 1.00 93.06 601 LEU A C 1
ATOM 4500 O O . LEU A 1 601 ? 21.548 -6.068 -29.123 1.00 93.06 601 LEU A O 1
ATOM 4504 N N . TYR A 1 602 ? 22.564 -5.673 -31.083 1.00 92.75 602 TYR A N 1
ATOM 4505 C CA . TYR A 1 602 ? 23.003 -7.048 -31.331 1.00 92.75 602 TYR A CA 1
ATOM 4506 C C . TYR A 1 602 ? 24.442 -7.263 -30.858 1.00 92.75 602 TYR A C 1
ATOM 4508 O O . TYR A 1 602 ? 25.296 -6.397 -31.050 1.00 92.75 602 TYR A O 1
ATOM 4516 N N . PHE A 1 603 ? 24.725 -8.433 -30.280 1.00 91.56 603 PHE A N 1
ATOM 4517 C CA . PHE A 1 603 ? 26.028 -8.771 -29.694 1.00 91.56 603 PHE A CA 1
ATOM 4518 C C . PHE A 1 603 ? 26.448 -10.198 -30.024 1.00 91.56 603 PHE A C 1
ATOM 4520 O O . PHE A 1 603 ? 25.622 -11.103 -30.032 1.00 91.56 603 PHE A O 1
ATOM 4527 N N . ALA A 1 604 ? 27.743 -10.434 -30.221 1.00 87.12 604 ALA A N 1
ATOM 4528 C CA . ALA A 1 604 ? 28.252 -11.781 -30.468 1.00 87.12 604 ALA A CA 1
ATOM 4529 C C . ALA A 1 604 ? 28.173 -12.676 -29.217 1.00 87.12 604 ALA A C 1
ATOM 4531 O O . ALA A 1 604 ? 27.880 -13.870 -29.323 1.00 87.12 604 ALA A O 1
ATOM 4532 N N . LYS A 1 605 ? 28.450 -12.107 -28.033 1.00 86.62 605 LYS A N 1
ATOM 4533 C CA . LYS A 1 605 ? 28.537 -12.833 -26.759 1.00 86.62 605 LYS A CA 1
ATOM 4534 C C . LYS A 1 605 ? 27.894 -12.053 -25.608 1.00 86.62 605 LYS A C 1
ATOM 4536 O O . LYS A 1 605 ? 27.752 -10.833 -25.663 1.00 86.62 605 LYS A O 1
ATOM 4541 N N . VAL A 1 606 ? 27.522 -12.755 -24.534 1.00 84.19 606 VAL A N 1
ATOM 4542 C CA . VAL A 1 606 ? 26.910 -12.139 -23.337 1.00 84.19 606 VAL A CA 1
ATOM 4543 C C . VAL A 1 606 ? 27.913 -11.245 -22.603 1.00 84.19 606 VAL A C 1
ATOM 4545 O O . VAL A 1 606 ? 27.538 -10.231 -22.015 1.00 84.19 606 VAL A O 1
ATOM 4548 N N . GLU A 1 607 ? 29.199 -11.585 -22.648 1.00 85.06 607 GLU A N 1
ATOM 4549 C CA . GLU A 1 607 ? 30.274 -10.811 -22.029 1.00 85.06 607 GLU A CA 1
ATOM 4550 C C . GLU A 1 607 ? 30.361 -9.397 -22.614 1.00 85.06 607 GLU A C 1
ATOM 4552 O O . GLU A 1 607 ? 30.554 -8.446 -21.859 1.00 85.06 607 GLU A O 1
ATOM 4557 N N . ASP A 1 608 ? 30.125 -9.246 -23.920 1.00 87.88 608 ASP A N 1
ATOM 4558 C CA . ASP A 1 608 ? 30.131 -7.949 -24.605 1.00 87.88 608 ASP A CA 1
ATOM 4559 C C . ASP A 1 608 ? 28.986 -7.054 -24.114 1.00 87.88 608 ASP A C 1
ATOM 4561 O O . ASP A 1 608 ? 29.173 -5.854 -23.898 1.00 87.88 608 ASP A O 1
ATOM 4565 N N . ILE A 1 609 ? 27.818 -7.653 -23.850 1.00 87.06 609 ILE A N 1
ATOM 4566 C CA . ILE A 1 609 ? 26.670 -6.970 -23.240 1.00 87.06 609 ILE A CA 1
ATOM 4567 C C . ILE A 1 609 ? 27.065 -6.460 -21.852 1.00 87.06 609 ILE A C 1
ATOM 4569 O O . ILE A 1 609 ? 26.896 -5.281 -21.538 1.00 87.06 609 ILE A O 1
ATOM 4573 N N . ARG A 1 610 ? 27.627 -7.338 -21.012 1.00 83.44 610 ARG A N 1
ATOM 4574 C CA . ARG A 1 610 ? 28.033 -6.982 -19.644 1.00 83.44 610 ARG A CA 1
ATOM 4575 C C . ARG A 1 610 ? 29.100 -5.886 -19.641 1.00 83.44 610 ARG A C 1
ATOM 4577 O O . ARG A 1 610 ? 28.979 -4.941 -18.866 1.00 83.44 610 ARG A O 1
ATOM 4584 N N . ALA A 1 611 ? 30.099 -5.985 -20.516 1.00 84.44 611 ALA A N 1
ATOM 4585 C CA . ALA A 1 611 ? 31.182 -5.015 -20.632 1.00 84.44 611 ALA A CA 1
ATOM 4586 C C . ALA A 1 611 ? 30.677 -3.639 -21.085 1.00 84.44 611 ALA A C 1
ATOM 4588 O O . ALA A 1 611 ? 31.003 -2.632 -20.456 1.00 84.44 611 ALA A O 1
ATOM 4589 N N . MET A 1 612 ? 29.830 -3.592 -22.119 1.00 85.00 612 MET A N 1
ATOM 4590 C CA . MET A 1 612 ? 29.275 -2.337 -22.630 1.00 85.00 612 MET A CA 1
ATOM 4591 C C . MET A 1 612 ? 28.515 -1.577 -21.541 1.00 85.00 612 MET A C 1
ATOM 4593 O O . MET A 1 612 ? 28.734 -0.384 -21.338 1.00 85.00 612 MET A O 1
ATOM 4597 N N . PHE A 1 613 ? 27.634 -2.262 -20.815 1.00 79.69 613 PHE A N 1
ATOM 4598 C CA . PHE A 1 613 ? 26.797 -1.608 -19.815 1.00 79.69 613 PHE A CA 1
ATOM 4599 C C . PHE A 1 613 ? 27.487 -1.381 -18.458 1.00 79.69 613 PHE A C 1
ATOM 4601 O O . PHE A 1 613 ? 26.987 -0.591 -17.659 1.00 79.69 613 PHE A O 1
ATOM 4608 N N . ALA A 1 614 ? 28.606 -2.052 -18.173 1.00 79.06 614 ALA A N 1
ATOM 4609 C CA . ALA A 1 614 ? 29.444 -1.747 -17.010 1.00 79.06 614 ALA A CA 1
ATOM 4610 C C . ALA A 1 614 ? 30.411 -0.575 -17.269 1.00 79.06 614 ALA A C 1
ATOM 4612 O O . ALA A 1 614 ? 30.942 0.006 -16.323 1.00 79.06 614 ALA A O 1
ATOM 4613 N N . GLY A 1 615 ? 30.656 -0.248 -18.541 1.00 77.88 615 GLY A N 1
ATOM 4614 C CA . GLY A 1 615 ? 31.549 0.823 -18.971 1.00 77.88 615 GLY A CA 1
ATOM 4615 C C . GLY A 1 615 ? 30.923 2.227 -18.942 1.00 77.88 615 GLY A C 1
ATOM 4616 O O . GLY A 1 615 ? 29.833 2.431 -18.409 1.00 77.88 615 GLY A O 1
ATOM 4617 N N . PRO A 1 616 ? 31.597 3.229 -19.537 1.00 81.19 616 PRO A N 1
ATOM 4618 C CA . PRO A 1 616 ? 31.130 4.621 -19.555 1.00 81.19 616 PRO A CA 1
ATOM 4619 C C . PRO A 1 616 ? 29.966 4.871 -20.532 1.00 81.19 616 PRO A C 1
ATOM 4621 O O . PRO A 1 616 ? 29.275 5.887 -20.420 1.00 81.19 616 PRO A O 1
ATOM 4624 N N . VAL A 1 617 ? 29.729 3.948 -21.471 1.00 82.88 617 VAL A N 1
ATOM 4625 C CA . VAL A 1 617 ? 28.747 4.066 -22.561 1.00 82.88 617 VAL A CA 1
ATOM 4626 C C . VAL A 1 617 ? 27.337 4.423 -22.076 1.00 82.88 617 VAL A C 1
ATOM 4628 O O . VAL A 1 617 ? 26.781 5.388 -22.598 1.00 82.88 617 VAL A O 1
ATOM 4631 N N . PRO A 1 618 ? 26.746 3.768 -21.054 1.00 80.62 618 PRO A N 1
ATOM 4632 C CA . PRO A 1 618 ? 25.399 4.117 -20.603 1.00 80.62 618 PRO A CA 1
ATOM 4633 C C . PRO A 1 618 ? 25.298 5.537 -20.050 1.00 80.62 618 PRO A C 1
ATOM 4635 O O . PRO A 1 618 ? 24.263 6.175 -20.204 1.00 80.62 618 PRO A O 1
ATOM 4638 N N . GLY A 1 619 ? 26.358 6.041 -19.410 1.00 78.75 619 GLY A N 1
ATOM 4639 C CA . GLY A 1 619 ? 26.401 7.413 -18.908 1.00 78.75 619 GLY A CA 1
ATOM 4640 C C . GLY A 1 619 ? 26.463 8.439 -20.038 1.00 78.75 619 GLY A C 1
ATOM 4641 O O . GLY A 1 619 ? 25.808 9.475 -19.952 1.00 78.75 619 GLY A O 1
ATOM 4642 N N . MET A 1 620 ? 27.209 8.139 -21.104 1.00 82.88 620 MET A N 1
ATOM 4643 C CA . MET A 1 620 ? 27.275 8.982 -22.303 1.00 82.88 620 MET A CA 1
ATOM 4644 C C . MET A 1 620 ? 25.943 8.988 -23.056 1.00 82.88 620 MET A C 1
ATOM 4646 O O . MET A 1 620 ? 25.389 10.060 -23.286 1.00 82.88 620 MET A O 1
ATOM 4650 N N . MET A 1 621 ? 25.388 7.806 -23.342 1.00 85.62 621 MET A N 1
ATOM 4651 C CA . MET A 1 621 ? 24.095 7.665 -24.020 1.00 85.62 621 MET A CA 1
ATOM 4652 C C . MET A 1 621 ? 22.977 8.363 -23.252 1.00 85.62 621 MET A C 1
ATOM 4654 O O . MET A 1 621 ? 22.191 9.101 -23.834 1.00 85.62 621 MET A O 1
ATOM 4658 N N . ARG A 1 622 ? 22.946 8.216 -21.922 1.00 84.69 622 ARG A N 1
ATOM 4659 C CA . ARG A 1 622 ? 21.918 8.841 -21.084 1.00 84.69 622 ARG A CA 1
ATOM 4660 C C . ARG A 1 622 ? 21.906 10.368 -21.184 1.00 84.69 622 ARG A C 1
ATOM 4662 O O . ARG A 1 622 ? 20.824 10.944 -21.188 1.00 84.69 622 ARG A O 1
ATOM 4669 N N . LYS A 1 623 ? 23.074 11.014 -21.271 1.00 87.12 623 LYS A N 1
ATOM 4670 C CA . LYS A 1 623 ? 23.158 12.479 -21.399 1.00 87.12 623 LYS A CA 1
ATOM 4671 C C . LYS A 1 623 ? 22.519 12.983 -22.688 1.00 87.12 623 LYS A C 1
ATOM 4673 O O . LYS A 1 623 ? 21.863 14.015 -22.663 1.00 87.12 623 LYS A O 1
ATOM 4678 N N . ASP A 1 624 ? 22.716 12.278 -23.799 1.00 90.81 624 ASP A N 1
ATOM 4679 C CA . ASP A 1 624 ? 22.079 12.665 -25.058 1.00 90.81 624 ASP A CA 1
ATOM 4680 C C . ASP A 1 624 ? 20.591 12.292 -25.075 1.00 90.81 624 ASP A C 1
ATOM 4682 O O . ASP A 1 624 ? 19.743 13.090 -25.467 1.00 90.81 624 ASP A O 1
ATOM 4686 N N . GLU A 1 625 ? 20.248 11.113 -24.559 1.00 90.25 625 GLU A N 1
ATOM 4687 C CA . GLU A 1 625 ? 18.863 10.657 -24.477 1.00 90.25 625 GLU A CA 1
ATOM 4688 C C . GLU A 1 625 ? 17.964 11.598 -23.650 1.00 90.25 625 GLU A C 1
ATO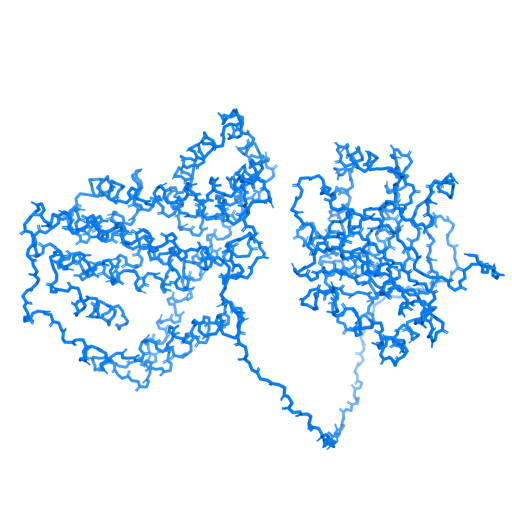M 4690 O O . GLU A 1 625 ? 16.781 11.715 -23.955 1.00 90.25 625 GLU A O 1
ATOM 4695 N N . GLU A 1 626 ? 18.479 12.326 -22.651 1.00 90.31 626 GLU A N 1
ATOM 4696 C CA . GLU A 1 626 ? 17.712 13.338 -21.891 1.00 90.31 626 GLU A CA 1
ATOM 4697 C C . GLU A 1 626 ? 17.108 14.443 -22.785 1.00 90.31 626 GLU A C 1
ATOM 4699 O O . GLU A 1 626 ? 16.092 15.062 -22.438 1.00 90.31 626 GLU A O 1
ATOM 4704 N N . ASN A 1 627 ? 17.678 14.656 -23.974 1.00 91.62 627 ASN A N 1
ATOM 4705 C CA . ASN A 1 627 ? 17.202 15.654 -24.923 1.00 91.62 627 ASN A CA 1
ATOM 4706 C C . ASN A 1 627 ? 15.918 15.237 -25.652 1.00 91.62 627 ASN A C 1
ATOM 4708 O O . ASN A 1 627 ? 15.186 16.111 -26.115 1.00 91.62 627 ASN A O 1
ATOM 4712 N N . PHE A 1 628 ? 15.615 13.938 -25.749 1.00 92.81 628 PHE A N 1
ATOM 4713 C CA . PHE A 1 628 ? 14.501 13.459 -26.579 1.00 92.81 628 PHE A CA 1
ATOM 4714 C C . PHE A 1 628 ? 13.701 12.282 -26.000 1.00 92.81 628 PHE A C 1
ATOM 4716 O O . PHE A 1 628 ? 12.581 12.015 -26.447 1.00 92.81 628 PHE A O 1
ATOM 4723 N N . VAL A 1 629 ? 14.210 11.627 -24.958 1.00 91.69 629 VAL A N 1
ATOM 4724 C CA . VAL A 1 629 ? 13.583 10.506 -24.251 1.00 91.69 629 VAL A CA 1
ATOM 4725 C C . VAL A 1 629 ? 13.032 10.966 -22.902 1.00 91.69 629 VAL A C 1
ATOM 4727 O O . VAL A 1 629 ? 13.682 11.676 -22.135 1.00 91.69 629 VAL A O 1
ATOM 4730 N N . GLN A 1 630 ? 11.829 10.511 -22.555 1.00 91.12 630 GLN A N 1
ATOM 4731 C CA . GLN A 1 630 ? 11.282 10.687 -21.215 1.00 91.12 630 GLN A CA 1
ATOM 4732 C C . GLN A 1 630 ? 11.952 9.701 -20.243 1.00 91.12 630 GLN A C 1
ATOM 4734 O O . GLN A 1 630 ? 11.508 8.567 -20.084 1.00 91.12 630 GLN A O 1
ATOM 4739 N N . MET A 1 631 ? 12.996 10.150 -19.544 1.00 83.25 631 MET A N 1
ATOM 4740 C CA . MET A 1 631 ? 13.821 9.305 -18.661 1.00 83.25 631 MET A CA 1
ATOM 4741 C C . MET A 1 631 ? 13.079 8.594 -17.526 1.00 83.25 631 MET A C 1
ATOM 4743 O O . MET A 1 631 ? 13.504 7.528 -17.087 1.00 83.25 631 MET A O 1
ATOM 4747 N N . ASN A 1 632 ? 11.976 9.176 -17.058 1.00 78.75 632 ASN A N 1
ATOM 4748 C CA . ASN A 1 632 ? 11.174 8.628 -15.963 1.00 78.75 632 ASN A CA 1
ATOM 4749 C C . ASN A 1 632 ? 10.016 7.747 -16.461 1.00 78.75 632 ASN A C 1
ATOM 4751 O O . ASN A 1 632 ? 9.200 7.308 -15.654 1.00 78.75 632 ASN A O 1
ATOM 4755 N N . ALA A 1 633 ? 9.885 7.543 -17.776 1.00 78.62 633 ALA A N 1
ATOM 4756 C CA . ALA A 1 633 ? 8.881 6.640 -18.320 1.00 78.62 633 ALA A CA 1
ATOM 4757 C C . ALA A 1 633 ? 9.295 5.174 -18.097 1.00 78.62 633 ALA A C 1
ATOM 4759 O O . ALA A 1 633 ? 10.490 4.863 -18.154 1.00 78.62 633 ALA A O 1
ATOM 4760 N N . PRO A 1 634 ? 8.334 4.258 -17.885 1.00 73.06 634 PRO A N 1
ATOM 4761 C CA . PRO A 1 634 ? 8.616 2.829 -17.853 1.00 73.06 634 PRO A CA 1
ATOM 4762 C C . PRO A 1 634 ? 9.312 2.391 -19.148 1.00 73.06 634 PRO A C 1
ATOM 4764 O O . PRO A 1 634 ? 8.825 2.649 -20.247 1.00 73.06 634 PRO A O 1
ATOM 4767 N N . ALA A 1 635 ? 10.458 1.723 -19.019 1.00 78.06 635 ALA A N 1
ATOM 4768 C CA . ALA A 1 635 ? 11.203 1.179 -20.147 1.00 78.06 635 ALA A CA 1
ATOM 4769 C C . ALA A 1 635 ? 11.444 -0.312 -19.922 1.00 78.06 635 ALA A C 1
ATOM 4771 O O . ALA A 1 635 ? 12.014 -0.725 -18.910 1.00 78.06 635 ALA A O 1
ATOM 4772 N N . VAL A 1 636 ? 11.031 -1.124 -20.886 1.00 82.88 636 VAL A N 1
ATOM 4773 C CA . VAL A 1 636 ? 11.332 -2.551 -20.919 1.00 82.88 636 VAL A CA 1
ATOM 4774 C C . VAL A 1 636 ? 12.787 -2.697 -21.324 1.00 82.88 636 VAL A C 1
ATOM 4776 O O . VAL A 1 636 ? 13.216 -2.063 -22.283 1.00 82.88 636 VAL A O 1
ATOM 4779 N N . ARG A 1 637 ? 13.541 -3.527 -20.601 1.00 86.06 637 ARG A N 1
ATOM 4780 C CA . ARG A 1 637 ? 14.900 -3.937 -20.968 1.00 86.06 637 ARG A CA 1
ATOM 4781 C C . ARG A 1 637 ? 14.964 -5.451 -20.940 1.00 86.06 637 ARG A C 1
ATOM 4783 O O . ARG A 1 637 ? 14.726 -6.053 -19.895 1.00 86.06 637 ARG A O 1
ATOM 4790 N N . LEU A 1 638 ? 15.260 -6.052 -22.082 1.00 87.31 638 LEU A N 1
ATOM 4791 C CA . LEU A 1 638 ? 15.270 -7.500 -22.237 1.00 87.31 638 LEU A CA 1
ATOM 4792 C C . LEU A 1 638 ? 16.555 -7.941 -22.923 1.00 87.31 638 LEU A C 1
ATOM 4794 O O . LEU A 1 638 ? 16.861 -7.455 -24.006 1.00 87.31 638 LEU A O 1
ATOM 4798 N N . VAL A 1 639 ? 17.278 -8.880 -22.315 1.00 90.25 639 VAL A N 1
ATOM 4799 C CA . VAL A 1 639 ? 18.306 -9.654 -23.020 1.00 90.25 639 VAL A CA 1
ATOM 4800 C C . VAL A 1 639 ? 17.615 -10.867 -23.621 1.00 90.25 639 VAL A C 1
ATOM 4802 O O . VAL A 1 639 ? 16.989 -11.648 -22.899 1.00 90.25 639 VAL A O 1
ATOM 4805 N N . ALA A 1 640 ? 17.687 -10.998 -24.939 1.00 92.38 640 ALA A N 1
ATOM 4806 C CA . ALA A 1 640 ? 16.977 -12.026 -25.677 1.00 92.38 640 ALA A CA 1
ATOM 4807 C C . ALA A 1 640 ? 17.881 -12.711 -26.700 1.00 92.38 640 ALA A C 1
ATOM 4809 O O . ALA A 1 640 ? 18.818 -12.119 -27.234 1.00 92.38 640 ALA A O 1
ATOM 4810 N N . GLU A 1 641 ? 17.546 -13.960 -26.987 1.00 92.94 641 GLU A N 1
ATOM 4811 C CA . GLU A 1 641 ? 17.999 -14.670 -28.173 1.00 92.94 641 GLU A CA 1
ATOM 4812 C C . GLU A 1 641 ? 16.954 -14.512 -29.276 1.00 92.94 641 GLU A C 1
ATOM 4814 O O . GLU A 1 641 ? 15.765 -14.762 -29.066 1.00 92.94 641 GLU A O 1
ATOM 4819 N N . GLU A 1 642 ? 17.403 -14.107 -30.453 1.00 93.56 642 GLU A N 1
ATOM 4820 C CA . GLU A 1 642 ? 16.585 -13.975 -31.647 1.00 93.56 642 GLU A CA 1
ATOM 4821 C C . GLU A 1 642 ? 16.521 -15.281 -32.443 1.00 93.56 642 GLU A C 1
ATOM 4823 O O . GLU A 1 642 ? 17.540 -15.922 -32.687 1.00 93.56 642 GLU A O 1
ATOM 4828 N N . TYR A 1 643 ? 15.325 -15.626 -32.909 1.00 93.06 643 TYR A N 1
ATOM 4829 C CA . TYR A 1 643 ? 15.017 -16.764 -33.761 1.00 93.06 643 TYR A CA 1
ATOM 4830 C C . TYR A 1 643 ? 14.189 -16.282 -34.954 1.00 93.06 643 TYR A C 1
ATOM 4832 O O . TYR A 1 643 ? 13.066 -15.800 -34.786 1.00 93.06 643 TYR A O 1
ATOM 4840 N N . VAL A 1 644 ? 14.719 -16.430 -36.169 1.00 91.75 644 VAL A N 1
ATOM 4841 C CA . VAL A 1 644 ? 13.937 -16.213 -37.393 1.00 91.75 644 VAL A CA 1
ATOM 4842 C C . VAL A 1 644 ? 13.069 -17.448 -37.626 1.00 91.75 644 VAL A C 1
ATOM 4844 O O . VAL A 1 644 ? 13.571 -18.530 -37.926 1.00 91.75 644 VAL A O 1
ATOM 4847 N N . ILE A 1 645 ? 11.758 -17.297 -37.444 1.00 90.31 645 ILE A N 1
ATOM 4848 C CA . ILE A 1 645 ? 10.794 -18.400 -37.547 1.00 90.31 645 ILE A CA 1
ATOM 4849 C C . ILE A 1 645 ? 10.484 -18.724 -39.012 1.00 90.31 645 ILE A C 1
ATOM 4851 O O . ILE A 1 645 ? 10.345 -19.898 -39.369 1.00 90.31 645 ILE A O 1
ATOM 4855 N N . GLY A 1 646 ? 10.422 -17.688 -39.849 1.00 86.19 646 GLY A N 1
ATOM 4856 C CA . GLY A 1 646 ? 10.318 -17.778 -41.302 1.00 86.19 646 GLY A CA 1
ATOM 4857 C C . GLY A 1 646 ? 10.509 -16.410 -41.958 1.00 86.19 646 GLY A C 1
ATOM 4858 O O . GLY A 1 646 ? 10.279 -15.380 -41.320 1.00 86.19 646 GLY A O 1
ATOM 4859 N N . ASP A 1 647 ? 10.942 -16.416 -43.216 1.00 86.94 647 ASP A N 1
ATOM 4860 C CA . ASP A 1 647 ? 11.251 -15.229 -44.018 1.00 86.94 647 ASP A CA 1
ATOM 4861 C C . ASP A 1 647 ? 10.944 -15.535 -45.495 1.00 86.94 647 ASP A C 1
ATOM 4863 O O . ASP A 1 647 ? 11.433 -16.537 -46.018 1.00 86.94 647 ASP A O 1
ATOM 4867 N N . LYS A 1 648 ? 10.087 -14.738 -46.147 1.00 81.62 648 LYS A N 1
ATOM 4868 C CA . LYS A 1 648 ? 9.668 -14.938 -47.548 1.00 81.62 648 LYS A CA 1
ATOM 4869 C C . LYS A 1 648 ? 10.715 -14.514 -48.562 1.00 81.62 648 LYS A C 1
ATOM 4871 O O . LYS A 1 648 ? 10.589 -14.909 -49.717 1.00 81.62 648 LYS A O 1
ATOM 4876 N N . ASP A 1 649 ? 11.708 -13.727 -48.160 1.00 62.22 649 ASP A N 1
ATOM 4877 C CA . ASP A 1 649 ? 12.754 -13.285 -49.074 1.00 62.22 649 ASP A CA 1
ATOM 4878 C C . ASP A 1 649 ? 14.118 -13.223 -48.379 1.00 62.22 649 ASP A C 1
ATOM 4880 O O . ASP A 1 649 ? 14.213 -12.942 -47.183 1.00 62.22 649 ASP A O 1
ATOM 4884 N N . PRO A 1 650 ? 15.200 -13.519 -49.116 1.00 48.19 650 PRO A N 1
ATOM 4885 C CA . PRO A 1 650 ? 15.943 -12.372 -49.640 1.00 48.19 650 PRO A CA 1
ATOM 4886 C C . PRO A 1 650 ? 16.489 -12.538 -51.071 1.00 48.19 650 PRO A C 1
ATOM 4888 O O . PRO A 1 650 ? 17.250 -11.688 -51.511 1.00 48.19 650 PRO A O 1
ATOM 4891 N N . THR A 1 651 ? 16.228 -13.660 -51.748 1.00 38.53 651 THR A N 1
ATOM 4892 C CA . THR A 1 651 ? 16.700 -14.045 -53.100 1.00 38.53 651 THR A CA 1
ATOM 4893 C C . THR A 1 651 ? 16.367 -15.532 -53.303 1.00 38.53 651 THR A C 1
ATOM 4895 O O . THR A 1 651 ? 17.212 -16.396 -53.092 1.00 38.53 651 THR A O 1
ATOM 4898 N N . GLY A 1 652 ? 15.120 -15.872 -53.645 1.00 33.12 652 GLY A N 1
ATOM 4899 C CA . GLY A 1 652 ? 14.729 -17.131 -54.317 1.00 33.12 652 GLY A CA 1
ATOM 4900 C C . GLY A 1 652 ? 15.465 -18.455 -54.005 1.00 33.12 652 GLY A C 1
ATOM 4901 O O . GLY A 1 652 ? 15.690 -19.235 -54.928 1.00 33.12 652 GLY A O 1
ATOM 4902 N N . SER A 1 653 ? 15.837 -18.758 -52.759 1.00 27.80 653 SER A N 1
ATOM 4903 C CA . SER A 1 653 ? 16.333 -20.091 -52.392 1.00 27.80 653 SER A CA 1
ATOM 4904 C C . SER A 1 653 ? 15.857 -20.493 -50.999 1.00 27.80 653 SER A C 1
ATOM 4906 O O . SER A 1 653 ? 16.298 -19.959 -49.983 1.00 27.80 653 SER A O 1
ATOM 4908 N N . GLU A 1 654 ? 14.933 -21.455 -50.971 1.00 30.00 654 GLU A N 1
ATOM 4909 C CA . GLU A 1 654 ? 14.615 -22.244 -49.783 1.00 30.00 654 GLU A CA 1
ATOM 4910 C C . GLU A 1 654 ? 15.883 -22.970 -49.308 1.00 30.00 654 GLU A C 1
ATOM 4912 O O . GLU A 1 654 ? 16.460 -23.767 -50.054 1.00 30.00 654 GLU A O 1
ATOM 4917 N N . LYS A 1 655 ? 16.307 -22.713 -48.067 1.00 27.34 655 LYS A N 1
ATOM 4918 C CA . LYS A 1 655 ? 17.157 -23.614 -47.278 1.00 27.34 655 LYS A CA 1
ATOM 4919 C C . LYS A 1 655 ? 16.794 -23.556 -45.806 1.00 27.34 655 LYS A C 1
ATOM 4921 O O . LYS A 1 655 ? 16.785 -22.431 -45.254 1.00 27.34 655 LYS A O 1
#

Foldseek 3Di:
DLLVLQLLLLLQVQLQDQLSLLSSLLRSLQVVLQVALALQVSCVRNVLPSLVVSVVLPDDLLLSLLSNSLSNLLNQLADDLHHPLLVVLCVLVVHQSVVSNVVSHVLSVLLSVLLVVLSNVVSVVRVGHGHDPVPRDHNVVSCVQPVQSCVLVVQLCCVCPVVVDHNVVSNVVSVVSVLVCQQVHDHPNDGQDPVNVVVVVVVVVVVVVVVVVLVVVLVVVLVVCVVVVVLVVLLVVLCVQCVLPLVSSLVSLLVVLLVLLAPDGLNSSLSVCVSRRLVSLVLSQFDSSLSSSSSSLSSSLNCLAPPRVVSQQSSSVSSVHDSRSSSVSSCVSSVSSVVSSVVNRVVSNDPPPPDPPPPPPDDDDDDDDDDDDDDDDDDDDDDDDDDDDDDDDDDDDDDDDDDDPDQPKDWDAFKKKKKFFAWPPPDDLVRLVCCCQPPLLVLVVQLCVPAQWFWKKKWAFPQDDLPSDDRFPGGIMIMIGGNYPVRVVCSVVDPSNVVSVVSSVVTTDPPDMFIFIWTKMFLDFDPCLVVLADQWQWKKKKKFFAWDPPDDLVRLVCCCSPPLSVLVVVLCVVFQWGTKMKIAGDPPTPDDGLGGIMIIITGSDVVRSNVSSVDCNVVVSVVSCVVITPPPRDMGIGTTIMHTSDGNDDDPDDD

Solvent-accessible surface area (backbone atoms only — not comparable to full-atom values): 35095 Å² total; per-residue (Å²): 109,66,65,60,48,47,37,43,48,18,32,36,75,28,21,79,36,64,24,5,46,56,49,18,30,38,48,18,19,33,62,50,6,8,61,66,19,38,38,56,62,28,32,70,54,46,34,68,57,30,27,59,46,18,37,74,56,66,42,54,39,32,56,28,10,11,52,35,28,42,25,10,44,50,3,24,55,17,56,82,60,21,13,71,47,50,56,54,45,18,60,76,68,72,45,64,53,65,57,56,37,60,68,26,46,63,56,37,50,53,42,50,53,51,48,51,52,52,47,39,52,49,18,58,74,69,68,28,60,43,54,60,73,88,80,40,54,58,55,71,55,51,45,71,68,43,52,71,68,50,48,26,55,52,46,25,51,40,28,39,72,72,67,62,38,57,67,68,56,16,49,50,54,18,50,51,47,47,52,53,47,36,50,72,46,61,51,96,88,45,57,59,46,73,69,52,53,52,47,51,53,50,55,50,51,53,55,51,51,55,50,50,52,46,49,51,53,51,48,52,50,51,51,51,29,61,74,69,42,49,35,61,49,49,21,49,50,47,48,58,75,18,70,81,38,67,68,47,33,51,53,52,47,47,54,49,32,34,64,70,15,54,90,48,59,63,51,51,20,35,55,53,37,58,64,35,46,29,58,37,41,36,75,73,53,28,43,64,70,43,29,51,50,36,47,44,48,35,25,50,46,20,33,28,28,69,94,61,6,54,33,8,36,57,25,4,62,76,39,75,28,59,36,70,64,7,7,52,48,15,35,64,70,38,45,59,63,72,52,59,46,49,62,56,36,64,63,43,57,55,74,96,80,76,75,82,82,75,75,89,80,80,86,86,80,87,84,89,86,88,82,92,83,81,88,81,82,89,87,80,90,87,91,86,79,91,82,89,80,84,83,85,90,80,83,92,75,82,84,88,76,83,86,80,94,77,74,80,54,47,72,52,88,40,29,34,38,40,32,42,34,21,57,29,90,91,52,53,72,66,55,41,51,49,44,43,70,68,56,48,34,56,37,50,39,49,20,33,78,65,36,64,44,36,32,36,37,42,29,40,48,70,78,58,60,76,79,90,57,72,83,51,90,47,49,28,35,42,38,42,31,17,75,34,69,66,44,46,53,51,35,75,73,34,75,58,37,41,64,36,60,57,55,41,62,78,47,35,37,84,91,54,54,65,60,40,41,21,44,40,28,45,48,43,68,47,93,64,26,74,85,58,58,52,79,53,70,27,39,32,39,40,35,46,36,34,57,26,90,90,50,52,72,66,55,37,50,48,45,40,70,73,52,51,39,59,55,51,48,53,48,37,74,76,41,58,47,31,36,35,37,41,33,38,50,44,89,84,40,95,57,88,55,96,44,46,30,37,39,39,41,27,31,78,49,72,64,38,55,53,51,45,66,72,44,68,54,55,64,56,53,49,64,59,40,63,77,44,34,35,84,87,51,90,58,56,61,42,38,24,31,32,33,60,64,40,65,76,69,95,70,98,68,96,128

Secondary structure (DSSP, 8-state):
-HHHHHHHHHHHHHTTSTTHHHHHHHHHHHHHHHHH--HHHHHHHTHHHHHHHHHHTT--HHHHHHHHHHHHHHHHTSTTT--HHHHHHHHHHTS-HHHHHHHHHHHHHHHHHHHHHHHHHHHHHTTPPPPPTTTS--HHHHHHHHGGGHHHHHHHHIIIIIS---HHHHHHHHHHHHHHHHHHS-BTTB---HHHHHHHHHHHHHHHHHHHHHHHHHHHHHHHHHHHSHHHHHHHHHHHHHTT-HHHHHHHHHHHHHHHTTTS-HHHHHHHHHHHTHHHHHHTT--HHHHHHHHHHHHHHTTTSTTT-HHHHHHHHHHT--HHHHHHHHHHHTHHHHHTHHHHHHHTTS-TTSSTTSSTTS---------------------------------------S--TT---EEPSSEEEEEEEPBPTTS-HHHHHHHIIIIIHHHHHHHHHHSSEEEEEEEEE-S--SSSPPPPS-SEEEEEEESSHHHHHHHHHSGGGHHHHHHHTTTB-TT---EEEEEEEEEEE-TTHHHHS-SEEEEEEEEEE-B-TTS-HHHHHHHIIIIIHHHHHHHHHHSSEEEEEEEEE-TT-SS--S-SEEEEEEESSHHHHHHHHHSSHHHHHHHHHTTTB-TTS---EEEEEEEEEEES-SSS---

Radius of gyration: 30.83 Å; Cα contacts (8 Å, |Δi|>4): 1025; chains: 1; bounding box: 66×62×93 Å

pLDDT: mean 80.66, std 19.14, range [22.09, 97.06]

Mean predicted aligned error: 18.24 Å

Nearest PDB structures (foldseek):
  8thi-assembly1_A  TM=8.552E-01  e=2.488E-11  Haemophilus influenzae Rd KW20
  8y4x-assembly1_A  TM=8.785E-01  e=2.221E-10  Fusobacterium nucleatum
  7qha-assembly1_B  TM=8.741E-01  e=3.595E-10  Photobacterium profundum SS9
  3hf5-assembly2_C  TM=7.805E-01  e=9.769E-03  Pseudomonas reinekei
  8w6t-assembly1_A  TM=4.851E-01  e=5.777E-03  Homo sapiens